Protein AF-A0A8D8F4G2-F1 (afdb_monomer)

Sequence (444 aa):
MSFKRFICRLLVVKVGDVNSAIKSDDKFAQEFGVSNVTVHPSYNTRYQYNDLALVELDKDVVLSTGVCPACIWSSAHYPFNWYEVAGVDMTAAAASKSDSIKVKLSSVESSKCESDLLKSGSLPYGTRHDQFCASSANSCNQNLGGPIQIPLFTYQHVAPFLVGVKSFRESCDGVYQRIAPHVGWIETVVGESLNQTDCVNKYKQCFDPAQMDDETEAVDPYFSRVYLHWDDPKTDNLCGGTLVDYNTVLTSAHCTFNSRGESPTKVSIVNHQAGIAEIERHPDFKQGSLYNDVALIRLDKYVRIAKWIAPVCLPYVEALEGHDTTPETFSCRVPKDGFNDKLQIYIPSKSRCSSNDTVYDEEYMARFPEGLGKRLSCFGTEYRLVPGLGEIDAGGPLLSRDETIIFGVNAYATDCGSFKPLITTDVASLIPWIEKFVLRKQKK

Mean predicted aligned error: 10.29 Å

pLDDT: mean 80.43, std 15.72, range [30.72, 98.31]

Secondary structure (DSSP, 8-state):
-----------EEEES-S-TT-TTS-TT-EEEEEEEEEE-TT-BTTB-SS--EEEEESS----BTTB-PPEE---S----SEEEE-S-B--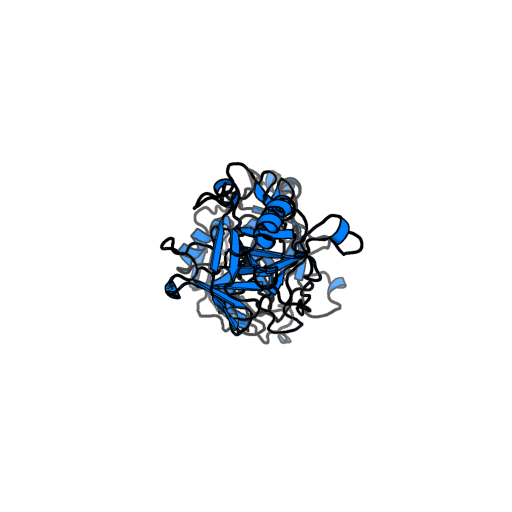TTS-SS-S---EEEEEE-HHHHSHHHHHHTSSTT---TTEEEEEESS--B--TT-EEEEEEE-SSEEEEEEEEEE-S-SBSSEEEEESGGGHHHHHHHHSS---HHHHHHHTGGGSEE---TT------SSB-EEEEE-SSGGG---BEEEEEETTEEEE-SGGG--TTSPPP-EEEETTEEEEEEEEEE-TT--TT--TT--EEEEESS----STTB-PPBP--HHHHTTS---EEEEEEE---SSS-S--EEEEE--EEPPTTTTTT-HHHHHH-TT--TTTEEEEE---SBPTTS-EE-BT-EEEETTS-BEEEEEEE-SSSSSSS-EEEEESGGGHHHHHHHHTPPP--

Foldseek 3Di:
DDPDPPPPDPFKDKFLDQDPVDPVNCPQIDMFGFPDKAQDPPDDPQALASGDIDTDTPDDRDADLSGFDAAADQDLDDPAQKWKFFDKDDDPVPVPDDDGPIFIKGWDDQVVACVVVCVSCNHVPGDDSQKTWIGGPDWIFADFQTFIWDWFDLQFFTGTYTQFTHRDDRTPTHMTGGCNVCQVVVCVVVVHHSALQCSCLVRVVNTDTDHDPPPPPLPQLAFFKKAFAAPDNVQGDLAMWGAQAQFKTKFFQLNQQTPVGHGTQWMDDDHDIFGWPDKAQDPPDDHPALPSGMIMTGTPDGNPPDPRHGGADEDDPVVPPPDPPQLFWFWWQFPDDPDDRDDTGTQTFPAWDDPVLQVPDPVSCVRCVVPQPPFKTKTAQQHSHRFPRTDGNHGGFRADPSRRYGQFGFRDDRHPGHRTITMTGGRNVCVVVVCCVVVDDDPD

Nearest PDB structures (foldseek):
  7qi0-assembly1_A  TM=7.324E-01  e=9.940E-11  Homo sapiens
  6skb-assembly3_C  TM=6.982E-01  e=1.177E-10  Homo sapiens
  1lo6-assembly1_A  TM=7.244E-01  e=3.239E-10  Homo sapiens
  4zxy-assembly1_H  TM=6.602E-01  e=7.937E-11  Homo sapiens
  4x8u-assembly1_H  TM=6.934E-01  e=3.239E-10  Homo sapiens

InterPro domains:
  IPR001254 Serine proteases, trypsin domain [PF00089] (20-186)
  IPR001254 Serine proteases, trypsin domain [PF00089] (236-434)
  IPR001254 Serine proteases, trypsin domain [PS50240] (8-191)
  IPR001254 Serine proteases, trypsin domain [PS50240] (189-439)
  IPR001254 Serine proteases, trypsin domain [SM00020] (216-434)
  IPR001314 Peptidase S1A, chymotrypsin family [PR00722] (240-255)
  IPR001314 Peptidase S1A, chymotrypsin family [PR00722] (289-303)
  IPR001314 Peptidase S1A, chymotrypsin family [PR00722] (387-399)
  IPR009003 Peptidase S1, PA clan [SSF50494] (9-192)
  IPR009003 Peptidase S1, PA clan [SSF50494] (221-437)
  IPR051333 CLIP domain-containing serine protease [PTHR24260] (220-438)

Organism: Culex pipiens (NCBI:txid7175)

Structure (mmCIF, N/CA/C/O backbone):
data_AF-A0A8D8F4G2-F1
#
_entry.id   AF-A0A8D8F4G2-F1
#
loop_
_atom_site.group_PDB
_atom_site.id
_atom_site.type_symbol
_atom_site.label_atom_id
_atom_site.label_alt_id
_atom_site.label_comp_id
_atom_site.label_asym_id
_atom_site.label_entity_id
_atom_site.label_seq_id
_atom_site.pdbx_PDB_ins_code
_atom_site.Cartn_x
_atom_site.Cartn_y
_atom_site.Cartn_z
_atom_site.occupancy
_atom_site.B_iso_or_equiv
_atom_site.auth_seq_id
_atom_site.auth_comp_id
_atom_site.auth_asym_id
_atom_site.auth_atom_id
_atom_site.pdbx_PDB_model_num
ATOM 1 N N . MET A 1 1 ? 33.850 10.021 -51.501 1.00 33.47 1 MET A N 1
ATOM 2 C CA . MET A 1 1 ? 33.594 8.803 -50.700 1.00 33.47 1 MET A CA 1
ATOM 3 C C . MET A 1 1 ? 32.376 9.062 -49.831 1.00 33.47 1 MET A C 1
ATOM 5 O O . MET A 1 1 ? 32.445 9.896 -48.942 1.00 33.47 1 MET A O 1
ATOM 9 N N . SER A 1 2 ? 31.241 8.445 -50.159 1.00 30.72 2 SER A N 1
ATOM 10 C CA . SER A 1 2 ? 30.002 8.578 -49.387 1.00 30.72 2 SER A CA 1
ATOM 11 C C . SER A 1 2 ? 30.094 7.668 -48.160 1.00 30.72 2 SER A C 1
ATOM 13 O O . SER A 1 2 ? 30.191 6.450 -48.307 1.00 30.72 2 SER A O 1
ATOM 15 N N . PHE A 1 3 ? 30.127 8.253 -46.962 1.00 31.98 3 PHE A N 1
ATOM 16 C CA . PHE A 1 3 ? 29.990 7.511 -45.711 1.00 31.98 3 PHE A CA 1
ATOM 17 C C . PHE A 1 3 ? 28.548 6.999 -45.625 1.00 31.98 3 PHE A C 1
ATOM 19 O O . PHE A 1 3 ? 27.629 7.744 -45.287 1.00 31.98 3 PHE A O 1
ATOM 26 N N . LYS A 1 4 ? 28.338 5.718 -45.945 1.00 34.34 4 LYS A N 1
ATOM 27 C CA . LYS A 1 4 ? 27.111 5.015 -45.567 1.00 34.34 4 LYS A CA 1
ATOM 28 C C . LYS A 1 4 ? 27.051 4.999 -44.038 1.00 34.34 4 LYS A C 1
ATOM 30 O O . LYS A 1 4 ? 27.829 4.294 -43.401 1.00 34.34 4 LYS A O 1
ATOM 35 N N . ARG A 1 5 ? 26.140 5.781 -43.450 1.00 35.00 5 ARG A N 1
ATOM 36 C CA . ARG A 1 5 ? 25.693 5.566 -42.069 1.00 35.00 5 ARG A CA 1
ATOM 37 C C . ARG A 1 5 ? 25.138 4.145 -42.005 1.00 35.00 5 ARG A C 1
ATOM 39 O O . ARG A 1 5 ? 24.118 3.859 -42.627 1.00 35.00 5 ARG A O 1
ATOM 46 N N . PHE A 1 6 ? 25.837 3.254 -41.310 1.00 36.50 6 PHE A N 1
ATOM 47 C CA . PHE A 1 6 ? 25.284 1.963 -40.932 1.00 36.50 6 PHE A CA 1
ATOM 48 C C . PHE A 1 6 ? 24.090 2.237 -40.018 1.00 36.50 6 PHE A C 1
ATOM 50 O O . PHE A 1 6 ? 24.248 2.766 -38.921 1.00 36.50 6 PHE A O 1
ATOM 57 N N . ILE A 1 7 ? 22.889 1.939 -40.503 1.00 45.34 7 ILE A N 1
ATOM 58 C CA . ILE A 1 7 ? 21.700 1.884 -39.660 1.00 45.34 7 ILE A CA 1
ATOM 59 C C . ILE A 1 7 ? 21.793 0.536 -38.948 1.00 45.34 7 ILE A C 1
ATOM 61 O O . ILE A 1 7 ? 21.519 -0.500 -39.554 1.00 45.34 7 ILE A O 1
ATOM 65 N N . CYS A 1 8 ? 22.255 0.536 -37.695 1.00 54.56 8 CYS A N 1
ATOM 66 C CA . CYS A 1 8 ? 22.119 -0.630 -36.827 1.00 54.56 8 CYS A CA 1
ATOM 67 C C . CYS A 1 8 ? 20.622 -0.860 -36.620 1.00 54.56 8 CYS A C 1
ATOM 69 O O . CYS A 1 8 ? 19.953 -0.073 -35.955 1.00 54.56 8 CYS A O 1
ATOM 71 N N . ARG A 1 9 ? 20.082 -1.899 -37.254 1.00 66.50 9 ARG A N 1
ATOM 72 C CA . ARG A 1 9 ? 18.713 -2.347 -37.013 1.00 66.50 9 ARG A CA 1
ATOM 73 C C . ARG A 1 9 ? 18.759 -3.298 -35.820 1.00 66.50 9 ARG A C 1
ATOM 75 O O . ARG A 1 9 ? 19.613 -4.179 -35.795 1.00 66.50 9 ARG A O 1
ATOM 82 N N . LEU A 1 10 ? 17.874 -3.120 -34.843 1.00 73.25 10 LEU A N 1
ATOM 83 C CA . LEU A 1 10 ? 17.663 -4.131 -33.810 1.00 73.25 10 LEU A CA 1
ATOM 84 C C . LEU A 1 10 ? 17.039 -5.351 -34.496 1.00 73.25 10 LEU A C 1
ATOM 86 O O . LEU A 1 10 ? 15.978 -5.230 -35.108 1.00 73.25 10 LEU A O 1
ATOM 90 N N . LEU A 1 11 ? 17.749 -6.478 -34.493 1.00 79.75 11 LEU A N 1
ATOM 91 C CA . LEU A 1 11 ? 17.351 -7.676 -35.242 1.00 79.75 11 LEU A CA 1
ATOM 92 C C . LEU A 1 11 ? 16.891 -8.810 -34.332 1.00 79.75 11 LEU A C 1
ATOM 94 O O . LEU A 1 11 ? 16.004 -9.561 -34.724 1.00 79.75 11 LEU A O 1
ATOM 98 N N . VAL A 1 12 ? 17.505 -8.940 -33.156 1.00 86.69 12 VAL A N 1
ATOM 99 C CA . VAL A 1 12 ? 17.306 -10.078 -32.259 1.00 86.69 12 VAL A CA 1
ATOM 100 C C . VAL A 1 12 ? 17.264 -9.594 -30.816 1.00 86.69 12 VAL A C 1
ATOM 102 O O . VAL A 1 12 ? 18.071 -8.750 -30.423 1.00 86.69 12 VAL A O 1
ATOM 105 N N . VAL A 1 13 ? 16.342 -10.154 -30.039 1.00 88.06 13 VAL A N 1
ATOM 106 C CA . VAL A 1 13 ? 16.275 -10.031 -28.581 1.00 88.06 13 VAL A CA 1
ATOM 107 C C . VAL A 1 13 ? 16.519 -11.413 -27.977 1.00 88.06 13 VAL A C 1
ATOM 109 O O . VAL A 1 13 ? 15.880 -12.383 -28.385 1.00 88.06 13 VAL A O 1
ATOM 112 N N . LYS A 1 14 ? 17.442 -11.503 -27.013 1.00 86.69 14 LYS A N 1
ATOM 113 C CA . LYS A 1 14 ? 17.720 -12.722 -26.239 1.00 86.69 14 LYS A CA 1
ATOM 114 C C . LYS A 1 14 ? 17.282 -12.511 -24.789 1.00 86.69 14 LYS A C 1
ATOM 116 O O . LYS A 1 14 ? 17.581 -11.470 -24.208 1.00 86.69 14 LYS A O 1
ATOM 121 N N . VAL A 1 15 ? 16.584 -13.485 -24.212 1.00 86.69 15 VAL A N 1
ATOM 122 C CA . VAL A 1 15 ? 16.151 -13.499 -22.799 1.00 86.69 15 VAL A CA 1
ATOM 123 C C . VAL A 1 15 ? 16.549 -14.823 -22.149 1.00 86.69 15 VAL A C 1
ATOM 125 O O . VAL A 1 15 ? 16.752 -15.802 -22.862 1.00 86.69 15 VAL A O 1
ATOM 128 N N . GLY A 1 16 ? 16.644 -14.873 -20.817 1.00 76.06 16 GLY A N 1
ATOM 129 C CA . GLY A 1 16 ? 16.960 -16.107 -20.076 1.00 76.06 16 GLY A CA 1
ATOM 130 C C . GLY A 1 16 ? 18.417 -16.563 -20.145 1.00 76.06 16 GLY A C 1
ATOM 131 O O . GLY A 1 16 ? 18.717 -17.687 -19.751 1.00 76.06 16 GLY A O 1
ATOM 132 N N . ASP A 1 17 ? 19.298 -15.704 -20.656 1.00 71.31 17 ASP A N 1
ATOM 133 C CA . ASP A 1 17 ? 20.746 -15.894 -20.681 1.00 71.31 17 ASP A CA 1
ATOM 134 C C . ASP A 1 17 ? 21.362 -15.241 -19.435 1.00 71.31 17 ASP A C 1
ATOM 136 O O . ASP A 1 17 ? 21.145 -14.054 -19.179 1.00 71.31 17 ASP A O 1
ATOM 140 N N . VAL A 1 18 ? 22.092 -16.028 -18.646 1.00 60.81 18 VAL A N 1
ATOM 141 C CA . VAL A 1 18 ? 22.746 -15.570 -17.410 1.00 60.81 18 VAL A CA 1
ATOM 142 C C . VAL A 1 18 ? 24.204 -15.183 -17.676 1.00 60.81 18 VAL A C 1
ATOM 144 O O . VAL A 1 18 ? 24.750 -14.334 -16.967 1.00 60.81 18 VAL A O 1
ATOM 147 N N . ASN A 1 19 ? 24.833 -15.747 -18.712 1.00 57.84 19 ASN A N 1
ATOM 148 C CA . ASN A 1 19 ? 26.199 -15.439 -19.105 1.00 57.84 19 ASN A CA 1
ATOM 149 C C . ASN A 1 19 ? 26.416 -15.664 -20.609 1.00 57.84 19 ASN A C 1
ATOM 151 O O . ASN A 1 19 ? 26.774 -16.748 -21.071 1.00 57.84 19 ASN A O 1
ATOM 155 N N . SER A 1 20 ? 26.369 -14.565 -21.360 1.00 55.31 20 SER A N 1
ATOM 156 C CA . SER A 1 20 ? 26.573 -14.578 -22.813 1.00 55.31 20 SER A CA 1
ATOM 157 C C . SER A 1 20 ? 27.926 -15.147 -23.284 1.00 55.31 20 SER A C 1
ATOM 159 O O . SER A 1 20 ? 28.078 -15.473 -24.465 1.00 55.31 20 SER A O 1
ATOM 161 N N . ALA A 1 21 ? 28.915 -15.299 -22.391 1.00 52.28 21 ALA A N 1
ATOM 162 C CA . ALA A 1 21 ? 30.207 -15.907 -22.703 1.00 52.28 21 ALA A CA 1
ATOM 163 C C . ALA A 1 21 ? 30.200 -17.449 -22.643 1.00 52.28 21 ALA A C 1
ATOM 165 O O . ALA A 1 21 ? 31.127 -18.074 -23.169 1.00 52.28 21 ALA A O 1
ATOM 166 N N . ILE A 1 22 ? 29.189 -18.083 -22.028 1.00 56.47 22 ILE A N 1
ATOM 167 C CA . ILE A 1 22 ? 29.163 -19.526 -21.752 1.00 56.47 22 ILE A CA 1
ATOM 168 C C . ILE A 1 22 ? 27.873 -20.157 -22.292 1.00 56.47 22 ILE A C 1
ATOM 170 O O . ILE A 1 22 ? 26.886 -20.310 -21.600 1.00 56.47 22 ILE A O 1
ATOM 174 N N . LYS A 1 23 ? 27.908 -20.690 -23.517 1.00 55.81 23 LYS A N 1
ATOM 175 C CA . LYS A 1 23 ? 26.738 -21.355 -24.137 1.00 55.81 23 LYS A CA 1
ATOM 176 C C . LYS A 1 23 ? 26.188 -22.580 -23.384 1.00 55.81 23 LYS A C 1
ATOM 178 O O . LYS A 1 23 ? 25.155 -23.118 -23.765 1.00 55.81 23 LYS A O 1
ATOM 183 N N . SER A 1 24 ? 26.902 -23.104 -22.385 1.00 54.41 24 SER A N 1
ATOM 184 C CA . SER A 1 24 ? 26.464 -24.283 -21.626 1.00 54.41 24 SER A CA 1
ATOM 185 C C . SER A 1 24 ? 25.480 -23.970 -20.494 1.00 54.41 24 SER A C 1
ATOM 187 O O . SER A 1 24 ? 24.929 -24.915 -19.936 1.00 54.41 24 SER A O 1
ATOM 189 N N . ASP A 1 25 ? 25.260 -22.696 -20.146 1.00 60.50 25 ASP A N 1
ATOM 190 C CA . ASP A 1 25 ? 24.293 -22.276 -19.117 1.00 60.50 25 ASP A CA 1
ATOM 191 C C . ASP A 1 25 ? 22.971 -21.711 -19.68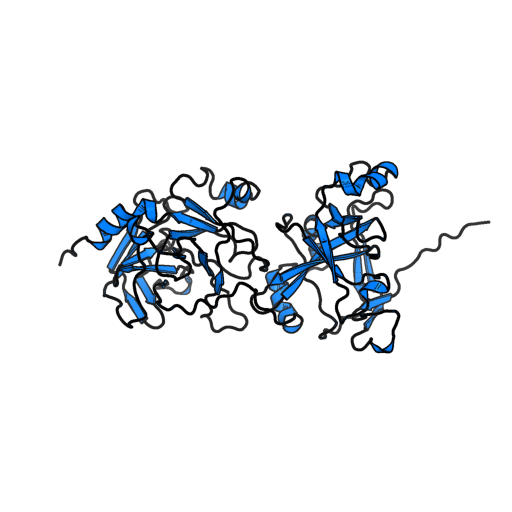3 1.00 60.50 25 ASP A C 1
ATOM 193 O O . ASP A 1 25 ? 22.049 -21.420 -18.921 1.00 60.50 25 ASP A O 1
ATOM 197 N N . ASP A 1 26 ? 22.819 -21.716 -21.014 1.00 67.50 26 ASP A N 1
ATOM 198 C CA . ASP A 1 26 ? 21.657 -21.276 -21.810 1.00 67.50 26 ASP A CA 1
ATOM 199 C C . ASP A 1 26 ? 20.371 -22.126 -21.605 1.00 67.50 26 ASP A C 1
ATOM 201 O O . ASP A 1 26 ? 19.503 -22.194 -22.476 1.00 67.50 26 ASP A O 1
ATOM 205 N N . LYS A 1 27 ? 20.197 -22.800 -20.460 1.00 75.06 27 LYS A N 1
ATOM 206 C CA . LYS A 1 27 ? 19.071 -23.721 -20.192 1.00 75.06 27 LYS A CA 1
ATOM 207 C C . LYS A 1 27 ? 17.697 -23.078 -20.429 1.00 75.06 27 LYS A C 1
ATOM 209 O O . LYS A 1 27 ? 16.760 -23.777 -20.813 1.00 75.06 27 LYS A O 1
ATOM 214 N N . PHE A 1 28 ? 17.578 -21.778 -20.174 1.00 80.38 28 PHE A N 1
ATOM 215 C CA . PHE A 1 28 ? 16.336 -21.014 -20.309 1.00 80.38 28 PHE A CA 1
ATOM 216 C C . PHE A 1 28 ? 16.396 -19.957 -21.418 1.00 80.38 28 PHE A C 1
ATOM 218 O O . PHE A 1 28 ? 15.441 -19.194 -21.584 1.00 80.38 28 PHE A O 1
ATOM 225 N N . ALA A 1 29 ? 17.496 -19.917 -22.176 1.00 85.12 29 ALA A N 1
ATOM 226 C CA . ALA A 1 29 ? 17.730 -18.901 -23.181 1.00 85.12 29 ALA A CA 1
ATOM 227 C C . ALA A 1 29 ? 16.748 -19.028 -24.350 1.00 85.12 29 ALA A C 1
ATOM 229 O O . ALA A 1 29 ? 16.519 -20.111 -24.892 1.00 85.12 29 ALA A O 1
ATOM 230 N N . GLN A 1 30 ? 16.180 -17.899 -24.759 1.00 89.62 30 GLN A N 1
ATOM 231 C CA . GLN A 1 30 ? 15.247 -17.809 -25.876 1.00 89.62 30 GLN A CA 1
ATOM 232 C C . GLN A 1 30 ? 15.606 -16.610 -26.755 1.00 89.62 30 GLN A C 1
ATOM 234 O O . GLN A 1 30 ? 15.903 -15.530 -26.247 1.00 89.62 30 GLN A O 1
ATOM 239 N N . GLU A 1 31 ? 15.556 -16.806 -28.073 1.00 91.31 31 GLU A N 1
ATOM 240 C CA . GLU A 1 31 ? 15.808 -15.769 -29.078 1.00 91.31 31 GLU A CA 1
ATOM 241 C C . GLU A 1 31 ? 14.535 -15.433 -29.862 1.00 91.31 31 GLU A C 1
ATOM 243 O O . GLU A 1 31 ? 13.768 -16.320 -30.273 1.00 91.31 31 GLU A O 1
ATOM 248 N N . PHE A 1 32 ? 14.348 -14.136 -30.093 1.00 93.31 32 PHE A N 1
ATOM 249 C CA . PHE A 1 32 ? 13.179 -13.540 -30.731 1.00 93.31 32 PHE A CA 1
ATOM 250 C C . PHE A 1 32 ? 13.612 -12.548 -31.802 1.00 93.31 32 PHE A C 1
ATOM 252 O O . PHE A 1 32 ? 14.575 -11.801 -31.612 1.00 93.31 32 PHE A O 1
ATOM 259 N N . GLY A 1 33 ? 12.885 -12.521 -32.913 1.00 94.44 33 GLY A N 1
ATOM 260 C CA . GLY A 1 33 ? 12.935 -11.405 -33.843 1.00 94.44 33 GLY A CA 1
ATOM 261 C C . GLY A 1 33 ? 12.174 -10.201 -33.288 1.00 94.44 33 GLY A C 1
ATOM 262 O O . GLY A 1 33 ? 11.429 -10.294 -32.313 1.00 94.44 33 GLY A O 1
ATOM 263 N N . VAL A 1 34 ? 12.360 -9.053 -33.933 1.00 94.62 34 VAL A N 1
ATOM 264 C CA . VAL A 1 34 ? 11.657 -7.812 -33.586 1.00 94.62 34 VAL A CA 1
ATOM 265 C C . VAL A 1 34 ? 10.556 -7.550 -34.605 1.00 94.62 34 VAL A C 1
ATOM 267 O O . VAL A 1 34 ? 10.848 -7.354 -35.789 1.00 94.62 34 VAL A O 1
ATOM 270 N N . SER A 1 35 ? 9.304 -7.526 -34.149 1.00 93.81 35 SER A N 1
ATOM 271 C CA . SER A 1 35 ? 8.142 -7.204 -34.982 1.00 93.81 35 SER A CA 1
ATOM 272 C C . SER A 1 35 ? 7.979 -5.693 -35.135 1.00 93.81 35 SER A C 1
ATOM 274 O O . SER A 1 35 ? 7.795 -5.199 -36.251 1.00 93.81 35 SER A O 1
ATOM 276 N N . ASN A 1 36 ? 8.125 -4.949 -34.038 1.00 93.94 36 ASN A N 1
ATOM 277 C CA . ASN A 1 36 ? 7.948 -3.505 -34.018 1.00 93.94 36 ASN A CA 1
ATOM 278 C C . ASN A 1 36 ? 8.838 -2.824 -32.967 1.00 93.94 36 ASN A C 1
ATOM 280 O O . ASN A 1 36 ? 9.189 -3.408 -31.944 1.00 93.94 36 ASN A O 1
ATOM 284 N N . VAL A 1 37 ? 9.198 -1.563 -33.216 1.00 94.62 37 VAL A N 1
ATOM 285 C CA . VAL A 1 37 ? 9.897 -0.708 -32.248 1.00 94.62 37 VAL A CA 1
ATOM 286 C C . VAL A 1 37 ? 9.185 0.632 -32.189 1.00 94.62 37 VAL A C 1
ATOM 288 O O . VAL A 1 37 ? 9.177 1.382 -33.165 1.00 94.62 37 VAL A O 1
ATOM 291 N N . THR A 1 38 ? 8.636 0.952 -31.023 1.00 96.19 38 THR A N 1
ATOM 292 C CA . THR A 1 38 ? 7.937 2.211 -30.774 1.00 96.19 38 THR A CA 1
ATOM 293 C C . THR A 1 38 ? 8.783 3.073 -29.848 1.00 96.19 38 THR A C 1
ATOM 295 O O . THR A 1 38 ? 8.853 2.838 -28.644 1.00 96.19 38 THR A O 1
ATOM 298 N N . VAL A 1 39 ? 9.454 4.072 -30.419 1.00 95.50 39 VAL A N 1
ATOM 299 C CA . VAL A 1 39 ? 10.236 5.064 -29.666 1.00 95.50 39 VAL A CA 1
ATOM 300 C C . VAL A 1 39 ? 9.287 6.083 -29.039 1.00 95.50 39 VAL A C 1
ATOM 302 O O . VAL A 1 39 ? 8.294 6.465 -29.663 1.00 95.50 39 VAL A O 1
ATOM 305 N N . HIS A 1 40 ? 9.588 6.538 -27.822 1.00 96.31 40 HIS A N 1
ATOM 306 C CA . HIS A 1 40 ? 8.782 7.558 -27.161 1.00 96.31 40 HIS A CA 1
ATOM 307 C C . HIS A 1 40 ? 8.640 8.812 -28.057 1.00 96.31 40 HIS A C 1
ATOM 309 O O . HIS A 1 40 ? 9.653 9.347 -28.511 1.00 96.31 40 HIS A O 1
ATOM 315 N N . PRO A 1 41 ? 7.421 9.337 -28.305 1.00 95.56 41 PRO A N 1
ATOM 316 C CA . PRO A 1 41 ? 7.192 10.409 -29.285 1.00 95.56 41 PRO A CA 1
ATOM 317 C C . PRO A 1 41 ? 7.984 11.697 -29.028 1.00 95.56 41 PRO A C 1
ATOM 319 O O . PRO A 1 41 ? 8.347 12.408 -29.962 1.00 95.56 41 PRO A O 1
ATOM 322 N N . SER A 1 42 ? 8.254 11.995 -27.756 1.00 95.38 42 SER A N 1
ATOM 323 C CA . SER A 1 42 ? 9.022 13.174 -27.328 1.00 95.38 42 SER A CA 1
ATOM 324 C C . SER A 1 42 ? 10.531 12.926 -27.214 1.00 95.38 42 SER A C 1
ATOM 326 O O . SER A 1 42 ? 11.251 13.812 -26.750 1.00 95.38 42 SER A O 1
ATOM 328 N N . TYR A 1 43 ? 11.019 11.736 -27.578 1.00 93.12 43 TYR A N 1
ATOM 329 C CA . TYR A 1 43 ? 12.451 11.459 -27.614 1.00 93.12 43 TYR A CA 1
ATOM 330 C C . TYR A 1 43 ? 13.119 12.236 -28.749 1.00 93.12 43 TYR A C 1
ATOM 332 O O . TYR A 1 43 ? 12.587 12.361 -29.854 1.00 93.12 43 TYR A O 1
ATOM 340 N N . ASN A 1 44 ? 14.319 12.748 -28.492 1.00 85.25 44 ASN A N 1
ATOM 341 C CA . ASN A 1 44 ? 15.094 13.476 -29.482 1.00 85.25 44 ASN A CA 1
ATOM 342 C C . ASN A 1 44 ? 16.551 13.029 -29.421 1.00 85.25 44 ASN A C 1
ATOM 344 O O . ASN A 1 44 ? 17.206 13.212 -28.413 1.00 85.25 44 ASN A O 1
ATOM 348 N N . THR A 1 45 ? 17.131 12.565 -30.523 1.00 82.88 45 THR A N 1
ATOM 349 C CA . THR A 1 45 ? 18.529 12.089 -30.532 1.00 82.88 45 THR A CA 1
ATOM 350 C C . THR A 1 45 ? 19.569 13.151 -30.144 1.00 82.88 45 THR A C 1
ATOM 352 O O . THR A 1 45 ? 20.727 12.823 -29.905 1.00 82.88 45 THR A O 1
ATOM 355 N N . ARG A 1 46 ? 19.199 14.438 -30.154 1.00 84.38 46 ARG A N 1
ATOM 356 C CA . ARG A 1 46 ? 20.047 15.548 -29.702 1.00 84.38 46 ARG A CA 1
ATOM 357 C C . ARG A 1 46 ? 20.022 15.726 -28.182 1.00 84.38 46 ARG A C 1
ATOM 359 O O . ARG A 1 46 ? 21.004 16.220 -27.636 1.00 84.38 46 ARG A O 1
ATOM 366 N N . TYR A 1 47 ? 18.916 15.377 -27.527 1.00 86.06 47 TYR A N 1
ATOM 367 C CA . TYR A 1 47 ? 18.696 15.603 -26.100 1.00 86.06 47 TYR A CA 1
ATOM 368 C C . TYR A 1 47 ? 18.276 14.302 -25.429 1.00 86.06 47 TYR A C 1
ATOM 370 O O . TYR A 1 47 ? 17.295 13.693 -25.827 1.00 86.06 47 TYR A O 1
ATOM 378 N N . GLN A 1 48 ? 18.957 13.906 -24.364 1.00 84.38 48 GLN A N 1
ATOM 379 C CA . GLN A 1 48 ? 18.729 12.611 -23.717 1.00 84.38 48 GLN A CA 1
ATOM 380 C C . GLN A 1 48 ? 17.508 12.632 -22.780 1.00 84.38 48 GLN A C 1
ATOM 382 O O . GLN A 1 48 ? 17.599 12.202 -21.639 1.00 84.38 48 GLN A O 1
ATOM 387 N N . TYR A 1 49 ? 16.382 13.197 -23.225 1.00 91.62 49 TYR A N 1
ATOM 388 C CA . TYR A 1 49 ? 15.114 13.233 -22.491 1.00 91.62 49 TYR A CA 1
ATOM 389 C C . TYR A 1 49 ? 14.117 12.250 -23.099 1.00 91.62 49 TYR A C 1
ATOM 391 O O . TYR A 1 49 ? 14.006 12.167 -24.323 1.00 91.62 49 TYR A O 1
ATOM 399 N N . ASN A 1 50 ? 13.314 11.599 -22.253 1.00 93.56 50 ASN A N 1
ATOM 400 C CA . ASN A 1 50 ? 12.363 10.558 -22.653 1.00 93.56 50 ASN A CA 1
ATOM 401 C C . ASN A 1 50 ? 13.039 9.405 -23.420 1.00 93.56 50 ASN A C 1
ATOM 403 O O . ASN A 1 50 ? 12.505 8.930 -24.421 1.00 93.56 50 ASN A O 1
ATOM 407 N N . ASP A 1 51 ? 14.235 9.002 -22.992 1.00 93.31 51 ASP A N 1
ATOM 408 C CA . ASP A 1 51 ? 15.037 7.954 -23.636 1.00 93.31 51 ASP A CA 1
ATOM 409 C C . ASP A 1 51 ? 14.461 6.555 -23.355 1.00 93.31 51 ASP A C 1
ATOM 411 O O . ASP A 1 51 ? 14.974 5.793 -22.538 1.00 93.31 51 ASP A O 1
ATOM 415 N N . LEU A 1 52 ? 13.316 6.262 -23.982 1.00 94.19 52 LEU A N 1
ATOM 416 C CA . LEU A 1 52 ? 12.573 5.005 -23.881 1.00 94.19 52 LEU A CA 1
ATOM 417 C C . LEU A 1 52 ? 12.093 4.551 -25.259 1.00 94.19 52 LEU A C 1
ATOM 419 O O . LEU A 1 52 ? 11.662 5.348 -26.099 1.00 94.19 52 LEU A O 1
ATOM 423 N N . ALA A 1 53 ? 12.083 3.237 -25.450 1.00 94.94 53 ALA A N 1
ATOM 424 C CA . ALA A 1 53 ? 11.429 2.584 -26.569 1.00 94.94 53 ALA A CA 1
ATOM 425 C C . ALA A 1 53 ? 10.821 1.257 -26.112 1.00 94.94 53 ALA A C 1
ATOM 427 O O . ALA A 1 53 ? 11.365 0.585 -25.237 1.00 94.94 53 ALA A O 1
ATOM 428 N N . LEU A 1 54 ? 9.705 0.880 -26.728 1.00 95.50 54 LEU A N 1
ATOM 429 C CA . LEU A 1 54 ? 9.092 -0.434 -26.574 1.00 95.50 54 LEU A CA 1
ATOM 430 C C . LEU A 1 54 ? 9.459 -1.288 -27.782 1.00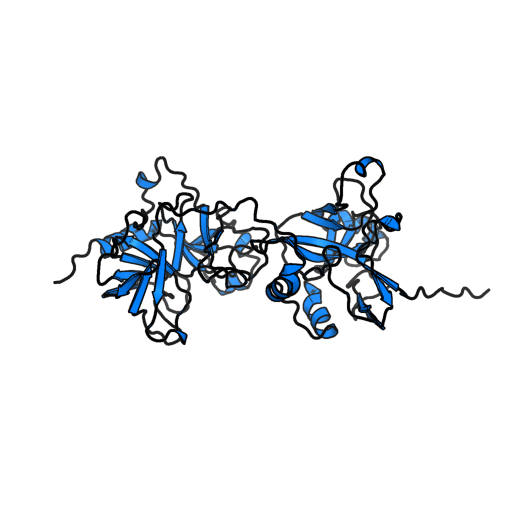 95.50 54 LEU A C 1
ATOM 432 O O . LEU A 1 54 ? 9.334 -0.840 -28.923 1.00 95.50 54 LEU A O 1
ATOM 436 N N . VAL A 1 55 ? 9.929 -2.504 -27.519 1.00 94.94 55 VAL A N 1
ATOM 437 C CA . VAL A 1 55 ? 10.307 -3.484 -28.538 1.00 94.94 55 VAL A CA 1
ATOM 438 C C . VAL A 1 55 ? 9.310 -4.629 -28.469 1.00 94.94 55 VAL A C 1
ATOM 440 O O . VAL A 1 55 ? 9.246 -5.339 -27.470 1.00 94.94 55 VAL A O 1
ATOM 443 N N . GLU A 1 56 ? 8.531 -4.786 -29.530 1.00 94.56 56 GLU A N 1
ATOM 444 C CA . GLU A 1 56 ? 7.580 -5.878 -29.685 1.00 94.56 56 GLU A CA 1
ATOM 445 C C . GLU A 1 56 ? 8.301 -7.078 -30.311 1.00 94.56 56 GLU A C 1
ATOM 447 O O . GLU A 1 56 ? 9.040 -6.944 -31.296 1.00 94.56 56 GLU A O 1
ATOM 452 N N . LEU A 1 57 ? 8.129 -8.247 -29.699 1.00 95.81 57 LEU A N 1
ATOM 453 C CA . LEU A 1 57 ? 8.739 -9.492 -30.157 1.00 95.81 57 LEU A CA 1
ATOM 454 C C . LEU A 1 57 ? 7.887 -10.121 -31.264 1.00 95.81 57 LEU A C 1
ATOM 456 O O . LEU A 1 57 ? 6.686 -9.880 -31.364 1.00 95.81 57 LEU A O 1
ATOM 460 N N . ASP A 1 58 ? 8.507 -10.938 -32.110 1.00 95.25 58 ASP A N 1
ATOM 461 C CA . ASP A 1 58 ? 7.822 -11.640 -33.203 1.00 95.25 58 ASP A CA 1
ATOM 462 C C . ASP A 1 58 ? 6.968 -12.840 -32.755 1.00 95.25 58 ASP A C 1
ATOM 464 O O . ASP A 1 58 ? 6.181 -13.365 -33.546 1.00 95.25 58 ASP A O 1
ATOM 468 N N . LYS A 1 59 ? 7.117 -13.273 -31.500 1.00 95.31 59 LYS A N 1
ATOM 469 C CA . LYS A 1 59 ? 6.369 -14.366 -30.865 1.00 95.31 59 LYS A CA 1
ATOM 470 C C . LYS A 1 59 ? 6.384 -14.219 -29.340 1.00 95.31 59 LYS A C 1
ATOM 472 O O . LYS A 1 59 ? 7.270 -13.568 -28.782 1.00 95.31 59 LYS A O 1
ATOM 477 N N . ASP A 1 60 ? 5.447 -14.892 -28.681 1.00 94.19 60 ASP A N 1
ATOM 478 C CA . ASP A 1 60 ? 5.323 -14.883 -27.223 1.00 94.19 60 ASP A CA 1
ATOM 479 C C . ASP A 1 60 ? 6.501 -15.571 -26.523 1.00 94.19 60 ASP A C 1
ATOM 481 O O . ASP A 1 60 ? 7.015 -16.602 -26.972 1.00 94.19 60 ASP A O 1
ATOM 485 N N . VAL A 1 61 ? 6.897 -15.011 -25.379 1.00 93.12 61 VAL A N 1
ATOM 486 C CA . VAL A 1 61 ? 7.945 -15.566 -24.518 1.00 93.12 61 VAL A CA 1
ATOM 487 C C . VAL A 1 61 ? 7.405 -16.750 -23.722 1.00 93.12 61 VAL A C 1
ATOM 489 O O . VAL A 1 61 ? 6.363 -16.653 -23.074 1.00 93.12 61 VAL A O 1
ATOM 492 N N . VAL A 1 62 ? 8.147 -17.860 -23.703 1.00 91.81 62 VAL A N 1
ATOM 493 C CA . VAL A 1 62 ? 7.810 -19.010 -22.859 1.00 91.81 62 VAL A CA 1
ATOM 494 C C . VAL A 1 62 ? 8.354 -18.769 -21.454 1.00 91.81 62 VAL A C 1
ATOM 496 O O . VAL A 1 62 ? 9.567 -18.729 -21.241 1.00 91.81 62 VAL A O 1
ATOM 499 N N . LEU A 1 63 ? 7.457 -18.606 -20.483 1.00 90.56 63 LEU A N 1
ATOM 500 C CA . LEU A 1 63 ? 7.842 -18.393 -19.089 1.00 90.56 63 LEU A CA 1
ATOM 501 C C . LEU A 1 63 ? 8.516 -19.638 -18.501 1.00 90.56 63 LEU A C 1
ATOM 503 O O . LEU A 1 63 ? 8.118 -20.773 -18.765 1.00 90.56 63 LEU A O 1
ATOM 507 N N . SER A 1 64 ? 9.543 -19.416 -17.687 1.00 85.81 64 SER A N 1
ATOM 508 C CA . SER A 1 64 ? 10.275 -20.468 -16.978 1.00 85.81 64 SER A CA 1
ATOM 509 C C . SER A 1 64 ? 10.904 -19.901 -15.709 1.00 85.81 64 SER A C 1
ATOM 511 O O . SER A 1 64 ? 10.898 -18.693 -15.510 1.00 85.81 64 SER A O 1
ATOM 513 N N . THR A 1 65 ? 11.526 -20.739 -14.882 1.00 78.62 65 THR A N 1
ATOM 514 C CA . THR A 1 65 ? 12.258 -20.271 -13.690 1.00 78.62 65 THR A CA 1
ATOM 515 C C . THR A 1 65 ? 13.423 -19.327 -14.012 1.00 78.62 65 THR A C 1
ATOM 517 O O . THR A 1 65 ? 13.902 -18.640 -13.123 1.00 78.62 65 THR A O 1
ATOM 520 N N . GLY A 1 66 ? 13.914 -19.305 -15.258 1.00 78.12 66 GLY A N 1
ATOM 521 C CA . GLY A 1 66 ? 14.952 -18.368 -15.709 1.00 78.12 66 GLY A CA 1
ATOM 522 C C . GLY A 1 66 ? 14.431 -17.217 -16.574 1.00 78.12 66 GLY A C 1
ATOM 523 O O . GLY A 1 66 ? 15.218 -16.369 -16.985 1.00 78.12 66 GLY A O 1
ATOM 524 N N . VAL A 1 67 ? 13.131 -17.191 -16.895 1.00 87.31 67 VAL A N 1
ATOM 525 C CA . VAL A 1 67 ? 12.518 -16.177 -17.766 1.00 87.31 67 VAL A CA 1
ATOM 526 C C . VAL A 1 67 ? 11.190 -15.740 -17.173 1.00 87.31 67 VAL A C 1
ATOM 528 O O . VAL A 1 67 ? 10.164 -16.402 -17.347 1.00 87.31 67 VAL A O 1
ATOM 531 N N . CYS A 1 68 ? 11.241 -14.594 -16.501 1.00 87.56 68 CYS A N 1
ATOM 532 C CA . CYS A 1 68 ? 10.128 -13.997 -15.782 1.00 87.56 68 CYS A CA 1
ATOM 533 C C . CYS A 1 68 ? 10.043 -12.503 -16.126 1.00 87.56 68 CYS A C 1
ATOM 535 O O . CYS A 1 68 ? 11.080 -11.831 -16.162 1.00 87.56 68 CYS A O 1
ATOM 537 N N . PRO A 1 69 ? 8.845 -11.957 -16.377 1.00 91.88 69 PRO A N 1
ATOM 538 C CA . PRO A 1 69 ? 8.682 -10.525 -16.580 1.00 91.88 69 PRO A CA 1
ATOM 539 C C . PRO A 1 69 ? 8.883 -9.765 -15.264 1.00 91.88 69 PRO A C 1
ATOM 541 O O . PRO A 1 69 ? 8.549 -10.254 -14.184 1.00 91.88 69 PRO A O 1
ATOM 544 N N . ALA A 1 70 ? 9.404 -8.543 -15.369 1.00 93.06 70 ALA A N 1
ATOM 545 C CA . ALA A 1 70 ? 9.380 -7.582 -14.273 1.00 93.06 70 ALA A CA 1
ATOM 546 C C . ALA A 1 70 ? 8.062 -6.800 -14.291 1.00 93.06 70 ALA A C 1
ATOM 548 O O . ALA A 1 70 ? 7.534 -6.491 -15.361 1.00 93.06 70 ALA A O 1
ATOM 549 N N . CYS A 1 71 ? 7.565 -6.440 -13.111 1.00 94.38 71 CYS A N 1
ATOM 550 C CA . CYS A 1 71 ? 6.440 -5.521 -12.990 1.00 94.38 71 CYS A CA 1
ATOM 551 C C . CYS A 1 71 ? 6.897 -4.073 -13.185 1.00 94.38 71 CYS A C 1
ATOM 553 O O . CYS A 1 71 ? 8.077 -3.755 -13.052 1.00 94.38 71 CYS A O 1
ATOM 555 N N . ILE A 1 72 ? 5.976 -3.178 -13.531 1.00 94.62 72 ILE A N 1
ATOM 556 C CA . ILE A 1 72 ? 6.292 -1.767 -13.762 1.00 94.62 72 ILE A CA 1
ATOM 557 C C . ILE A 1 72 ? 6.039 -0.971 -12.487 1.00 94.62 72 ILE A C 1
ATOM 559 O O . ILE A 1 72 ? 4.966 -1.049 -11.894 1.00 94.62 72 ILE A O 1
ATOM 563 N N . TRP A 1 73 ? 7.025 -0.177 -12.071 1.00 92.12 73 TRP A N 1
ATOM 564 C CA . TRP A 1 73 ? 6.848 0.767 -10.977 1.00 92.12 73 TRP A CA 1
ATOM 565 C C . TRP A 1 73 ? 6.150 2.038 -11.470 1.00 92.12 73 TRP A C 1
ATOM 567 O O . TRP A 1 73 ? 6.723 2.805 -12.250 1.00 92.12 73 TRP A O 1
ATOM 577 N N . SER A 1 74 ? 4.920 2.274 -11.008 1.00 89.12 74 SER A N 1
ATOM 578 C CA . SER A 1 74 ? 4.096 3.400 -11.469 1.00 89.12 74 SER A CA 1
ATOM 579 C C . SER A 1 74 ? 4.090 4.621 -10.549 1.00 89.12 74 SER A C 1
ATOM 581 O O . SER A 1 74 ? 3.617 5.681 -10.953 1.00 89.12 74 SER A O 1
ATOM 583 N N . SER A 1 75 ? 4.652 4.529 -9.341 1.00 82.06 75 SER A N 1
ATOM 584 C CA . SER A 1 75 ? 4.713 5.675 -8.426 1.00 82.06 75 SER A CA 1
ATOM 585 C C . SER A 1 75 ? 5.900 6.591 -8.739 1.00 82.06 75 SER A C 1
ATOM 587 O O . SER A 1 75 ? 7.033 6.153 -8.945 1.00 82.06 75 SER A O 1
ATOM 589 N N . ALA A 1 76 ? 5.664 7.902 -8.722 1.00 72.56 76 ALA A N 1
ATOM 590 C CA . ALA A 1 76 ? 6.726 8.895 -8.881 1.00 72.56 76 ALA A CA 1
ATOM 591 C C . ALA A 1 76 ? 7.732 8.874 -7.717 1.00 72.56 76 ALA A C 1
ATOM 593 O O . ALA A 1 76 ? 8.909 9.189 -7.906 1.00 72.56 76 ALA A O 1
ATOM 594 N N . HIS A 1 77 ? 7.274 8.485 -6.526 1.00 70.12 77 HIS A N 1
ATOM 595 C CA . HIS A 1 77 ? 8.074 8.446 -5.313 1.00 70.12 77 HIS A CA 1
ATOM 596 C C . HIS A 1 77 ? 8.439 7.008 -4.957 1.00 70.12 77 HIS A C 1
ATOM 598 O O . HIS A 1 77 ? 7.556 6.163 -4.845 1.00 70.12 77 HIS A O 1
ATOM 604 N N . TYR A 1 78 ? 9.730 6.760 -4.754 1.00 73.69 78 TYR A N 1
ATOM 605 C CA . TYR A 1 78 ? 10.264 5.523 -4.199 1.00 73.69 78 TYR A CA 1
ATOM 606 C C . TYR A 1 78 ? 11.081 5.903 -2.955 1.00 73.69 78 TYR A C 1
ATOM 608 O O . TYR A 1 78 ? 12.036 6.672 -3.096 1.00 73.69 78 TYR A O 1
ATOM 616 N N . PRO A 1 79 ? 10.700 5.443 -1.752 1.00 65.62 79 PRO A N 1
ATOM 617 C CA . PRO A 1 79 ? 11.251 5.986 -0.509 1.00 65.62 79 PRO A CA 1
ATOM 618 C C . PRO A 1 79 ? 12.596 5.380 -0.115 1.00 65.62 79 PRO A C 1
ATOM 620 O O . PRO A 1 79 ? 13.251 5.892 0.791 1.00 65.62 79 PRO A O 1
ATOM 623 N N . PHE A 1 80 ? 13.056 4.320 -0.786 1.00 75.12 80 PHE A N 1
ATOM 624 C CA . PHE A 1 80 ? 14.397 3.810 -0.528 1.00 75.12 80 PHE A CA 1
ATOM 625 C C . PHE A 1 80 ? 15.436 4.521 -1.385 1.00 75.12 80 PHE A C 1
ATOM 627 O O . PHE A 1 80 ? 15.238 4.860 -2.550 1.00 75.12 80 PHE A O 1
ATOM 634 N N . ASN A 1 81 ? 16.615 4.687 -0.805 1.00 82.81 81 ASN A N 1
ATOM 635 C CA . ASN A 1 81 ? 17.756 5.315 -1.450 1.00 82.81 81 ASN A CA 1
ATOM 636 C C . ASN A 1 81 ? 18.618 4.322 -2.245 1.00 82.81 81 ASN A C 1
ATOM 638 O O . ASN A 1 81 ? 19.784 4.628 -2.492 1.00 82.81 81 ASN A O 1
ATOM 642 N N . TRP A 1 82 ? 18.095 3.152 -2.625 1.00 88.62 82 TRP A N 1
ATOM 643 C CA . TRP A 1 82 ? 18.867 2.119 -3.314 1.00 88.62 82 TRP A CA 1
ATOM 644 C C . TRP A 1 82 ? 18.059 1.308 -4.334 1.00 88.62 82 TRP A C 1
ATOM 646 O O . TRP A 1 82 ? 16.848 1.137 -4.206 1.00 88.62 82 TRP A O 1
ATOM 656 N N . TYR A 1 83 ? 18.766 0.764 -5.321 1.00 91.50 83 TYR A N 1
ATOM 657 C CA . TYR A 1 83 ? 18.236 0.002 -6.451 1.00 91.50 83 TYR A CA 1
ATOM 658 C C . TYR A 1 83 ? 19.104 -1.230 -6.735 1.00 91.50 83 TYR A C 1
ATOM 660 O O . TYR A 1 83 ? 20.243 -1.303 -6.272 1.00 91.50 83 TYR A O 1
ATOM 668 N N . GLU A 1 84 ? 18.606 -2.157 -7.549 1.00 90.00 84 GLU A N 1
ATOM 669 C CA . GLU A 1 84 ? 19.362 -3.285 -8.099 1.00 90.00 84 GLU A CA 1
ATOM 670 C C . GLU A 1 84 ? 19.474 -3.164 -9.616 1.00 90.00 84 GLU A C 1
ATOM 672 O O . GLU A 1 84 ? 18.503 -2.867 -10.310 1.00 90.00 84 GLU A O 1
ATOM 677 N N . VAL A 1 85 ? 20.656 -3.440 -10.151 1.00 87.62 85 VAL A N 1
ATOM 678 C CA . VAL A 1 85 ? 20.851 -3.655 -11.588 1.00 87.62 85 VAL A CA 1
ATOM 679 C C . VAL A 1 85 ? 21.284 -5.095 -11.814 1.00 87.62 85 VAL A C 1
ATOM 681 O O . VAL A 1 85 ? 22.088 -5.625 -11.047 1.00 87.62 85 VAL A O 1
ATOM 684 N N . ALA A 1 86 ? 20.746 -5.725 -12.855 1.00 73.81 86 ALA A N 1
ATOM 685 C CA . ALA A 1 86 ? 21.116 -7.069 -13.291 1.00 73.81 86 ALA A CA 1
ATOM 686 C C . ALA A 1 86 ? 21.863 -7.012 -14.634 1.00 73.81 86 ALA A C 1
ATOM 688 O O . ALA A 1 86 ? 21.727 -6.038 -15.379 1.00 73.81 86 ALA A O 1
ATOM 689 N N . GLY A 1 87 ? 22.635 -8.059 -14.947 1.00 63.34 87 GLY A N 1
ATOM 690 C CA . GLY A 1 87 ? 23.358 -8.173 -16.224 1.00 63.34 87 GLY A CA 1
ATOM 691 C C . GLY A 1 87 ? 24.590 -7.269 -16.314 1.00 63.34 87 GLY A C 1
ATOM 692 O O . GLY A 1 87 ? 24.811 -6.621 -17.333 1.00 63.34 87 GLY A O 1
ATOM 693 N N . VAL A 1 88 ? 25.349 -7.178 -15.219 1.00 64.25 88 VAL A N 1
ATOM 694 C CA . VAL A 1 88 ? 26.568 -6.365 -15.116 1.00 64.25 88 VAL A CA 1
ATOM 695 C C . VAL A 1 88 ? 27.799 -7.209 -15.441 1.00 64.25 88 VAL A C 1
ATOM 697 O O . VAL A 1 88 ? 27.939 -8.305 -14.911 1.00 64.25 88 VAL A O 1
ATOM 700 N N . ASP A 1 89 ? 28.756 -6.670 -16.195 1.00 61.12 89 ASP A N 1
ATOM 701 C CA . ASP A 1 89 ? 30.097 -7.260 -16.276 1.00 61.12 89 ASP A CA 1
ATOM 702 C C . ASP A 1 89 ? 30.912 -6.835 -15.044 1.00 61.12 89 ASP A C 1
ATOM 704 O O . ASP A 1 89 ? 31.391 -5.698 -14.953 1.00 61.12 89 ASP A O 1
ATOM 708 N N . MET A 1 90 ? 31.057 -7.724 -14.055 1.00 49.56 90 MET A N 1
ATOM 709 C CA . MET A 1 90 ? 31.972 -7.486 -12.933 1.00 49.56 90 MET A CA 1
ATOM 710 C C . MET A 1 90 ? 33.406 -7.859 -13.322 1.00 49.56 90 MET A C 1
ATOM 712 O O . MET A 1 90 ? 33.651 -8.884 -13.959 1.00 49.56 90 MET A O 1
ATOM 716 N N . THR A 1 91 ? 34.388 -7.058 -12.898 1.00 48.41 91 THR A N 1
ATOM 717 C CA . THR A 1 91 ? 35.799 -7.443 -13.028 1.00 48.41 91 THR A CA 1
ATOM 718 C C . THR A 1 91 ? 36.054 -8.748 -12.262 1.00 48.41 91 THR A C 1
ATOM 720 O O . THR A 1 91 ? 35.478 -8.993 -11.201 1.00 48.41 91 THR A O 1
ATOM 723 N N . ALA A 1 92 ? 36.929 -9.600 -12.806 1.00 40.78 92 ALA A N 1
ATOM 724 C CA . ALA A 1 92 ? 37.137 -11.001 -12.412 1.00 40.78 92 ALA A CA 1
ATOM 725 C C . ALA A 1 92 ? 37.380 -11.278 -10.906 1.00 40.78 92 ALA A C 1
ATOM 727 O O . ALA A 1 92 ? 37.290 -12.426 -10.479 1.00 40.78 92 ALA A O 1
ATOM 728 N N . ALA A 1 93 ? 37.652 -10.259 -10.083 1.00 39.62 93 ALA A N 1
ATOM 729 C CA . ALA A 1 93 ? 37.819 -10.396 -8.636 1.00 39.62 93 ALA A CA 1
ATOM 730 C C . ALA A 1 93 ? 36.505 -10.699 -7.878 1.00 39.62 93 ALA A C 1
ATOM 732 O O . ALA A 1 93 ? 36.557 -11.309 -6.812 1.00 39.62 93 ALA A O 1
ATOM 733 N N . ALA A 1 94 ? 35.337 -10.330 -8.421 1.00 41.62 94 ALA A N 1
ATOM 734 C CA . ALA A 1 94 ? 34.033 -10.553 -7.779 1.00 41.62 94 ALA A CA 1
ATOM 735 C C . ALA A 1 94 ? 33.305 -11.826 -8.259 1.00 41.62 94 ALA A C 1
ATOM 737 O O . ALA A 1 94 ? 32.315 -12.235 -7.663 1.00 41.62 94 ALA A O 1
ATOM 738 N N . ALA A 1 95 ? 33.820 -12.498 -9.294 1.00 42.78 95 ALA A N 1
ATOM 739 C CA . ALA A 1 95 ? 33.190 -13.664 -9.926 1.00 42.78 95 ALA A CA 1
ATOM 740 C C . ALA A 1 95 ? 33.316 -14.976 -9.119 1.00 42.78 95 ALA A C 1
ATOM 742 O O . ALA A 1 95 ? 32.905 -16.038 -9.580 1.00 42.78 95 ALA A O 1
ATOM 743 N N . SER A 1 96 ? 33.896 -14.936 -7.915 1.00 40.06 96 SER A N 1
ATOM 744 C CA . SER A 1 96 ? 34.181 -16.128 -7.107 1.00 40.06 96 SER A CA 1
ATOM 745 C C . SER A 1 96 ? 33.168 -16.360 -5.978 1.00 40.06 96 SER A C 1
ATOM 747 O O . SER A 1 96 ? 33.567 -16.546 -4.833 1.00 40.06 96 SER A O 1
ATOM 749 N N . LYS A 1 97 ? 31.861 -16.361 -6.290 1.00 38.62 97 LYS A N 1
ATOM 750 C CA . LYS A 1 97 ? 30.804 -17.110 -5.563 1.00 38.62 97 LYS A CA 1
ATOM 751 C C . LYS A 1 97 ? 29.408 -16.858 -6.166 1.00 38.62 97 LYS A C 1
ATOM 753 O O . LYS A 1 97 ? 28.890 -15.759 -6.052 1.00 38.62 97 LYS A O 1
ATOM 758 N N . SER A 1 98 ? 28.858 -17.909 -6.781 1.00 39.34 98 SER A N 1
ATOM 759 C CA . SER A 1 98 ? 27.449 -18.212 -7.117 1.00 39.34 98 SER A CA 1
ATOM 760 C C . SER A 1 98 ? 26.478 -17.091 -7.550 1.00 39.34 98 SER A C 1
ATOM 762 O O . SER A 1 98 ? 26.086 -16.236 -6.762 1.00 39.34 98 SER A O 1
ATOM 764 N N . ASP A 1 99 ? 25.957 -17.247 -8.769 1.00 43.81 99 ASP A N 1
ATOM 765 C CA . ASP A 1 99 ? 24.525 -17.196 -9.125 1.00 43.81 99 ASP A CA 1
ATOM 766 C C . ASP A 1 99 ? 23.683 -15.928 -8.924 1.00 43.81 99 ASP A C 1
ATOM 768 O O . ASP A 1 99 ? 22.461 -15.997 -9.024 1.00 43.81 99 ASP A O 1
ATOM 772 N N . SER A 1 100 ? 24.260 -14.737 -8.765 1.00 50.03 100 SER A N 1
ATOM 773 C CA . SER A 1 100 ? 23.509 -13.483 -8.968 1.00 50.03 100 SER A CA 1
ATOM 774 C C . SER A 1 100 ? 24.440 -12.305 -9.227 1.00 50.03 100 SER A C 1
ATOM 776 O O . SER A 1 100 ? 24.983 -11.723 -8.292 1.00 50.03 100 SER A O 1
ATOM 778 N N . ILE A 1 101 ? 24.591 -11.876 -10.483 1.00 64.25 101 ILE A N 1
ATOM 779 C CA . ILE A 1 101 ? 25.322 -10.639 -10.809 1.00 64.25 101 ILE A CA 1
ATOM 780 C C . ILE A 1 101 ? 24.387 -9.426 -10.667 1.00 64.25 101 ILE A C 1
ATOM 782 O O . ILE A 1 101 ? 24.190 -8.642 -11.596 1.00 64.25 101 ILE A O 1
ATOM 786 N N . LYS A 1 102 ? 23.744 -9.310 -9.500 1.00 74.75 102 LYS A N 1
ATOM 787 C CA . LYS A 1 102 ? 22.966 -8.129 -9.124 1.00 74.75 102 LYS A CA 1
ATOM 788 C C . LYS A 1 102 ? 23.857 -7.186 -8.329 1.00 74.75 102 LYS A C 1
ATOM 790 O O . LYS A 1 102 ? 24.489 -7.596 -7.357 1.00 74.75 102 LYS A O 1
ATOM 795 N N . VAL A 1 103 ? 23.905 -5.918 -8.725 1.00 85.00 103 VAL A N 1
ATOM 796 C CA . VAL A 1 103 ? 24.660 -4.880 -8.010 1.00 85.00 103 VAL A CA 1
ATOM 797 C C . VAL A 1 103 ? 23.690 -3.898 -7.383 1.00 85.00 103 VAL A C 1
ATOM 799 O O . VAL A 1 103 ? 22.776 -3.413 -8.048 1.00 85.00 103 VAL A O 1
ATOM 802 N N . LYS A 1 104 ? 23.912 -3.581 -6.104 1.00 89.38 104 LYS A N 1
ATOM 803 C CA . LYS A 1 104 ? 23.186 -2.511 -5.422 1.00 89.38 104 LYS A CA 1
ATOM 804 C C . LYS A 1 104 ? 23.772 -1.152 -5.795 1.00 89.38 104 LYS A C 1
ATOM 806 O O . LYS A 1 104 ? 24.987 -0.946 -5.716 1.00 89.38 104 LYS A O 1
ATOM 811 N N . LEU A 1 105 ? 22.902 -0.237 -6.196 1.00 90.75 105 LEU A N 1
ATOM 812 C CA . LEU A 1 105 ? 23.220 1.163 -6.458 1.00 90.75 105 LEU A CA 1
ATOM 813 C C . LEU A 1 105 ? 22.506 2.028 -5.431 1.00 90.75 105 LEU A C 1
ATOM 815 O O . LEU A 1 105 ? 21.404 1.697 -5.011 1.00 90.75 105 LEU A O 1
ATOM 819 N N . SER A 1 106 ? 23.103 3.159 -5.085 1.00 91.81 106 SER A N 1
ATOM 820 C CA . SER A 1 106 ? 22.480 4.193 -4.267 1.00 91.81 106 SER A CA 1
ATOM 821 C C . SER A 1 106 ? 21.937 5.309 -5.149 1.00 91.81 106 SER A C 1
ATOM 823 O O . SER A 1 106 ? 22.545 5.663 -6.159 1.00 91.81 106 SER A O 1
ATOM 825 N N . SER A 1 107 ? 20.812 5.894 -4.749 1.00 90.12 107 SER A N 1
ATOM 826 C CA . SER A 1 107 ? 20.299 7.132 -5.328 1.00 90.12 107 SER A CA 1
ATOM 827 C C . SER A 1 107 ? 21.266 8.277 -5.043 1.00 90.12 107 SER A C 1
ATOM 829 O O . SER A 1 107 ? 21.784 8.408 -3.933 1.00 90.12 107 SER A O 1
ATOM 831 N N . VAL A 1 108 ? 21.485 9.131 -6.038 1.00 89.44 108 VAL A N 1
ATOM 832 C CA . VAL A 1 108 ? 22.394 10.276 -5.939 1.00 89.44 108 VAL A CA 1
ATOM 833 C C . VAL A 1 108 ? 21.657 11.544 -6.348 1.00 89.44 108 VAL A C 1
ATOM 835 O O . VAL A 1 108 ? 20.757 11.515 -7.182 1.00 89.44 108 VAL A O 1
ATOM 838 N N . GLU A 1 109 ? 22.041 12.678 -5.769 1.00 86.94 109 GLU A N 1
ATOM 839 C CA . GLU A 1 109 ? 21.585 13.985 -6.236 1.00 86.94 109 GLU A CA 1
ATOM 840 C C . GLU A 1 109 ? 21.974 14.217 -7.700 1.00 86.94 109 GLU A C 1
ATOM 842 O O . GLU A 1 109 ? 23.119 13.985 -8.102 1.00 86.94 109 GLU A O 1
ATOM 847 N N . SER A 1 110 ? 21.026 14.755 -8.465 1.00 84.69 110 SER A N 1
ATOM 848 C CA . SER A 1 110 ? 21.164 15.123 -9.874 1.00 84.69 110 SER A CA 1
ATOM 849 C C . SER A 1 110 ? 22.486 15.812 -10.222 1.00 84.69 110 SER A C 1
ATOM 851 O O . SER A 1 110 ? 23.193 15.395 -11.142 1.00 84.69 110 SER A O 1
ATOM 853 N N . SER A 1 111 ? 22.869 16.811 -9.422 1.00 81.19 111 SER A N 1
ATOM 854 C CA . SER A 1 111 ? 24.058 17.646 -9.629 1.00 81.19 111 SER A CA 1
ATOM 855 C C . SER A 1 111 ? 25.372 16.858 -9.663 1.00 81.19 111 SER A C 1
ATOM 857 O O . SER A 1 111 ? 26.334 17.280 -10.309 1.00 81.19 111 SER A O 1
ATOM 859 N N . LYS A 1 112 ? 25.433 15.699 -8.996 1.00 81.25 112 LYS A N 1
ATOM 860 C CA . LYS A 1 112 ? 26.652 14.885 -8.904 1.00 81.25 112 LYS A CA 1
ATOM 861 C C . LYS A 1 112 ? 26.877 14.030 -10.149 1.00 81.25 112 LYS A C 1
ATOM 863 O O . LYS A 1 112 ? 28.032 13.792 -10.496 1.00 81.25 112 LYS A O 1
ATOM 868 N N . CYS A 1 113 ? 25.815 13.596 -10.835 1.00 80.62 113 CYS A N 1
ATOM 869 C CA . CYS A 1 113 ? 25.940 12.698 -11.989 1.00 80.62 113 CYS A CA 1
ATOM 870 C C . CYS A 1 113 ? 25.727 13.382 -13.357 1.00 80.62 113 CYS A C 1
ATOM 872 O O . CYS A 1 113 ? 26.120 12.831 -14.388 1.00 80.62 113 CYS A O 1
ATOM 874 N N . GLU A 1 114 ? 25.199 14.612 -13.384 1.00 76.69 114 GLU A N 1
ATOM 875 C CA . GLU A 1 114 ? 24.925 15.357 -14.624 1.00 76.69 114 GLU A CA 1
ATOM 876 C C . GLU A 1 114 ? 26.103 16.205 -15.142 1.00 76.69 114 GLU A C 1
ATOM 878 O O . GLU A 1 114 ? 26.041 16.736 -16.249 1.00 76.69 114 GLU A O 1
ATOM 883 N N . SER A 1 115 ? 27.199 16.327 -14.385 1.00 71.19 115 SER A N 1
ATOM 884 C CA . SER A 1 115 ? 28.275 17.296 -14.666 1.00 71.19 115 SER A CA 1
ATOM 885 C C . SER A 1 115 ? 28.904 17.168 -16.063 1.00 71.19 115 SER A C 1
ATOM 887 O O . SER A 1 115 ? 29.122 18.176 -16.734 1.00 71.19 115 SER A O 1
ATOM 889 N N . ASP A 1 116 ? 29.160 15.952 -16.548 1.00 68.06 116 ASP A N 1
ATOM 890 C CA . ASP A 1 116 ? 29.699 15.746 -17.903 1.00 68.06 116 ASP A CA 1
ATOM 891 C C . ASP A 1 116 ? 28.614 15.810 -18.990 1.00 68.06 116 ASP A C 1
ATOM 893 O O . ASP A 1 116 ? 28.890 16.181 -20.132 1.00 68.06 116 ASP A O 1
ATOM 897 N N . LEU A 1 117 ? 27.358 15.531 -18.631 1.00 69.94 117 LEU A N 1
ATOM 898 C CA . LEU A 1 117 ? 26.209 15.650 -19.530 1.00 69.94 117 LEU A CA 1
ATOM 899 C C . LEU A 1 117 ? 25.865 17.107 -19.829 1.00 69.94 117 LEU A C 1
ATOM 901 O O . LEU A 1 117 ? 25.630 17.444 -20.992 1.00 69.94 117 LEU A O 1
ATOM 905 N N . LEU A 1 118 ? 25.930 17.969 -18.814 1.00 75.00 118 LEU A N 1
ATOM 906 C CA . LEU A 1 118 ? 25.822 19.418 -18.958 1.00 75.00 118 LEU A CA 1
ATOM 907 C C . LEU A 1 118 ? 26.909 19.956 -19.899 1.00 75.00 118 LEU A C 1
ATOM 909 O O . LEU A 1 118 ? 26.602 20.698 -20.829 1.00 75.00 118 LEU A O 1
ATOM 913 N N . LYS A 1 119 ? 28.169 19.521 -19.728 1.00 74.31 119 LYS A N 1
ATOM 914 C CA . LYS A 1 119 ? 29.290 19.927 -20.602 1.00 74.31 119 LYS A CA 1
ATOM 915 C C . LYS A 1 119 ? 29.090 19.498 -22.056 1.00 74.31 119 LYS A C 1
ATOM 917 O O . LYS A 1 119 ? 29.447 20.242 -22.963 1.00 74.31 119 LYS A O 1
ATOM 922 N N . SER A 1 120 ? 28.531 18.307 -22.283 1.00 76.12 120 SER A N 1
ATOM 923 C CA . SER A 1 120 ? 28.265 17.792 -23.635 1.00 76.12 120 SER A CA 1
ATOM 924 C C . SER A 1 120 ? 27.073 18.461 -24.336 1.00 76.12 120 SER A C 1
ATOM 926 O O . SER A 1 120 ? 26.904 18.294 -25.541 1.00 76.12 120 SER A O 1
ATOM 928 N N . GLY A 1 121 ? 26.225 19.189 -23.598 1.00 80.25 121 GLY A N 1
ATOM 929 C CA . GLY A 1 121 ? 24.971 19.750 -24.109 1.00 80.25 121 GLY A CA 1
ATOM 930 C C . GLY A 1 121 ? 23.851 18.722 -24.322 1.00 80.25 121 GLY A C 1
ATOM 931 O O . GLY A 1 121 ? 22.806 19.078 -24.865 1.00 80.25 121 GLY A O 1
ATOM 932 N N . SER A 1 122 ? 24.047 17.469 -23.893 1.00 82.31 122 SER A N 1
ATOM 933 C CA . SER A 1 122 ? 23.069 16.376 -24.030 1.00 82.31 122 SER A CA 1
ATOM 934 C C . SER A 1 122 ? 21.875 16.514 -23.075 1.00 82.31 122 SER A C 1
ATOM 936 O O . SER A 1 122 ? 20.788 16.030 -23.384 1.00 82.31 122 SER A O 1
ATOM 938 N N . LEU A 1 123 ? 22.069 17.202 -21.942 1.00 85.06 123 LEU A N 1
ATOM 939 C CA . LEU A 1 123 ? 21.023 17.613 -20.998 1.00 85.06 123 LEU A CA 1
ATOM 940 C C . LEU A 1 123 ? 21.051 19.143 -20.841 1.00 85.06 123 LEU A C 1
ATOM 942 O O . LEU A 1 123 ? 21.560 19.646 -19.843 1.00 85.06 123 LEU A O 1
ATOM 946 N N . PRO A 1 124 ? 20.560 19.922 -21.820 1.00 86.31 124 PRO A N 1
ATOM 947 C CA . PRO A 1 124 ? 20.666 21.386 -21.796 1.00 86.31 124 PRO A CA 1
ATOM 948 C C . PRO A 1 124 ? 19.955 22.045 -20.603 1.00 86.31 124 PRO A C 1
ATOM 950 O O . PRO A 1 124 ? 20.297 23.168 -20.243 1.00 86.31 124 PRO A O 1
ATOM 953 N N . TYR A 1 125 ? 18.988 21.357 -19.992 1.00 87.06 125 TYR A N 1
ATOM 954 C CA . TYR A 1 125 ? 18.240 21.818 -18.820 1.00 87.06 125 TYR A CA 1
ATOM 955 C C . TYR A 1 125 ? 18.581 21.023 -17.550 1.00 87.06 125 TYR A C 1
ATOM 957 O O . TYR A 1 125 ? 17.819 21.062 -16.590 1.00 87.06 125 TYR A O 1
ATOM 965 N N . GLY A 1 126 ? 19.692 20.277 -17.555 1.00 86.31 126 GLY A N 1
ATOM 966 C CA . GLY A 1 126 ? 20.002 19.305 -16.507 1.00 86.31 126 GLY A CA 1
ATOM 967 C C . GLY A 1 126 ? 19.036 18.122 -16.508 1.00 86.31 126 GLY A C 1
ATOM 968 O O . GLY A 1 126 ? 18.256 17.933 -17.451 1.00 86.31 126 GLY A O 1
ATOM 969 N N . THR A 1 127 ? 19.120 17.301 -15.467 1.00 87.12 127 THR A N 1
ATOM 970 C CA . THR A 1 127 ? 18.156 16.213 -15.243 1.00 87.12 127 THR A CA 1
ATOM 971 C C . THR A 1 127 ? 16.764 16.761 -14.914 1.00 87.12 127 THR A C 1
ATOM 973 O O . THR A 1 127 ? 16.606 17.770 -14.227 1.00 87.12 127 THR A O 1
ATOM 976 N N . ARG A 1 128 ? 15.731 16.093 -15.429 1.00 89.38 128 ARG A N 1
ATOM 977 C CA . ARG A 1 128 ? 14.319 16.440 -15.205 1.00 89.38 128 ARG A CA 1
ATOM 978 C C . ARG A 1 128 ? 13.665 15.455 -14.228 1.00 89.38 128 ARG A C 1
ATOM 980 O O . ARG A 1 128 ? 14.273 14.471 -13.827 1.00 89.38 128 ARG A O 1
ATOM 987 N N . HIS A 1 129 ? 12.410 15.711 -13.854 1.00 87.75 129 HIS A N 1
ATOM 988 C CA . HIS A 1 129 ? 11.627 14.844 -12.956 1.00 87.75 129 HIS A CA 1
ATOM 989 C C . HIS A 1 129 ? 11.452 13.401 -13.480 1.00 87.75 129 HIS A C 1
ATOM 991 O O . HIS A 1 129 ? 11.280 12.467 -12.696 1.00 87.75 129 HIS A O 1
ATOM 997 N N . ASP A 1 130 ? 11.536 13.212 -14.800 1.00 90.62 130 ASP A N 1
ATOM 998 C CA . ASP A 1 130 ? 11.516 11.925 -15.494 1.00 90.62 130 ASP A CA 1
ATOM 999 C C . ASP A 1 130 ? 12.886 11.240 -15.559 1.00 90.62 130 ASP A C 1
ATOM 1001 O O . ASP A 1 130 ? 13.039 10.213 -16.210 1.00 90.62 130 ASP A O 1
ATOM 1005 N N . GLN A 1 131 ? 13.889 11.760 -14.855 1.00 91.50 131 GLN A N 1
ATOM 1006 C CA . GLN A 1 131 ? 15.222 11.176 -14.783 1.00 91.50 131 GLN A CA 1
ATOM 1007 C C . GLN A 1 131 ? 15.710 11.104 -13.338 1.00 91.50 131 GLN A C 1
ATOM 1009 O O . GLN A 1 131 ? 15.214 11.801 -12.449 1.00 91.50 131 GLN A O 1
ATOM 1014 N N . PHE A 1 132 ? 16.681 10.233 -13.083 1.00 90.75 132 PHE A N 1
ATOM 1015 C CA . PHE A 1 132 ? 17.353 10.158 -11.790 1.00 90.75 132 PHE A CA 1
ATOM 1016 C C . PHE A 1 132 ? 18.786 9.659 -11.914 1.00 90.75 132 PHE A C 1
ATOM 1018 O O . PHE A 1 132 ? 19.161 9.016 -12.895 1.00 90.75 132 PHE A O 1
ATOM 1025 N N . CYS A 1 133 ? 19.584 9.973 -10.897 1.00 90.12 133 CYS A N 1
ATOM 1026 C CA . CYS A 1 133 ? 20.964 9.535 -10.786 1.00 90.12 133 CYS A CA 1
ATOM 1027 C C . CYS A 1 133 ? 21.074 8.352 -9.827 1.00 90.12 133 CYS A C 1
ATOM 1029 O O . CYS A 1 133 ? 20.502 8.369 -8.734 1.00 90.12 133 CYS A O 1
ATOM 1031 N N . ALA A 1 134 ? 21.881 7.369 -10.208 1.00 91.38 134 ALA A N 1
ATOM 1032 C CA . ALA A 1 134 ? 22.290 6.295 -9.319 1.00 91.38 134 ALA A CA 1
ATOM 1033 C C . ALA A 1 134 ? 23.788 6.014 -9.480 1.00 91.38 134 ALA A C 1
ATOM 1035 O O . ALA A 1 134 ? 24.351 6.232 -10.555 1.00 91.38 134 ALA A O 1
ATOM 1036 N N . SER A 1 135 ? 24.429 5.554 -8.408 1.00 89.62 135 SER A N 1
ATOM 1037 C CA . SER A 1 135 ? 25.843 5.166 -8.402 1.00 89.62 135 SER A CA 1
ATOM 1038 C C . SER A 1 135 ? 26.070 3.910 -7.580 1.00 89.62 135 SER A C 1
ATOM 1040 O O . SER A 1 135 ? 25.399 3.698 -6.571 1.00 89.62 135 SER A O 1
ATOM 1042 N N . SER A 1 136 ? 27.054 3.105 -7.951 1.00 86.44 136 SER A N 1
ATOM 1043 C CA . SER A 1 136 ? 27.502 1.975 -7.149 1.00 86.44 136 SER A CA 1
ATOM 1044 C C . SER A 1 136 ? 28.703 2.357 -6.287 1.00 86.44 136 SER A C 1
ATOM 1046 O O . SER A 1 136 ? 29.536 3.173 -6.666 1.00 86.44 136 SER A O 1
ATOM 1048 N N . ALA A 1 137 ? 28.820 1.732 -5.115 1.00 82.06 137 ALA A N 1
ATOM 1049 C CA . ALA A 1 137 ? 30.036 1.824 -4.309 1.00 82.06 137 ALA A CA 1
ATOM 1050 C C . ALA A 1 137 ? 31.218 1.064 -4.947 1.00 82.06 137 ALA A C 1
ATOM 1052 O O . ALA A 1 137 ? 32.372 1.364 -4.650 1.00 82.06 137 ALA A O 1
ATOM 1053 N N . ASN A 1 138 ? 30.932 0.085 -5.813 1.00 77.94 138 ASN A N 1
ATOM 1054 C CA . ASN A 1 138 ? 31.920 -0.768 -6.466 1.00 77.94 138 ASN A CA 1
ATOM 1055 C C . ASN A 1 138 ? 31.916 -0.547 -7.983 1.00 77.94 138 ASN A C 1
ATOM 1057 O O . ASN A 1 138 ? 30.895 -0.205 -8.575 1.00 77.94 138 ASN A O 1
ATOM 1061 N N . SER A 1 139 ? 33.053 -0.794 -8.638 1.00 75.75 139 SER A N 1
ATOM 1062 C CA . SER A 1 139 ? 33.133 -0.725 -10.100 1.00 75.75 139 SER A CA 1
ATOM 1063 C C . SER A 1 139 ? 32.215 -1.760 -10.753 1.00 75.75 139 SER A C 1
ATOM 1065 O O . SER A 1 139 ? 32.260 -2.944 -10.428 1.00 75.75 139 SER A O 1
ATOM 1067 N N . CYS A 1 140 ? 31.388 -1.289 -11.679 1.00 80.50 140 CYS A N 1
ATOM 1068 C CA . CYS A 1 140 ? 30.283 -2.025 -12.275 1.00 80.50 140 CYS A CA 1
ATOM 1069 C C . CYS A 1 140 ? 30.035 -1.451 -13.677 1.00 80.50 140 CYS A C 1
ATOM 1071 O O . CYS A 1 140 ? 29.998 -0.225 -13.831 1.00 80.50 140 CYS A O 1
ATOM 1073 N N . ASN A 1 141 ? 29.863 -2.315 -14.682 1.00 80.31 141 ASN A N 1
ATOM 1074 C CA . ASN A 1 141 ? 29.524 -1.926 -16.052 1.00 80.31 141 ASN A CA 1
ATOM 1075 C C . ASN A 1 141 ? 28.151 -2.473 -16.439 1.00 80.31 141 ASN A C 1
ATOM 1077 O O . ASN A 1 141 ? 27.910 -3.672 -16.352 1.00 80.31 141 ASN A O 1
ATOM 1081 N N . GLN A 1 142 ? 27.267 -1.591 -16.892 1.00 81.81 142 GLN A N 1
ATOM 1082 C CA . GLN A 1 142 ? 25.938 -1.940 -17.375 1.00 81.81 142 GLN A CA 1
ATOM 1083 C C . GLN A 1 142 ? 25.716 -1.295 -18.743 1.00 81.81 142 GLN A C 1
ATOM 1085 O O . GLN A 1 142 ? 25.949 -0.098 -18.924 1.00 81.81 142 GLN A O 1
ATOM 1090 N N . ASN A 1 143 ? 25.209 -2.069 -19.693 1.00 82.25 143 ASN A N 1
ATOM 1091 C CA . ASN A 1 143 ? 24.895 -1.557 -21.022 1.00 82.25 143 ASN A CA 1
ATOM 1092 C C . ASN A 1 143 ? 23.785 -0.495 -20.977 1.00 82.25 143 ASN A C 1
ATOM 1094 O O . ASN A 1 143 ? 22.902 -0.521 -20.114 1.00 82.25 143 ASN A O 1
ATOM 1098 N N . LEU A 1 144 ? 23.820 0.439 -21.930 1.00 86.38 144 LEU A N 1
ATOM 1099 C CA . LEU A 1 144 ? 22.699 1.350 -22.168 1.00 86.38 144 LEU A CA 1
ATOM 1100 C C . LEU A 1 144 ? 21.440 0.542 -22.505 1.00 86.38 144 LEU A C 1
ATOM 1102 O O . LEU A 1 144 ? 21.526 -0.520 -23.120 1.00 86.38 144 LEU A O 1
ATOM 1106 N N . GLY A 1 145 ? 20.279 1.015 -22.063 1.00 87.62 145 GLY A N 1
ATOM 1107 C CA . GLY A 1 145 ? 19.037 0.243 -22.125 1.00 87.62 145 GLY A CA 1
ATOM 1108 C C . GLY A 1 145 ? 18.903 -0.823 -21.029 1.00 87.62 145 GLY A C 1
ATOM 1109 O O . GLY A 1 145 ? 17.854 -1.455 -20.925 1.00 87.62 145 GLY A O 1
ATOM 1110 N N . GLY A 1 146 ? 19.927 -1.023 -20.191 1.00 88.31 146 GLY A N 1
ATOM 1111 C CA . GLY A 1 146 ? 19.881 -1.962 -19.073 1.00 88.31 146 GLY A CA 1
ATOM 1112 C C . GLY A 1 146 ? 18.842 -1.565 -18.011 1.00 88.31 146 GLY A C 1
ATOM 1113 O O . GLY A 1 146 ? 18.662 -0.369 -17.746 1.00 88.31 146 GLY A O 1
ATOM 1114 N N . PRO A 1 147 ? 18.160 -2.542 -17.386 1.00 91.75 147 PRO A N 1
ATOM 1115 C CA . PRO A 1 147 ? 17.128 -2.265 -16.398 1.00 91.75 147 PRO A CA 1
ATOM 1116 C C . PRO A 1 147 ? 17.739 -1.869 -15.052 1.00 91.75 147 PRO A C 1
ATOM 1118 O O . PRO A 1 147 ? 18.725 -2.455 -14.599 1.00 91.75 147 PRO A O 1
ATOM 1121 N N . ILE A 1 148 ? 17.105 -0.918 -14.374 1.00 92.19 148 ILE A N 1
ATOM 1122 C CA . ILE A 1 148 ? 17.299 -0.688 -12.942 1.00 92.19 148 ILE A CA 1
ATOM 1123 C C . ILE A 1 148 ? 15.985 -1.005 -12.234 1.00 92.19 148 ILE A C 1
ATOM 1125 O O . ILE A 1 148 ? 14.910 -0.555 -12.644 1.00 92.19 148 ILE A O 1
ATOM 1129 N N . GLN A 1 149 ? 16.071 -1.864 -11.226 1.00 92.81 149 GLN A N 1
ATOM 1130 C CA . GLN A 1 149 ? 14.942 -2.548 -10.612 1.00 92.81 149 GLN A CA 1
ATOM 1131 C C . GLN A 1 149 ? 14.958 -2.407 -9.092 1.00 92.81 149 GLN A C 1
ATOM 1133 O O . GLN A 1 149 ? 15.974 -2.061 -8.490 1.00 92.81 149 GLN A O 1
ATOM 1138 N N . ILE A 1 150 ? 13.821 -2.702 -8.473 1.00 90.88 150 ILE A N 1
ATOM 1139 C CA . ILE A 1 150 ? 13.657 -2.804 -7.022 1.00 90.88 150 ILE A CA 1
ATOM 1140 C C . ILE A 1 150 ? 12.930 -4.114 -6.697 1.00 90.88 150 ILE A C 1
ATOM 1142 O O . ILE A 1 150 ? 11.978 -4.467 -7.395 1.00 90.88 150 ILE A O 1
ATOM 1146 N N . PRO A 1 151 ? 13.361 -4.859 -5.670 1.00 89.25 151 PRO A N 1
ATOM 1147 C CA . PRO A 1 151 ? 12.639 -6.038 -5.212 1.00 89.25 151 PRO A CA 1
ATOM 1148 C C . PRO A 1 151 ? 11.530 -5.641 -4.230 1.00 89.25 151 PRO A C 1
ATOM 1150 O O . PRO A 1 151 ? 11.825 -5.081 -3.168 1.00 89.25 151 PRO A O 1
ATOM 1153 N N . LEU A 1 152 ? 10.281 -5.973 -4.568 1.00 88.12 152 LEU A N 1
ATOM 1154 C CA . LEU A 1 152 ? 9.114 -5.811 -3.697 1.00 88.12 152 LEU A CA 1
ATOM 1155 C C . LEU A 1 152 ? 8.503 -7.171 -3.330 1.00 88.12 152 LEU A C 1
ATOM 1157 O O . LEU A 1 152 ? 8.505 -8.099 -4.130 1.00 88.12 152 LEU A O 1
ATOM 1161 N N . PHE A 1 153 ? 7.967 -7.290 -2.125 1.00 84.50 153 PHE A N 1
ATOM 1162 C CA . PHE A 1 153 ? 7.379 -8.492 -1.564 1.00 84.50 153 PHE A CA 1
ATOM 1163 C C . PHE A 1 153 ? 5.874 -8.542 -1.797 1.00 84.50 153 PHE A C 1
ATOM 1165 O O . PHE A 1 153 ? 5.156 -7.554 -1.640 1.00 84.50 153 PHE A O 1
ATOM 1172 N N . THR A 1 154 ? 5.414 -9.750 -2.102 1.00 78.44 154 THR A N 1
ATOM 1173 C CA . THR A 1 154 ? 4.010 -10.153 -2.199 1.00 78.44 154 THR A CA 1
ATOM 1174 C C . THR A 1 154 ? 3.564 -10.967 -0.980 1.00 78.44 154 THR A C 1
ATOM 1176 O O . THR A 1 154 ? 2.690 -11.825 -1.084 1.00 78.44 154 THR A O 1
ATOM 1179 N N . TYR A 1 155 ? 4.225 -10.738 0.163 1.00 73.38 155 TYR A N 1
ATOM 1180 C CA . TYR A 1 155 ? 4.229 -11.551 1.392 1.00 73.38 155 TYR A CA 1
ATOM 1181 C C . TYR A 1 155 ? 4.904 -12.919 1.264 1.00 73.38 155 TYR A C 1
ATOM 1183 O O . TYR A 1 155 ? 5.702 -13.289 2.108 1.00 73.38 155 TYR A O 1
ATOM 1191 N N . GLN A 1 156 ? 4.626 -13.665 0.196 1.00 73.88 156 GLN A N 1
ATOM 1192 C CA . GLN A 1 156 ? 5.211 -14.997 -0.009 1.00 73.88 156 GLN A CA 1
ATOM 1193 C C . GLN A 1 156 ? 6.316 -15.042 -1.054 1.00 73.88 156 GLN A C 1
ATOM 1195 O O . GLN A 1 156 ? 7.056 -16.021 -1.108 1.00 73.88 156 GLN A O 1
ATOM 1200 N N . HIS A 1 157 ? 6.388 -14.034 -1.919 1.00 83.00 157 HIS A N 1
ATOM 1201 C CA . HIS A 1 157 ? 7.351 -13.991 -3.011 1.00 83.00 157 HIS A CA 1
ATOM 1202 C C . HIS A 1 157 ? 7.977 -12.614 -3.123 1.00 83.00 157 HIS A C 1
ATOM 1204 O O . HIS A 1 157 ? 7.366 -11.616 -2.737 1.00 83.00 157 HIS A O 1
ATOM 1210 N N . VAL A 1 158 ? 9.144 -12.549 -3.753 1.00 87.19 158 VAL A N 1
ATOM 1211 C CA . VAL A 1 158 ? 9.781 -11.292 -4.147 1.00 87.19 158 VAL A CA 1
ATOM 1212 C C . VAL A 1 158 ? 9.677 -11.090 -5.659 1.00 87.19 158 VAL A C 1
ATOM 1214 O O . VAL A 1 158 ? 10.161 -11.892 -6.453 1.00 87.19 158 VAL A O 1
ATOM 1217 N N . ALA A 1 159 ? 9.046 -9.993 -6.065 1.00 89.75 159 ALA A N 1
ATOM 1218 C CA . ALA A 1 159 ? 8.865 -9.604 -7.454 1.00 89.75 159 ALA A CA 1
ATOM 1219 C C . ALA A 1 159 ? 9.799 -8.432 -7.818 1.00 89.75 159 ALA A C 1
ATOM 1221 O O . ALA A 1 159 ? 9.901 -7.460 -7.060 1.00 89.75 159 ALA A O 1
ATOM 1222 N N . PRO A 1 160 ? 10.483 -8.478 -8.976 1.00 91.62 160 PRO A N 1
ATOM 1223 C CA . PRO A 1 160 ? 11.259 -7.355 -9.475 1.00 91.62 160 PRO A CA 1
ATOM 1224 C C . PRO A 1 160 ? 10.343 -6.313 -10.123 1.00 91.62 160 PRO A C 1
ATOM 1226 O O . PRO A 1 160 ? 9.535 -6.626 -10.999 1.00 91.62 160 PRO A O 1
ATOM 1229 N N . PHE A 1 161 ? 10.524 -5.055 -9.737 1.00 93.38 161 PHE A N 1
ATOM 1230 C CA . PHE A 1 161 ? 9.849 -3.905 -10.327 1.00 93.38 161 PHE A CA 1
ATOM 1231 C C . PHE A 1 161 ? 10.844 -3.048 -11.099 1.00 93.38 161 PHE A C 1
ATOM 1233 O O . PHE A 1 161 ? 11.838 -2.590 -10.540 1.00 93.38 161 PHE A O 1
ATOM 1240 N N . LEU A 1 162 ? 10.582 -2.809 -12.380 1.00 94.56 162 LEU A N 1
ATOM 1241 C CA . LEU A 1 162 ? 11.360 -1.915 -13.226 1.00 94.56 162 LEU A CA 1
ATOM 1242 C C . LEU A 1 162 ? 11.039 -0.460 -12.874 1.00 94.56 162 LEU A C 1
ATOM 1244 O O . LEU A 1 162 ? 9.915 0.004 -13.069 1.00 94.56 162 LEU A O 1
ATOM 1248 N N . VAL A 1 163 ? 12.046 0.262 -12.384 1.00 94.06 163 VAL A N 1
ATOM 1249 C CA . VAL A 1 163 ? 11.930 1.677 -11.983 1.00 94.06 163 VAL A CA 1
ATOM 1250 C C . VAL A 1 163 ? 12.482 2.621 -13.040 1.00 94.06 163 VAL A C 1
ATOM 1252 O O . VAL A 1 163 ? 12.038 3.767 -13.159 1.00 94.06 163 VAL A O 1
ATOM 1255 N N . GLY A 1 164 ? 13.462 2.150 -13.806 1.00 93.81 164 GLY A N 1
ATOM 1256 C CA . GLY A 1 164 ? 14.138 2.951 -14.806 1.00 93.81 164 GLY A CA 1
ATOM 1257 C C . GLY A 1 164 ? 14.871 2.118 -15.843 1.00 93.81 164 GLY A C 1
ATOM 1258 O O . GLY A 1 164 ? 15.073 0.912 -15.687 1.00 93.81 164 GLY A O 1
ATOM 1259 N N . VAL A 1 165 ? 15.317 2.808 -16.883 1.00 93.94 165 VAL A N 1
ATOM 1260 C CA . VAL A 1 165 ? 16.180 2.268 -17.931 1.00 93.94 165 VAL A CA 1
ATOM 1261 C C . VAL A 1 165 ? 17.412 3.150 -18.040 1.00 93.94 165 VAL A C 1
ATOM 1263 O O . VAL A 1 165 ? 17.329 4.376 -17.951 1.00 93.94 165 VAL A O 1
ATOM 1266 N N . LYS A 1 166 ? 18.578 2.532 -18.192 1.00 91.12 166 LYS A N 1
ATOM 1267 C CA . LYS A 1 166 ? 19.834 3.264 -18.271 1.00 91.12 166 LYS A CA 1
ATOM 1268 C C . LYS A 1 166 ? 19.941 4.065 -19.565 1.00 91.12 166 LYS A C 1
ATOM 1270 O O . LYS A 1 166 ? 19.941 3.479 -20.643 1.00 91.12 166 LYS A O 1
ATOM 1275 N N . SER A 1 167 ? 20.110 5.380 -19.439 1.00 87.25 167 SER A N 1
ATOM 1276 C CA . SER A 1 167 ? 20.195 6.294 -20.584 1.00 87.25 167 SER A CA 1
ATOM 1277 C C . SER A 1 167 ? 21.635 6.714 -20.899 1.00 87.25 167 SER A C 1
ATOM 1279 O O . SER A 1 167 ? 22.009 6.843 -22.063 1.00 87.25 167 SER A O 1
ATOM 1281 N N . PHE A 1 168 ? 22.495 6.884 -19.883 1.00 79.19 168 PHE A N 1
ATOM 1282 C CA . PHE A 1 168 ? 23.845 7.417 -20.100 1.00 79.19 168 PHE A CA 1
ATOM 1283 C C . PHE A 1 168 ? 24.952 6.759 -19.262 1.00 79.19 168 PHE A C 1
ATOM 1285 O O . PHE A 1 168 ? 24.736 6.429 -18.097 1.00 79.19 168 PHE A O 1
ATOM 1292 N N . ARG A 1 169 ? 26.160 6.699 -19.861 1.00 73.12 169 ARG A N 1
ATOM 1293 C CA . ARG A 1 169 ? 27.398 6.001 -19.431 1.00 73.12 169 ARG A CA 1
ATOM 1294 C C . ARG A 1 169 ? 27.293 4.480 -19.457 1.00 73.12 169 ARG A C 1
ATOM 1296 O O . ARG A 1 169 ? 26.263 3.912 -19.145 1.00 73.12 169 ARG A O 1
ATOM 1303 N N . GLU A 1 170 ? 28.394 3.806 -19.771 1.00 70.00 170 GLU A N 1
ATOM 1304 C CA . GLU A 1 170 ? 28.480 2.339 -19.678 1.00 70.00 170 GLU A CA 1
ATOM 1305 C C . GLU A 1 170 ? 28.822 1.867 -18.248 1.00 70.00 170 GLU A C 1
ATOM 1307 O O . GLU A 1 170 ? 28.489 0.751 -17.868 1.00 70.00 170 GLU A O 1
ATOM 1312 N N . SER A 1 171 ? 29.345 2.737 -17.374 1.00 80.56 171 SER A N 1
ATOM 1313 C CA . SER A 1 171 ? 29.467 2.471 -15.926 1.00 80.56 171 SER A CA 1
ATOM 1314 C C . SER A 1 171 ? 28.106 2.485 -15.237 1.00 80.56 171 SER A C 1
ATOM 1316 O O . SER A 1 171 ? 27.272 3.301 -15.610 1.00 80.56 171 SER A O 1
ATOM 1318 N N . CYS A 1 172 ? 27.863 1.667 -14.212 1.00 81.31 172 CYS A N 1
ATOM 1319 C CA . CYS A 1 172 ? 26.595 1.676 -13.455 1.00 81.31 172 CYS A CA 1
ATOM 1320 C C . CYS A 1 172 ? 26.265 3.043 -12.824 1.00 81.31 172 CYS A C 1
ATOM 1322 O O . CYS A 1 172 ? 25.100 3.352 -12.580 1.00 81.31 172 CYS A O 1
ATOM 1324 N N . ASP A 1 173 ? 27.272 3.892 -12.644 1.00 87.62 173 ASP A N 1
ATOM 1325 C CA . ASP A 1 173 ? 27.103 5.295 -12.292 1.00 87.62 173 ASP A CA 1
ATOM 1326 C C . ASP A 1 173 ? 26.596 6.089 -13.495 1.00 87.62 173 ASP A C 1
ATOM 1328 O O . ASP A 1 173 ? 27.278 6.172 -14.523 1.00 87.62 173 ASP A O 1
ATOM 1332 N N . GLY A 1 174 ? 25.426 6.712 -13.369 1.00 88.38 174 GLY A N 1
ATOM 1333 C CA . GLY A 1 174 ? 24.867 7.474 -14.477 1.00 88.38 174 GLY A CA 1
ATOM 1334 C C . GLY A 1 174 ? 23.442 7.962 -14.278 1.00 88.38 174 GLY A C 1
ATOM 1335 O O . GLY A 1 174 ? 22.894 7.946 -13.173 1.00 88.38 174 GLY A O 1
ATOM 1336 N N . VAL A 1 175 ? 22.875 8.421 -15.395 1.00 90.44 175 VAL A N 1
ATOM 1337 C CA . VAL A 1 175 ? 21.496 8.904 -15.495 1.00 90.44 175 VAL A CA 1
ATOM 1338 C C . VAL A 1 175 ? 20.613 7.790 -16.041 1.00 90.44 175 VAL A C 1
ATOM 1340 O O . VAL A 1 175 ? 20.912 7.178 -17.073 1.00 90.44 175 VAL A O 1
ATOM 1343 N N . TYR A 1 176 ? 19.501 7.577 -15.354 1.00 92.69 176 TYR A N 1
ATOM 1344 C CA . TYR A 1 176 ? 18.461 6.627 -15.705 1.00 92.69 176 TYR A CA 1
ATOM 1345 C C . TYR A 1 176 ? 17.190 7.391 -16.065 1.00 92.69 176 TYR A C 1
ATOM 1347 O O . TYR A 1 176 ? 16.823 8.365 -15.403 1.00 92.69 176 TYR A O 1
ATOM 1355 N N . GLN A 1 177 ? 16.517 6.938 -17.115 1.00 93.88 177 GLN A N 1
ATOM 1356 C CA . GLN A 1 177 ? 15.186 7.397 -17.475 1.00 93.88 177 GLN A CA 1
ATOM 1357 C C . GLN A 1 177 ? 14.178 6.698 -16.560 1.00 93.88 177 GLN A C 1
ATOM 1359 O O . GLN A 1 177 ? 14.137 5.469 -16.500 1.00 93.88 177 GLN A O 1
ATOM 1364 N N . ARG A 1 178 ? 13.399 7.472 -15.804 1.00 93.88 178 ARG A N 1
ATOM 1365 C CA . ARG A 1 178 ? 12.383 6.980 -14.864 1.00 93.88 178 ARG A CA 1
ATOM 1366 C C . ARG A 1 178 ? 11.194 6.430 -15.639 1.00 93.88 178 ARG A C 1
ATOM 1368 O O . ARG A 1 178 ? 10.747 7.084 -16.567 1.00 93.88 178 ARG A O 1
ATOM 1375 N N . ILE A 1 179 ? 10.636 5.290 -15.230 1.00 95.00 179 ILE A N 1
ATOM 1376 C CA . ILE A 1 179 ? 9.469 4.697 -15.906 1.00 95.00 179 ILE A CA 1
ATOM 1377 C C . ILE A 1 179 ? 8.144 5.352 -15.499 1.00 95.00 179 ILE A C 1
ATOM 1379 O O . ILE A 1 179 ? 7.314 5.606 -16.368 1.00 95.00 179 ILE A O 1
ATOM 1383 N N . ALA A 1 180 ? 7.950 5.666 -14.213 1.00 93.50 180 ALA A N 1
ATOM 1384 C CA . ALA A 1 180 ? 6.659 6.116 -13.676 1.00 93.50 180 ALA A CA 1
ATOM 1385 C C . ALA A 1 180 ? 5.964 7.244 -14.483 1.00 93.50 180 ALA A C 1
ATOM 1387 O O . ALA A 1 180 ? 4.787 7.088 -14.804 1.00 93.50 180 ALA A O 1
ATOM 1388 N N . PRO A 1 181 ? 6.650 8.326 -14.920 1.00 94.44 181 PRO A N 1
ATOM 1389 C CA . PRO A 1 181 ? 6.017 9.387 -15.715 1.00 94.44 181 PRO A CA 1
ATOM 1390 C C . PRO A 1 181 ? 5.545 8.960 -17.113 1.00 94.44 181 PRO A C 1
ATOM 1392 O O . PRO A 1 181 ? 4.784 9.689 -17.745 1.00 94.44 181 PRO A O 1
ATOM 1395 N N . HIS A 1 182 ? 5.988 7.802 -17.611 1.00 95.69 182 HIS A N 1
ATOM 1396 C CA . HIS A 1 182 ? 5.657 7.292 -18.943 1.00 95.69 182 HIS A CA 1
ATOM 1397 C C . HIS A 1 182 ? 4.668 6.126 -18.917 1.00 95.69 182 HIS A C 1
ATOM 1399 O O . HIS A 1 182 ? 4.324 5.629 -19.986 1.00 95.69 182 HIS A O 1
ATOM 1405 N N . VAL A 1 183 ? 4.181 5.698 -17.746 1.00 95.38 183 VAL A N 1
ATOM 1406 C CA . VAL A 1 183 ? 3.245 4.563 -17.625 1.00 95.38 183 VAL A CA 1
ATOM 1407 C C . VAL A 1 183 ? 2.037 4.726 -18.543 1.00 95.38 183 VAL A C 1
ATOM 1409 O O . VAL A 1 183 ? 1.757 3.817 -19.314 1.00 95.38 183 VAL A O 1
ATOM 1412 N N . GLY A 1 184 ? 1.408 5.907 -18.578 1.00 95.75 184 GLY A N 1
ATOM 1413 C CA . GLY A 1 184 ? 0.258 6.143 -19.460 1.00 95.75 184 GLY A CA 1
ATOM 1414 C C . GLY A 1 184 ? 0.584 6.016 -20.957 1.00 95.75 184 GLY A C 1
ATOM 1415 O O . GLY A 1 184 ? -0.247 5.556 -21.740 1.00 95.75 184 GLY A O 1
ATOM 1416 N N . TRP A 1 185 ? 1.807 6.368 -21.376 1.00 96.75 185 TRP A N 1
ATOM 1417 C CA . TRP A 1 185 ? 2.261 6.118 -22.749 1.00 96.75 185 TRP A CA 1
ATOM 1418 C C . TRP A 1 185 ? 2.479 4.621 -23.000 1.00 96.75 185 TRP A C 1
ATOM 1420 O O . TRP A 1 185 ? 2.034 4.119 -24.030 1.00 96.75 185 TRP A O 1
ATOM 1430 N N . ILE A 1 186 ? 3.106 3.904 -22.060 1.00 97.00 186 ILE A N 1
ATOM 1431 C CA . ILE A 1 186 ? 3.343 2.458 -22.183 1.00 97.00 186 ILE A CA 1
ATOM 1432 C C . ILE A 1 186 ? 2.009 1.705 -22.269 1.00 97.00 186 ILE A C 1
ATOM 1434 O O . ILE A 1 186 ? 1.834 0.906 -23.184 1.00 97.00 186 ILE A O 1
ATOM 1438 N N . GLU A 1 187 ? 1.050 2.009 -21.392 1.00 96.62 187 GLU A N 1
ATOM 1439 C CA . GLU A 1 187 ? -0.304 1.432 -21.411 1.00 96.62 187 GLU A CA 1
ATOM 1440 C C . GLU A 1 187 ? -1.020 1.701 -22.740 1.00 96.62 187 GLU A C 1
ATOM 1442 O O . GLU A 1 187 ? -1.659 0.809 -23.291 1.00 96.62 187 GLU A O 1
ATOM 1447 N N . THR A 1 188 ? -0.865 2.902 -23.310 1.00 96.94 188 THR A N 1
ATOM 1448 C CA . THR A 1 188 ? -1.455 3.244 -24.617 1.00 96.94 188 THR A CA 1
ATOM 1449 C C . THR A 1 188 ? -0.878 2.395 -25.750 1.00 96.94 188 THR A C 1
ATOM 1451 O O . THR A 1 188 ? -1.611 2.008 -26.658 1.00 96.94 188 THR A O 1
ATOM 1454 N N . VAL A 1 189 ? 0.430 2.123 -25.728 1.00 96.31 189 VAL A N 1
ATOM 1455 C CA . VAL A 1 189 ? 1.091 1.322 -26.769 1.00 96.31 189 VAL A CA 1
ATOM 1456 C C . VAL A 1 189 ? 0.790 -0.168 -26.602 1.00 96.31 189 VAL A C 1
ATOM 1458 O O . VAL A 1 189 ? 0.540 -0.843 -27.595 1.00 96.31 189 VAL A O 1
ATOM 1461 N N . VAL A 1 190 ? 0.810 -0.677 -25.367 1.00 94.06 190 VAL A N 1
ATOM 1462 C CA . VAL A 1 190 ? 0.587 -2.102 -25.062 1.00 94.06 190 VAL A CA 1
ATOM 1463 C C . VAL A 1 190 ? -0.900 -2.473 -25.10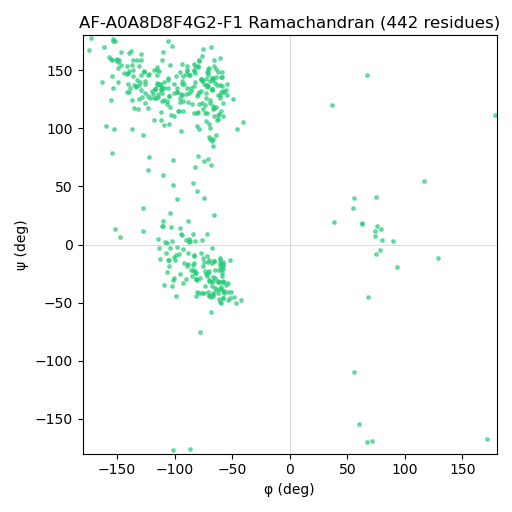7 1.00 94.06 190 VAL A C 1
ATOM 1465 O O . VAL A 1 190 ? -1.236 -3.609 -25.421 1.00 94.06 190 VAL A O 1
ATOM 1468 N N . GLY A 1 191 ? -1.803 -1.531 -24.827 1.00 95.00 191 GLY A N 1
ATOM 1469 C CA . GLY A 1 191 ? -3.246 -1.782 -24.785 1.00 95.00 191 GLY A CA 1
ATOM 1470 C C . GLY A 1 191 ? -3.720 -2.533 -23.534 1.00 95.00 191 GLY A C 1
ATOM 1471 O O . GLY A 1 191 ? -4.839 -3.040 -23.522 1.00 95.00 191 GLY A O 1
ATOM 1472 N N . GLU A 1 192 ? -2.898 -2.594 -22.484 1.00 91.81 192 GLU A N 1
ATOM 1473 C CA . GLU A 1 192 ? -3.210 -3.219 -21.192 1.00 91.81 192 GLU A CA 1
ATOM 1474 C C . GLU A 1 192 ? -2.849 -2.268 -20.044 1.00 91.81 192 GLU A C 1
ATOM 1476 O O . GLU A 1 192 ? -1.961 -1.427 -20.189 1.00 91.81 192 GLU A O 1
ATOM 1481 N N . SER A 1 193 ? -3.518 -2.410 -18.893 1.00 92.56 193 SER A N 1
ATOM 1482 C CA . SER A 1 193 ? -3.138 -1.670 -17.686 1.00 92.56 193 SER A CA 1
ATOM 1483 C C . SER A 1 193 ? -1.899 -2.283 -17.034 1.00 92.56 193 SER A C 1
ATOM 1485 O O . SER A 1 193 ? -1.766 -3.503 -16.946 1.00 92.56 193 SER A O 1
ATOM 1487 N N . LEU A 1 194 ? -1.010 -1.431 -16.525 1.00 91.81 194 LEU A N 1
ATOM 1488 C CA . LEU A 1 194 ? 0.209 -1.815 -15.810 1.00 91.81 194 LEU A CA 1
ATOM 1489 C C . LEU A 1 194 ? 0.005 -1.758 -14.292 1.00 91.81 194 LEU A C 1
ATOM 1491 O O . LEU A 1 194 ? 0.885 -1.318 -13.546 1.00 91.81 194 LEU A O 1
ATOM 1495 N N . ASN A 1 195 ? -1.170 -2.188 -13.827 1.00 90.62 195 ASN A N 1
ATOM 1496 C CA . ASN A 1 195 ? -1.461 -2.287 -12.405 1.00 90.62 195 ASN A CA 1
ATOM 1497 C C . ASN A 1 195 ? -0.471 -3.249 -11.719 1.00 90.62 195 ASN A C 1
ATOM 1499 O O . ASN A 1 195 ? -0.200 -4.360 -12.184 1.00 90.62 195 ASN A O 1
ATOM 1503 N N . GLN A 1 196 ? 0.092 -2.791 -10.602 1.00 89.25 196 GLN A N 1
ATOM 1504 C CA . GLN A 1 196 ? 1.166 -3.483 -9.894 1.00 89.25 196 GLN A CA 1
ATOM 1505 C C . GLN A 1 196 ? 0.688 -4.808 -9.288 1.00 89.25 196 GLN A C 1
ATOM 1507 O O . GLN A 1 196 ? 1.375 -5.822 -9.424 1.00 89.25 196 GLN A O 1
ATOM 1512 N N . THR A 1 197 ? -0.501 -4.808 -8.682 1.00 86.56 197 THR A N 1
ATOM 1513 C CA . THR A 1 197 ? -1.144 -5.980 -8.078 1.00 86.56 197 THR A CA 1
ATOM 1514 C C . THR A 1 197 ? -1.525 -7.012 -9.139 1.00 86.56 197 THR A C 1
ATOM 1516 O O . THR A 1 197 ? -1.227 -8.196 -8.985 1.00 86.56 197 THR A O 1
ATOM 1519 N N . ASP A 1 198 ? -2.096 -6.568 -10.261 1.00 89.31 198 ASP A N 1
ATOM 1520 C CA . ASP A 1 198 ? -2.451 -7.461 -11.371 1.00 89.31 198 ASP A CA 1
ATOM 1521 C C . ASP A 1 198 ? -1.215 -8.147 -11.957 1.00 89.31 198 ASP A C 1
ATOM 1523 O O . ASP A 1 198 ? -1.235 -9.352 -12.214 1.00 89.31 198 ASP A O 1
ATOM 1527 N N . CYS A 1 199 ? -0.112 -7.407 -12.116 1.00 91.56 199 CYS A N 1
ATOM 1528 C CA . CYS A 1 199 ? 1.148 -7.970 -12.590 1.00 91.56 199 CYS A CA 1
ATOM 1529 C C . CYS A 1 199 ? 1.664 -9.070 -11.659 1.00 91.56 199 CYS A C 1
ATOM 1531 O O . CYS A 1 199 ? 1.979 -10.174 -12.120 1.00 91.56 199 CYS A O 1
ATOM 1533 N N . VAL A 1 200 ? 1.730 -8.798 -10.351 1.00 89.00 200 VAL A N 1
ATOM 1534 C CA . VAL A 1 200 ? 2.290 -9.781 -9.420 1.00 89.00 200 VAL A CA 1
ATOM 1535 C C . VAL A 1 200 ? 1.412 -11.019 -9.273 1.00 89.00 200 VAL A C 1
ATOM 1537 O O . VAL A 1 200 ? 1.933 -12.127 -9.166 1.00 89.00 200 VAL A O 1
ATOM 1540 N N . ASN A 1 201 ? 0.092 -10.858 -9.380 1.00 85.38 201 ASN A N 1
ATOM 1541 C CA . ASN A 1 201 ? -0.851 -11.972 -9.383 1.00 85.38 201 ASN A CA 1
ATOM 1542 C C . ASN A 1 201 ? -0.747 -12.803 -10.671 1.00 85.38 201 ASN A C 1
ATOM 1544 O O . ASN A 1 201 ? -0.679 -14.034 -10.610 1.00 85.38 201 ASN A O 1
ATOM 1548 N N . LYS A 1 202 ? -0.669 -12.144 -11.839 1.00 87.88 202 LYS A N 1
ATOM 1549 C CA . LYS A 1 202 ? -0.536 -12.792 -13.158 1.00 87.88 202 LYS A CA 1
ATOM 1550 C C . LYS A 1 202 ? 0.730 -13.645 -13.248 1.00 87.88 202 LYS A C 1
ATOM 1552 O O . LYS A 1 202 ? 0.690 -14.736 -13.814 1.00 87.88 202 LYS A O 1
ATOM 1557 N N . TYR A 1 203 ? 1.834 -13.176 -12.666 1.00 88.75 203 TYR A N 1
ATOM 1558 C CA . TYR A 1 203 ? 3.139 -13.835 -12.748 1.00 88.75 203 TYR A CA 1
ATOM 1559 C C . TYR A 1 203 ? 3.606 -14.463 -11.429 1.00 88.75 203 TYR A C 1
ATOM 1561 O O . TYR A 1 203 ? 4.781 -14.768 -11.288 1.00 88.75 203 TYR A O 1
ATOM 1569 N N . LYS A 1 204 ? 2.716 -14.739 -10.469 1.00 84.94 204 LYS A N 1
ATOM 1570 C CA . LYS A 1 204 ? 3.096 -15.270 -9.143 1.00 84.94 204 LYS A CA 1
ATOM 1571 C C . LYS A 1 204 ? 4.014 -16.497 -9.175 1.00 84.94 204 LYS A C 1
ATOM 1573 O O . LYS A 1 204 ? 4.983 -16.571 -8.435 1.00 84.94 204 LYS A O 1
ATOM 1578 N N . GLN A 1 205 ? 3.751 -17.426 -10.094 1.00 83.19 205 GLN A N 1
ATOM 1579 C CA . GLN A 1 205 ? 4.525 -18.662 -10.272 1.00 83.19 205 GLN A CA 1
ATOM 1580 C C . GLN A 1 205 ? 5.969 -18.435 -10.749 1.00 83.19 205 GLN A C 1
ATOM 1582 O O . GLN A 1 205 ? 6.773 -19.362 -10.745 1.00 83.19 205 GLN A O 1
ATOM 1587 N N . CYS A 1 206 ? 6.267 -17.226 -11.224 1.00 83.19 206 CYS A N 1
ATOM 1588 C CA . CYS A 1 206 ? 7.573 -16.823 -11.720 1.00 83.19 206 CYS A CA 1
ATOM 1589 C C . CYS A 1 206 ? 8.474 -16.248 -10.624 1.00 83.19 206 CYS A C 1
ATOM 1591 O O . CYS A 1 206 ? 9.677 -16.132 -10.849 1.00 83.19 206 CYS A O 1
ATOM 1593 N N . PHE A 1 207 ? 7.914 -15.833 -9.488 1.00 85.06 207 PHE A N 1
ATOM 1594 C CA . PHE A 1 207 ? 8.671 -15.145 -8.451 1.00 85.06 207 PHE A CA 1
ATOM 1595 C C . PHE A 1 207 ? 9.213 -16.119 -7.416 1.00 85.06 207 PHE A C 1
ATOM 1597 O O . PHE A 1 207 ? 8.570 -17.111 -7.073 1.00 85.06 207 PHE A O 1
ATOM 1604 N N . ASP A 1 208 ? 10.406 -15.815 -6.915 1.00 79.12 208 ASP A N 1
ATOM 1605 C CA . ASP A 1 208 ? 11.054 -16.639 -5.906 1.00 79.12 208 ASP A CA 1
ATOM 1606 C C . ASP A 1 208 ? 10.274 -16.555 -4.591 1.00 79.12 208 ASP A C 1
ATOM 1608 O O . ASP A 1 208 ? 9.952 -15.442 -4.151 1.00 79.12 208 ASP A O 1
ATOM 1612 N N . PRO A 1 209 ? 9.989 -17.697 -3.937 1.00 80.44 209 PRO A N 1
ATOM 1613 C CA . PRO A 1 209 ? 9.437 -17.700 -2.595 1.00 80.44 209 PRO A CA 1
ATOM 1614 C C . PRO A 1 209 ? 10.371 -16.952 -1.642 1.00 80.44 209 PRO A C 1
ATOM 1616 O O . PRO A 1 209 ? 11.543 -17.299 -1.495 1.00 80.44 209 PRO A O 1
ATOM 1619 N N . ALA A 1 210 ? 9.848 -15.917 -1.003 1.00 75.25 210 ALA A N 1
ATOM 1620 C CA . ALA A 1 210 ? 10.549 -15.092 -0.041 1.00 75.25 210 ALA A CA 1
ATOM 1621 C C . ALA A 1 210 ? 9.523 -14.455 0.896 1.00 75.25 210 ALA A C 1
ATOM 1623 O O . ALA A 1 210 ? 8.607 -13.769 0.441 1.00 75.25 210 ALA A O 1
ATOM 1624 N N . GLN A 1 211 ? 9.708 -14.671 2.194 1.00 66.94 211 GLN A N 1
ATOM 1625 C CA . GLN A 1 211 ? 8.966 -13.971 3.238 1.00 66.94 211 GLN A CA 1
ATOM 1626 C C . GLN A 1 211 ? 9.704 -12.692 3.618 1.00 66.94 211 GLN A C 1
ATOM 1628 O O . GLN A 1 211 ? 10.921 -12.590 3.435 1.00 66.94 211 GLN A O 1
ATOM 1633 N N . MET A 1 212 ? 8.978 -11.696 4.117 1.00 66.75 212 MET A N 1
ATOM 1634 C CA . MET A 1 212 ? 9.638 -10.506 4.646 1.00 66.75 212 MET A CA 1
ATOM 1635 C C . MET A 1 212 ? 10.412 -10.859 5.919 1.00 66.75 212 MET A C 1
ATOM 1637 O O . MET A 1 212 ? 9.874 -11.502 6.811 1.00 66.75 212 MET A O 1
ATOM 1641 N N . ASP A 1 213 ? 11.661 -10.392 6.019 1.00 57.12 213 ASP A N 1
ATOM 1642 C CA . ASP A 1 213 ? 12.567 -10.693 7.144 1.00 57.12 213 ASP A CA 1
ATOM 1643 C C . ASP A 1 213 ? 12.014 -10.269 8.531 1.00 57.12 213 ASP A C 1
ATOM 1645 O O . ASP A 1 213 ? 12.490 -10.765 9.549 1.00 57.12 213 ASP A O 1
ATOM 1649 N N . ASP A 1 214 ? 10.998 -9.392 8.570 1.00 54.09 214 ASP A N 1
ATOM 1650 C CA . ASP A 1 214 ? 10.315 -8.903 9.783 1.00 54.09 214 ASP A CA 1
ATOM 1651 C C . ASP A 1 214 ? 8.936 -9.554 10.022 1.00 54.09 214 ASP A C 1
ATOM 1653 O O . ASP A 1 214 ? 8.148 -9.073 10.840 1.00 54.09 214 ASP A O 1
ATOM 1657 N N . GLU A 1 215 ? 8.621 -10.661 9.341 1.00 52.31 215 GLU A N 1
ATOM 1658 C CA . GLU A 1 215 ? 7.505 -11.526 9.726 1.00 52.31 215 GLU A CA 1
ATOM 1659 C C . GLU A 1 215 ? 7.822 -12.188 11.072 1.00 52.31 215 GLU A C 1
ATOM 1661 O O . GLU A 1 215 ? 8.251 -13.337 11.165 1.00 52.31 215 GLU A O 1
ATOM 1666 N N . THR A 1 216 ? 7.542 -11.489 12.168 1.00 45.56 216 THR A N 1
ATOM 1667 C CA . THR A 1 216 ? 6.944 -12.220 13.273 1.00 45.56 216 THR A CA 1
ATOM 1668 C C . THR A 1 216 ? 5.545 -12.565 12.802 1.00 45.56 216 THR A C 1
ATOM 1670 O O . THR A 1 216 ? 4.678 -11.693 12.779 1.00 45.56 216 THR A O 1
ATOM 1673 N N . GLU A 1 217 ? 5.317 -13.823 12.409 1.00 45.88 217 GLU A N 1
ATOM 1674 C CA . GLU A 1 217 ? 4.004 -14.429 12.613 1.00 45.88 217 GLU A CA 1
ATOM 1675 C C . GLU A 1 217 ? 3.626 -14.071 14.053 1.00 45.88 217 GLU A C 1
ATOM 1677 O O . GLU A 1 217 ? 4.168 -14.643 15.004 1.00 45.88 217 GLU A O 1
ATOM 1682 N N . ALA A 1 218 ? 2.799 -13.041 14.236 1.00 42.66 218 ALA A N 1
ATOM 1683 C CA . ALA A 1 218 ? 2.245 -12.758 15.537 1.00 42.66 218 ALA A CA 1
ATOM 1684 C C . ALA A 1 218 ? 1.284 -13.914 15.776 1.00 42.66 218 ALA A C 1
ATOM 1686 O O . ALA A 1 218 ? 0.147 -13.951 15.308 1.00 42.66 218 ALA A O 1
ATOM 1687 N N . VAL A 1 219 ? 1.810 -14.962 16.399 1.00 45.34 219 VAL A N 1
ATOM 1688 C CA . VAL A 1 219 ? 0.995 -16.011 16.975 1.00 45.34 219 VAL A CA 1
ATOM 1689 C C . VAL A 1 219 ? 0.283 -15.317 18.120 1.00 45.34 219 VAL A C 1
ATOM 1691 O O . VAL A 1 219 ? 0.844 -15.267 19.210 1.00 45.34 219 VAL A O 1
ATOM 1694 N N . ASP A 1 220 ? -0.886 -14.723 17.843 1.00 51.97 220 ASP A N 1
ATOM 1695 C CA . ASP A 1 220 ? -1.760 -14.071 18.824 1.00 51.97 220 ASP A CA 1
ATOM 1696 C C . ASP A 1 220 ? -1.772 -14.932 20.099 1.00 51.97 220 ASP A C 1
ATOM 1698 O O . ASP A 1 220 ? -2.410 -15.995 20.114 1.00 51.97 220 ASP A O 1
ATOM 1702 N N . PRO A 1 221 ? -1.093 -14.534 21.194 1.00 55.50 221 PRO A N 1
ATOM 1703 C CA . PRO A 1 221 ? -1.303 -15.224 22.456 1.00 55.50 221 PRO A CA 1
ATOM 1704 C C . PRO A 1 221 ? -2.739 -14.959 22.939 1.00 55.50 221 PRO A C 1
ATOM 1706 O O . PRO A 1 221 ? -3.335 -15.807 23.614 1.00 55.50 221 PRO A O 1
ATOM 1709 N N . TYR A 1 222 ? -3.304 -13.806 22.543 1.00 67.88 222 TYR A N 1
ATOM 1710 C CA . TYR A 1 222 ? -4.668 -13.379 22.813 1.00 67.88 222 TYR A CA 1
ATOM 1711 C C . TYR A 1 222 ? -5.300 -12.690 21.591 1.00 67.88 222 TYR A C 1
ATOM 1713 O O . TYR A 1 222 ? -4.725 -11.774 21.022 1.00 67.88 222 TYR A O 1
ATOM 1721 N N . PHE A 1 223 ? -6.516 -13.095 21.229 1.00 80.38 223 PHE A N 1
ATOM 1722 C CA . PHE A 1 223 ? -7.308 -12.571 20.122 1.00 80.38 223 PHE A CA 1
ATOM 1723 C C . PHE A 1 223 ? -8.366 -11.597 20.655 1.00 80.38 223 PHE A C 1
ATOM 1725 O O . PHE A 1 223 ? -9.323 -11.997 21.329 1.00 80.38 223 PHE A O 1
ATOM 1732 N N . SER A 1 224 ? -8.201 -10.313 20.353 1.00 88.38 224 SER A N 1
ATOM 1733 C CA . SER A 1 224 ? -9.106 -9.230 20.771 1.00 88.38 224 SER A CA 1
ATOM 1734 C C . SER A 1 224 ? -9.867 -8.595 19.603 1.00 88.38 224 SER A C 1
ATOM 1736 O O . SER A 1 224 ? -10.823 -7.846 19.815 1.00 88.38 224 SER A O 1
ATOM 1738 N N . ARG A 1 225 ? -9.457 -8.893 18.367 1.00 87.88 225 ARG A N 1
ATOM 1739 C CA . ARG A 1 225 ? -10.018 -8.312 17.146 1.00 87.88 225 ARG A CA 1
ATOM 1740 C C . ARG A 1 225 ? -11.413 -8.838 16.860 1.00 87.88 225 ARG A C 1
ATOM 1742 O O . ARG A 1 225 ? -11.752 -9.987 17.142 1.00 87.88 225 ARG A O 1
ATOM 1749 N N . VAL A 1 226 ? -12.222 -7.991 16.246 1.00 90.00 226 VAL A N 1
ATOM 1750 C CA . VAL A 1 226 ? -13.573 -8.326 15.818 1.00 90.00 226 VAL A CA 1
ATOM 1751 C C . VAL A 1 226 ? -13.875 -7.725 14.453 1.00 90.00 226 VAL A C 1
ATOM 1753 O O . VAL A 1 226 ? -13.189 -6.810 14.009 1.00 90.00 226 VAL A O 1
ATOM 1756 N N . TYR A 1 227 ? -14.938 -8.204 13.815 1.00 90.81 227 TYR A N 1
ATOM 1757 C CA . TYR A 1 227 ? -15.426 -7.674 12.543 1.00 90.81 227 TYR A CA 1
ATOM 1758 C C . TYR A 1 227 ? -16.891 -7.292 12.649 1.00 90.81 227 TYR A C 1
ATOM 1760 O O . TYR A 1 227 ? -17.668 -7.996 13.302 1.00 90.81 227 TYR A O 1
ATOM 1768 N N . LEU A 1 228 ? -17.255 -6.182 12.016 1.00 92.38 228 LEU A N 1
ATOM 1769 C CA . LEU A 1 228 ? -18.616 -5.656 12.018 1.00 92.38 228 LEU A CA 1
ATOM 1770 C C . LEU A 1 228 ? -19.383 -6.194 10.811 1.00 92.38 228 LEU A C 1
ATOM 1772 O O . LEU A 1 228 ? -18.841 -6.251 9.712 1.00 92.38 228 LEU A O 1
ATOM 1776 N N . HIS A 1 229 ? -20.639 -6.574 11.032 1.00 92.38 229 HIS A N 1
ATOM 1777 C CA . HIS A 1 229 ? -21.518 -7.144 10.012 1.00 92.38 229 HIS A CA 1
ATOM 1778 C C . HIS A 1 229 ? -22.860 -6.421 10.002 1.00 92.38 229 HIS A C 1
ATOM 1780 O O . HIS A 1 229 ? -23.433 -6.127 11.061 1.00 92.38 229 HIS A O 1
ATOM 1786 N N . TRP A 1 230 ? -23.374 -6.184 8.804 1.00 92.88 230 TRP A N 1
ATOM 1787 C CA . TRP A 1 230 ? -24.699 -5.654 8.530 1.00 92.88 230 TRP A CA 1
ATOM 1788 C C . TRP A 1 230 ? -25.640 -6.784 8.102 1.00 92.88 230 TRP A C 1
ATOM 1790 O O . TRP A 1 230 ? -25.241 -7.928 7.882 1.00 92.88 230 TRP A O 1
ATOM 1800 N N . ASP A 1 231 ? -26.932 -6.475 8.011 1.00 89.31 231 ASP A N 1
ATOM 1801 C CA . ASP A 1 231 ? -27.935 -7.469 7.616 1.00 89.31 231 ASP A CA 1
ATOM 1802 C C . ASP A 1 231 ? -27.852 -7.840 6.126 1.00 89.31 231 ASP A C 1
ATOM 1804 O O . ASP A 1 231 ? -28.223 -8.954 5.753 1.00 89.31 231 ASP A O 1
ATOM 1808 N N . ASP A 1 232 ? -27.366 -6.925 5.279 1.00 85.75 232 ASP A N 1
ATOM 1809 C CA . ASP A 1 232 ? -27.100 -7.158 3.856 1.00 85.75 232 ASP A CA 1
ATOM 1810 C C . ASP A 1 232 ? -25.585 -7.291 3.625 1.00 85.75 232 ASP A C 1
ATOM 1812 O O . ASP A 1 232 ? -24.897 -6.266 3.556 1.00 85.75 232 ASP A O 1
ATOM 1816 N N . PRO A 1 233 ? -25.061 -8.518 3.424 1.00 78.69 233 PRO A N 1
ATOM 1817 C CA . PRO A 1 233 ? -23.631 -8.753 3.231 1.00 78.69 233 PRO A CA 1
ATOM 1818 C C . PRO A 1 233 ? -23.038 -8.028 2.020 1.00 78.69 233 PRO A C 1
ATOM 1820 O O . PRO A 1 233 ? -21.836 -7.808 1.949 1.00 78.69 233 PRO A O 1
ATOM 1823 N N . LYS A 1 234 ? -23.863 -7.627 1.041 1.00 79.56 234 LYS A N 1
ATOM 1824 C CA . LYS A 1 234 ? -23.394 -6.836 -0.111 1.00 79.56 234 LYS A CA 1
ATOM 1825 C C . LYS A 1 234 ? -23.039 -5.400 0.264 1.00 79.56 234 LYS A C 1
ATOM 1827 O O . LYS A 1 234 ? -22.455 -4.684 -0.544 1.00 79.56 234 LYS A O 1
ATOM 1832 N N . THR A 1 235 ? -23.467 -4.968 1.444 1.00 72.50 235 THR A N 1
ATOM 1833 C CA . THR A 1 235 ? -23.194 -3.645 2.003 1.00 72.50 235 THR A CA 1
ATOM 1834 C C . THR A 1 235 ? -22.208 -3.701 3.161 1.00 72.50 235 THR A C 1
ATOM 1836 O O . THR A 1 235 ? -21.927 -2.652 3.737 1.00 72.50 235 THR A O 1
ATOM 1839 N N . ASP A 1 236 ? -21.693 -4.889 3.495 1.00 73.12 236 ASP A N 1
ATOM 1840 C CA . ASP A 1 236 ? -20.674 -5.033 4.524 1.00 73.12 236 ASP A CA 1
ATOM 1841 C C . ASP A 1 236 ? -19.432 -4.261 4.094 1.00 73.12 236 ASP A C 1
ATOM 1843 O O . ASP A 1 236 ? -18.747 -4.603 3.129 1.00 73.12 236 ASP A O 1
ATOM 1847 N N . ASN A 1 237 ? -19.152 -3.194 4.832 1.00 71.44 237 ASN A N 1
ATOM 1848 C CA . ASN A 1 237 ? -17.862 -2.543 4.753 1.00 71.44 237 ASN A CA 1
ATOM 1849 C C . ASN A 1 237 ? -16.843 -3.449 5.449 1.00 71.44 237 ASN A C 1
ATOM 1851 O O . ASN A 1 237 ? -17.145 -4.052 6.482 1.00 71.44 237 ASN A O 1
ATOM 1855 N N . LEU A 1 238 ? -15.624 -3.525 4.912 1.00 76.94 238 LEU A N 1
ATOM 1856 C CA . LEU A 1 238 ? -14.520 -4.274 5.512 1.00 76.94 238 LEU A CA 1
ATOM 1857 C C . LEU A 1 238 ? -14.024 -3.568 6.787 1.00 76.94 238 LEU A C 1
ATOM 1859 O O . LEU A 1 238 ? -12.949 -2.988 6.834 1.00 76.94 238 LEU A O 1
ATOM 1863 N N . CYS A 1 239 ? -14.821 -3.655 7.849 1.00 87.94 239 CYS A N 1
ATOM 1864 C CA . CYS A 1 239 ? -14.620 -2.946 9.103 1.00 87.94 239 CYS A CA 1
ATOM 1865 C C . CYS A 1 239 ? -14.250 -3.899 10.234 1.00 87.94 239 CYS A C 1
ATOM 1867 O O . CYS A 1 239 ? -14.883 -4.936 10.450 1.00 87.94 239 CYS A O 1
ATOM 1869 N N . GLY A 1 240 ? -13.183 -3.538 10.933 1.00 90.12 240 GLY A N 1
ATOM 1870 C CA . GLY A 1 240 ? -12.707 -4.206 12.130 1.00 90.12 240 GLY A CA 1
ATOM 1871 C C . GLY A 1 240 ? -13.098 -3.460 13.402 1.00 90.12 240 GLY A C 1
ATOM 1872 O O . GLY A 1 240 ? -13.787 -2.444 13.381 1.00 90.12 240 GLY A O 1
ATOM 1873 N N . GLY A 1 241 ? -12.631 -3.988 14.521 1.00 92.81 241 GLY A N 1
ATOM 1874 C CA . GLY A 1 241 ? -12.718 -3.386 15.841 1.00 92.81 241 GLY A CA 1
ATOM 1875 C C . GLY A 1 241 ? -11.919 -4.213 16.839 1.00 92.81 241 GLY A C 1
ATOM 1876 O O . GLY A 1 241 ? -11.405 -5.283 16.502 1.00 92.81 241 GLY A O 1
ATOM 1877 N N . THR A 1 242 ? -11.871 -3.753 18.084 1.00 93.94 242 THR A N 1
ATOM 1878 C CA . THR A 1 242 ? -11.089 -4.405 19.142 1.00 93.94 242 THR A CA 1
ATOM 1879 C C . THR A 1 242 ? -11.861 -4.436 20.445 1.00 93.94 242 THR A C 1
ATOM 1881 O O . THR A 1 242 ? -12.437 -3.431 20.858 1.00 93.94 242 THR A O 1
ATOM 1884 N N . LEU A 1 243 ? -11.869 -5.583 21.119 1.00 95.31 243 LEU A N 1
ATOM 1885 C CA . LEU A 1 243 ? -12.427 -5.717 22.458 1.00 95.31 243 LEU A CA 1
ATOM 1886 C C . LEU A 1 243 ? -11.596 -4.907 23.457 1.00 95.31 243 LEU A C 1
ATOM 1888 O O . LEU A 1 243 ? -10.427 -5.209 23.667 1.00 95.31 243 LEU A O 1
ATOM 1892 N N . VAL A 1 244 ? -12.221 -3.927 24.108 1.00 95.38 244 VAL A N 1
ATOM 1893 C CA . VAL A 1 244 ? -11.666 -3.182 25.261 1.00 95.38 244 VAL A CA 1
ATOM 1894 C C . VAL A 1 244 ? -12.326 -3.598 26.584 1.00 95.38 244 VAL A C 1
ATOM 1896 O O . VAL A 1 244 ? -11.817 -3.317 27.661 1.00 95.38 244 VAL A O 1
ATOM 1899 N N . ASP A 1 245 ? -13.444 -4.323 26.499 1.00 94.50 245 ASP A N 1
ATOM 1900 C CA . ASP A 1 245 ? -14.009 -5.167 27.554 1.00 94.50 245 ASP A CA 1
ATOM 1901 C C . ASP A 1 245 ? -14.690 -6.377 26.886 1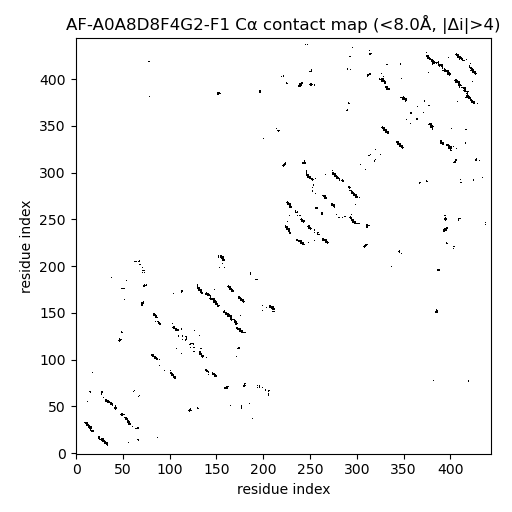.00 94.50 245 ASP A C 1
ATOM 1903 O O . ASP A 1 245 ? -14.962 -6.369 25.685 1.00 94.50 245 ASP A O 1
ATOM 1907 N N . TYR A 1 246 ? -15.024 -7.424 27.639 1.00 94.25 246 TYR A N 1
ATOM 1908 C CA . TYR A 1 246 ? -15.642 -8.646 27.111 1.00 94.25 246 TYR A CA 1
ATOM 1909 C C . TYR A 1 246 ? -17.007 -8.419 26.437 1.00 94.25 246 TYR A C 1
ATOM 1911 O O . TYR A 1 246 ? -17.512 -9.324 25.778 1.00 94.25 246 TYR A O 1
ATOM 1919 N N . ASN A 1 247 ? -17.638 -7.256 26.600 1.00 95.38 247 ASN A N 1
ATOM 1920 C CA . ASN A 1 247 ? -18.857 -6.873 25.884 1.00 95.38 247 ASN A CA 1
ATOM 1921 C C . ASN A 1 247 ? -18.749 -5.507 25.190 1.00 95.38 247 ASN A C 1
ATOM 1923 O O . ASN A 1 247 ? -19.778 -4.951 24.807 1.00 95.38 247 ASN A O 1
ATOM 1927 N N . THR A 1 248 ? -17.549 -4.931 25.089 1.00 97.38 248 THR A N 1
ATOM 1928 C CA . THR A 1 248 ? -17.363 -3.584 24.547 1.00 97.38 248 THR A CA 1
ATOM 1929 C C . THR A 1 248 ? -16.265 -3.585 23.497 1.00 97.38 248 THR A C 1
ATOM 1931 O O . THR A 1 248 ? -15.137 -3.994 23.763 1.00 97.38 248 THR A O 1
ATOM 1934 N N . VAL A 1 249 ? -16.608 -3.099 22.309 1.00 97.75 249 VAL A N 1
ATOM 1935 C CA . VAL A 1 249 ? -15.718 -2.983 21.155 1.00 97.75 249 VAL A CA 1
ATOM 1936 C C . VAL A 1 249 ? -15.411 -1.509 20.908 1.00 97.75 249 VAL A C 1
ATOM 1938 O O . VAL A 1 249 ? -16.320 -0.680 20.903 1.00 97.75 249 VAL A O 1
ATOM 1941 N N . LEU A 1 250 ? -14.141 -1.195 20.677 1.00 97.94 250 LEU A N 1
ATOM 1942 C CA . LEU A 1 250 ? -13.673 0.078 20.140 1.00 97.94 250 LEU A CA 1
ATOM 1943 C C . LEU A 1 250 ? -13.445 -0.068 18.629 1.00 97.94 250 LEU A C 1
ATOM 1945 O O . LEU A 1 250 ? -12.879 -1.064 18.186 1.00 97.94 250 LEU A O 1
ATOM 1949 N N . THR A 1 251 ? -13.909 0.901 17.844 1.00 96.88 251 THR A N 1
ATOM 1950 C CA . THR A 1 251 ? -13.809 0.914 16.373 1.00 96.88 251 THR A CA 1
ATOM 1951 C C . THR A 1 251 ? -13.768 2.355 15.857 1.00 96.88 251 THR A C 1
ATOM 1953 O O . THR A 1 251 ? -13.931 3.300 16.630 1.00 96.88 251 THR A O 1
ATOM 1956 N N . SER A 1 252 ? -13.584 2.556 14.552 1.00 95.38 252 SER A N 1
ATOM 1957 C CA . SER A 1 252 ? -13.822 3.847 13.903 1.00 95.38 252 SER A CA 1
ATOM 1958 C C . SER A 1 252 ? -15.324 4.164 13.852 1.00 95.38 252 SER A C 1
ATOM 1960 O O . SER A 1 252 ? -16.175 3.267 13.828 1.00 95.38 252 SER A O 1
ATOM 1962 N N . ALA A 1 253 ? -15.675 5.450 13.838 1.00 96.50 253 ALA A N 1
ATOM 1963 C CA . ALA A 1 253 ? -17.067 5.876 13.755 1.00 96.50 253 ALA A CA 1
ATOM 1964 C C . ALA A 1 253 ? -17.638 5.671 12.353 1.00 96.50 253 ALA A C 1
ATOM 1966 O O . ALA A 1 253 ? -18.806 5.297 12.226 1.00 96.50 253 ALA A O 1
ATOM 1967 N N . HIS A 1 254 ? -16.841 5.857 11.301 1.00 93.50 254 HIS A N 1
ATOM 1968 C CA . HIS A 1 254 ? -17.289 5.596 9.936 1.00 93.50 254 HIS A CA 1
ATOM 1969 C C . HIS A 1 254 ? -17.649 4.118 9.727 1.00 93.50 254 HIS A C 1
ATOM 1971 O O . HIS A 1 254 ? -18.605 3.832 9.012 1.00 93.50 254 HIS A O 1
ATOM 1977 N N . CYS A 1 255 ? -16.982 3.194 10.430 1.00 93.94 255 CYS A N 1
ATOM 1978 C CA . CYS A 1 255 ? -17.318 1.771 10.412 1.00 93.94 255 CYS A CA 1
ATOM 1979 C C . CYS A 1 255 ? -18.661 1.432 11.067 1.00 93.94 255 CYS A C 1
ATOM 1981 O O . CYS A 1 255 ? -19.103 0.292 11.028 1.00 93.94 255 CYS A O 1
ATOM 1983 N N . THR A 1 256 ? -19.360 2.409 11.643 1.00 95.19 256 THR A N 1
ATOM 1984 C CA . THR A 1 256 ? -20.723 2.223 12.165 1.00 95.19 256 THR A CA 1
ATOM 1985 C C . THR A 1 256 ? -21.811 2.632 11.164 1.00 95.19 256 THR A C 1
ATOM 1987 O O . THR A 1 256 ? -22.975 2.800 11.549 1.00 95.19 256 THR A O 1
ATOM 1990 N N . PHE A 1 257 ? -21.424 2.804 9.897 1.00 92.69 257 PHE A N 1
ATOM 1991 C CA . PHE A 1 257 ? -22.285 3.078 8.752 1.00 92.69 257 PHE A CA 1
ATOM 1992 C C . PHE A 1 257 ? -21.894 2.166 7.580 1.00 92.69 257 PHE A C 1
ATOM 1994 O O . PHE A 1 257 ? -20.709 2.043 7.274 1.00 92.69 257 PHE A O 1
ATOM 2001 N N . ASN A 1 258 ? -22.870 1.567 6.894 1.00 89.69 258 ASN A N 1
ATOM 2002 C CA . ASN A 1 258 ? -22.652 0.990 5.563 1.00 89.69 258 ASN A CA 1
ATOM 2003 C C . ASN A 1 258 ? -22.832 2.054 4.464 1.00 89.69 258 ASN A C 1
ATOM 2005 O O . ASN A 1 258 ? -23.106 3.227 4.737 1.00 89.69 258 ASN A O 1
ATOM 2009 N N . SER A 1 259 ? -22.747 1.635 3.200 1.00 85.50 259 SER A N 1
ATOM 2010 C CA . SER A 1 259 ? -23.006 2.486 2.029 1.00 85.50 259 SER A CA 1
ATOM 2011 C C . SER A 1 259 ? -24.411 3.114 1.988 1.00 85.50 259 SER A C 1
ATOM 2013 O O . SER A 1 259 ? -24.611 4.108 1.292 1.00 85.50 259 SER A O 1
ATOM 2015 N N . ARG A 1 260 ? -25.378 2.581 2.749 1.00 88.06 260 ARG A N 1
ATOM 2016 C CA . ARG A 1 260 ? -26.743 3.119 2.903 1.00 88.06 260 ARG A CA 1
ATOM 2017 C C . ARG A 1 260 ? -26.925 3.972 4.166 1.00 88.06 260 ARG A C 1
ATOM 2019 O O . ARG A 1 260 ? -28.005 4.514 4.376 1.00 88.06 260 ARG A O 1
ATOM 2026 N N . GLY A 1 261 ? -25.891 4.108 4.999 1.00 89.62 261 GLY A N 1
ATOM 2027 C CA . GLY A 1 261 ? -25.960 4.815 6.281 1.00 89.62 261 GLY A CA 1
ATOM 2028 C C . GLY A 1 261 ? -26.596 4.008 7.421 1.00 89.62 261 GLY A C 1
ATOM 2029 O O . GLY A 1 261 ? -26.915 4.575 8.464 1.00 89.62 261 GLY A O 1
ATOM 2030 N N . GLU A 1 262 ? -26.778 2.701 7.249 1.00 92.75 262 GLU A N 1
ATOM 2031 C CA . GLU A 1 262 ? -27.311 1.794 8.268 1.00 92.75 262 GLU A CA 1
ATOM 2032 C C . GLU A 1 262 ? -26.202 1.355 9.230 1.00 92.75 262 GLU A C 1
ATOM 2034 O O . GLU A 1 262 ? -25.022 1.322 8.875 1.00 92.75 262 GLU A O 1
ATOM 2039 N N . SER A 1 263 ? -26.570 1.004 10.460 1.00 95.00 263 SER A N 1
ATOM 2040 C CA . SER A 1 263 ? -25.621 0.538 11.474 1.00 95.00 263 SER A CA 1
ATOM 2041 C C . SER A 1 263 ? -25.427 -0.976 11.434 1.00 95.00 263 SER A C 1
ATOM 2043 O O . SER A 1 263 ? -26.372 -1.689 11.092 1.00 95.00 263 SER A O 1
ATOM 2045 N N . PRO A 1 264 ? -24.232 -1.474 11.803 1.00 95.50 264 PRO A N 1
ATOM 2046 C CA . PRO A 1 264 ? -24.002 -2.906 11.899 1.00 95.50 264 PRO A CA 1
ATOM 2047 C C . PRO A 1 264 ? -24.918 -3.505 12.968 1.00 95.50 264 PRO A C 1
ATOM 2049 O O . PRO A 1 264 ? -25.242 -2.856 13.968 1.00 95.50 264 PRO A O 1
ATOM 2052 N N . THR A 1 265 ? -25.323 -4.754 12.766 1.00 95.62 265 THR A N 1
ATOM 2053 C CA . THR A 1 265 ? -26.229 -5.473 13.676 1.00 95.62 265 THR A CA 1
ATOM 2054 C C . THR A 1 265 ? -25.500 -6.538 14.481 1.00 95.62 265 THR A C 1
ATOM 2056 O O . THR A 1 265 ? -25.945 -6.907 15.574 1.00 95.62 265 THR A O 1
ATOM 2059 N N . LYS A 1 266 ? -24.361 -7.021 13.972 1.00 95.19 266 LYS A N 1
ATOM 2060 C CA . LYS A 1 266 ? -23.587 -8.097 14.585 1.00 95.19 266 LYS A CA 1
ATOM 2061 C C . LYS A 1 266 ? -22.098 -7.808 14.567 1.00 95.19 266 LYS A C 1
ATOM 2063 O O . LYS A 1 266 ? -21.571 -7.117 13.702 1.00 95.19 266 LYS A O 1
ATOM 2068 N N . VAL A 1 267 ? -21.423 -8.427 15.521 1.00 94.12 267 VAL A N 1
ATOM 2069 C CA . VAL A 1 267 ? -19.971 -8.497 15.606 1.00 94.12 267 VAL A CA 1
ATOM 2070 C C . VAL A 1 267 ? -19.558 -9.959 15.546 1.00 94.12 267 VAL A C 1
ATOM 2072 O O . VAL A 1 267 ? -20.124 -10.785 16.265 1.00 94.12 267 VAL A O 1
ATOM 2075 N N . SER A 1 268 ? -18.574 -10.290 14.713 1.00 91.12 268 SER A N 1
ATOM 2076 C CA . SER A 1 268 ? -17.954 -11.614 14.701 1.00 91.12 268 SER A CA 1
ATOM 2077 C C . SER A 1 268 ? -16.570 -11.589 15.324 1.00 91.12 268 SER A C 1
ATOM 2079 O O . SER A 1 268 ? -15.776 -10.693 15.048 1.00 91.12 268 SER A O 1
ATOM 2081 N N . ILE A 1 269 ? -16.258 -12.637 16.070 1.00 87.00 269 ILE A N 1
ATOM 2082 C CA . ILE A 1 269 ? -14.939 -12.921 16.617 1.00 87.00 269 ILE A CA 1
ATOM 2083 C C . ILE A 1 269 ? -14.645 -14.397 16.392 1.00 87.00 269 ILE A C 1
ATOM 2085 O O . ILE A 1 269 ? -15.366 -15.275 16.877 1.00 87.00 269 ILE A O 1
ATOM 2089 N N . VAL A 1 270 ? -13.603 -14.674 15.608 1.00 82.19 270 VAL A N 1
ATOM 2090 C CA . VAL A 1 270 ? -13.244 -16.029 15.173 1.00 82.19 270 VAL A CA 1
ATOM 2091 C C . VAL A 1 270 ? -14.439 -16.695 14.467 1.00 82.19 270 VAL A C 1
ATOM 2093 O O . VAL A 1 270 ? -14.816 -16.270 13.381 1.00 82.19 270 VAL A O 1
ATOM 2096 N N . ASN A 1 271 ? -15.069 -17.705 15.075 1.00 80.69 271 ASN A N 1
ATOM 2097 C CA . ASN A 1 271 ? -16.224 -18.423 14.524 1.00 80.69 271 ASN A CA 1
ATOM 2098 C C . ASN A 1 271 ? -17.520 -18.141 15.314 1.00 80.69 271 ASN A C 1
ATOM 2100 O O . ASN A 1 271 ? -18.488 -18.892 15.208 1.00 80.69 271 ASN A O 1
ATOM 2104 N N . HIS A 1 272 ? -17.539 -17.094 16.142 1.00 86.94 272 HIS A N 1
ATOM 2105 C CA . HIS A 1 272 ? -18.677 -16.727 16.982 1.00 86.94 272 HIS A CA 1
ATOM 2106 C C . HIS A 1 272 ? -19.213 -15.346 16.614 1.00 86.94 272 HIS A C 1
ATOM 2108 O O . HIS A 1 272 ? -18.461 -14.470 16.200 1.00 86.94 272 HIS A O 1
ATOM 2114 N N . GLN A 1 273 ? -20.517 -15.146 16.812 1.00 92.25 273 GLN A N 1
ATOM 2115 C CA . GLN A 1 273 ? -21.189 -13.865 16.595 1.00 92.25 273 GLN A CA 1
ATOM 2116 C C . GLN A 1 273 ? -21.905 -13.389 17.865 1.00 92.25 273 GLN A C 1
ATOM 2118 O O . GLN A 1 273 ? -22.442 -14.197 18.635 1.00 92.25 273 GLN A O 1
ATOM 2123 N N . ALA A 1 274 ? -21.940 -12.075 18.063 1.00 95.44 274 ALA A N 1
ATOM 2124 C CA . ALA A 1 274 ? -22.704 -11.377 19.093 1.00 95.44 274 ALA A CA 1
ATOM 2125 C C . ALA A 1 274 ? -23.526 -10.248 18.462 1.00 95.44 274 ALA A C 1
ATOM 2127 O O . ALA A 1 274 ? -23.093 -9.657 17.473 1.00 95.44 274 ALA A O 1
ATOM 2128 N N . GLY A 1 275 ? -24.713 -9.977 19.004 1.00 97.12 275 GLY A N 1
ATOM 2129 C CA . GLY A 1 275 ? -25.532 -8.855 18.559 1.00 97.12 275 GLY A CA 1
ATOM 2130 C C . GLY A 1 275 ? -25.023 -7.542 19.142 1.00 97.12 275 GLY A C 1
ATOM 2131 O O . GLY A 1 275 ? -24.333 -7.522 20.165 1.00 97.12 275 GLY A O 1
ATOM 2132 N N . ILE A 1 276 ? -25.368 -6.438 18.490 1.00 97.62 276 ILE A N 1
ATOM 2133 C CA . ILE A 1 276 ? -25.046 -5.091 18.959 1.00 97.62 276 ILE A CA 1
ATOM 2134 C C . ILE A 1 276 ? -26.232 -4.530 19.749 1.00 97.62 276 ILE A C 1
ATOM 2136 O O . ILE A 1 276 ? -27.342 -4.428 19.236 1.00 97.62 276 ILE A O 1
ATOM 2140 N N . ALA A 1 277 ? -25.987 -4.159 21.006 1.00 96.94 277 ALA A N 1
ATOM 2141 C CA . ALA A 1 277 ? -26.978 -3.563 21.900 1.00 96.94 277 ALA A CA 1
ATOM 2142 C C . ALA A 1 277 ? -26.969 -2.029 21.858 1.00 96.94 277 ALA A C 1
ATOM 2144 O O . ALA A 1 277 ? -28.007 -1.395 22.031 1.00 96.94 277 ALA A O 1
ATOM 2145 N N . GLU A 1 278 ? -25.800 -1.419 21.658 1.00 97.12 278 GLU A N 1
ATOM 2146 C CA . GLU A 1 278 ? -25.649 0.035 21.630 1.00 97.12 278 GLU A CA 1
ATOM 2147 C C . GLU A 1 278 ? -24.431 0.442 20.802 1.00 97.12 278 GLU A C 1
ATOM 2149 O O . GLU A 1 278 ? -23.402 -0.228 20.846 1.00 97.12 278 GLU A O 1
ATOM 2154 N N . ILE A 1 279 ? -24.533 1.574 20.104 1.00 97.88 279 ILE A N 1
ATOM 2155 C CA . ILE A 1 279 ? -23.415 2.233 19.426 1.00 97.88 279 ILE A CA 1
ATOM 2156 C C . ILE A 1 279 ? -23.345 3.681 19.920 1.00 97.88 279 ILE A C 1
ATOM 2158 O O . ILE A 1 279 ? -24.301 4.438 19.750 1.00 97.88 279 ILE A O 1
ATOM 2162 N N . GLU A 1 280 ? -22.209 4.081 20.491 1.00 97.88 280 GLU A N 1
ATOM 2163 C CA . GLU A 1 280 ? -21.903 5.465 20.863 1.00 97.88 280 GLU A CA 1
ATOM 2164 C C . GLU A 1 280 ? -20.773 5.991 19.970 1.00 97.88 280 GLU A C 1
ATOM 2166 O O . GLU A 1 280 ? -19.613 5.603 20.100 1.00 97.88 280 GLU A O 1
ATOM 2171 N N . ARG A 1 281 ? -21.118 6.875 19.031 1.00 97.56 281 ARG A N 1
ATOM 2172 C CA . ARG A 1 281 ? -20.148 7.578 18.179 1.00 97.56 281 ARG A CA 1
ATOM 2173 C C . ARG A 1 281 ? -19.595 8.779 18.934 1.00 97.56 281 ARG A C 1
ATOM 2175 O O . ARG A 1 281 ? -20.335 9.406 19.695 1.00 97.56 281 ARG A O 1
ATOM 2182 N N . HIS A 1 282 ? -18.336 9.134 18.692 1.00 96.19 282 HIS A N 1
ATOM 2183 C CA . HIS A 1 282 ? -17.766 10.336 19.289 1.00 96.19 282 HIS A CA 1
ATOM 2184 C C . HIS A 1 282 ? -18.625 11.577 18.950 1.00 96.19 282 HIS A C 1
ATOM 2186 O O . HIS A 1 282 ? -18.970 11.761 17.781 1.00 96.19 282 HIS A O 1
ATOM 2192 N N . PRO A 1 283 ? -18.965 12.454 19.917 1.00 95.19 283 PRO A N 1
ATOM 2193 C CA . PRO A 1 283 ? -19.891 13.574 19.691 1.00 95.19 283 PRO A CA 1
ATOM 2194 C C . PRO A 1 283 ? -19.460 14.554 18.592 1.00 95.19 283 PRO A C 1
ATOM 2196 O O . PRO A 1 283 ? -20.298 15.110 17.889 1.00 95.19 283 PRO A O 1
ATOM 2199 N N . ASP A 1 284 ? -18.148 14.739 18.436 1.00 94.56 284 ASP A N 1
ATOM 2200 C CA . ASP A 1 284 ? -17.562 15.629 17.424 1.00 94.56 284 ASP A CA 1
ATOM 2201 C C . ASP A 1 284 ? -17.337 14.946 16.058 1.00 94.56 284 ASP A C 1
ATOM 2203 O O . ASP A 1 284 ? -16.758 15.557 15.155 1.00 94.56 284 ASP A O 1
ATOM 2207 N N . PHE A 1 285 ? -17.720 13.673 15.900 1.00 95.06 285 PHE A N 1
ATOM 2208 C CA . PHE A 1 285 ? -17.591 12.965 14.627 1.00 95.06 285 PHE A CA 1
ATOM 2209 C C . PHE A 1 285 ? -18.593 13.500 13.601 1.00 95.06 285 PHE A C 1
ATOM 2211 O O . PHE A 1 285 ? -19.776 13.687 13.889 1.00 95.06 285 PHE A O 1
ATOM 2218 N N . LYS A 1 286 ? -18.126 13.692 12.365 1.00 93.31 286 LYS A N 1
ATOM 2219 C CA . LYS A 1 286 ? -18.958 14.073 11.221 1.00 93.31 286 LYS A CA 1
ATOM 2220 C C . LYS A 1 286 ? -18.783 13.040 10.117 1.00 93.31 286 LYS A C 1
ATOM 2222 O O . LYS A 1 286 ? -17.660 12.764 9.707 1.00 93.31 286 LYS A O 1
ATOM 2227 N N . GLN A 1 287 ? -19.887 12.500 9.604 1.00 89.62 287 GLN A N 1
ATOM 2228 C CA . GLN A 1 287 ? -19.841 11.513 8.527 1.00 89.62 287 GLN A CA 1
ATOM 2229 C C . GLN A 1 287 ? -19.120 12.085 7.292 1.00 89.62 287 GLN A C 1
ATOM 2231 O O . GLN A 1 287 ? -19.391 13.209 6.874 1.00 89.62 287 GLN A O 1
ATOM 2236 N N . GLY A 1 288 ? -18.176 11.319 6.737 1.00 86.75 288 GLY A N 1
ATOM 2237 C CA . GLY A 1 288 ? -17.320 11.724 5.612 1.00 86.75 288 GLY A CA 1
ATOM 2238 C C . GLY A 1 288 ? -15.973 12.345 6.014 1.00 86.75 288 GLY A C 1
ATOM 2239 O O . GLY A 1 288 ? -15.039 12.328 5.209 1.00 86.75 288 GLY A O 1
ATOM 2240 N N . SER A 1 289 ? -15.848 12.820 7.257 1.00 89.94 289 SER A N 1
ATOM 2241 C CA . SER A 1 289 ? -14.596 13.296 7.855 1.00 89.94 289 SER A CA 1
ATOM 2242 C C . SER A 1 289 ? -13.858 12.156 8.565 1.00 89.94 289 SER A C 1
ATOM 2244 O O . SER A 1 289 ? -14.493 11.291 9.160 1.00 89.94 289 SER A O 1
ATOM 2246 N N . LEU A 1 290 ? -12.522 12.190 8.547 1.00 90.12 290 LEU A N 1
ATOM 2247 C CA . LEU A 1 290 ? -11.665 11.279 9.324 1.00 90.12 290 LEU A CA 1
ATOM 2248 C C . LEU A 1 290 ? -11.270 11.843 10.702 1.00 90.12 290 LEU A C 1
ATOM 2250 O O . LEU A 1 290 ? -10.620 11.173 11.500 1.00 90.12 290 LEU A O 1
ATOM 2254 N N . TYR A 1 291 ? -11.664 13.080 11.011 1.00 92.56 291 TYR A N 1
ATOM 2255 C CA . TYR A 1 291 ? -11.484 13.661 12.340 1.00 92.56 291 TYR A CA 1
ATOM 2256 C C . TYR A 1 291 ? -12.474 13.082 13.349 1.00 92.56 291 TYR A C 1
ATOM 2258 O O . TYR A 1 291 ? -13.669 12.976 13.064 1.00 92.56 291 TYR A O 1
ATOM 2266 N N . ASN A 1 292 ? -11.981 12.797 14.560 1.00 93.12 292 ASN A N 1
ATOM 2267 C CA . ASN A 1 292 ? -12.753 12.201 15.659 1.00 93.12 292 ASN A CA 1
ATOM 2268 C C . ASN A 1 292 ? -13.435 10.884 15.266 1.00 93.12 292 ASN A C 1
ATOM 2270 O O . ASN A 1 292 ? -14.524 10.569 15.743 1.00 93.12 292 ASN A O 1
ATOM 2274 N N . ASP A 1 293 ? -12.809 10.142 14.361 1.00 95.00 293 ASP A N 1
ATOM 2275 C CA . ASP A 1 293 ? -13.351 8.930 13.778 1.00 95.00 293 ASP A CA 1
ATOM 2276 C C . ASP A 1 293 ? -13.184 7.740 14.728 1.00 95.00 293 ASP A C 1
ATOM 2278 O O . ASP A 1 293 ? -12.291 6.905 14.593 1.00 95.00 293 ASP A O 1
ATOM 2282 N N . VAL A 1 294 ? -14.036 7.710 15.753 1.00 96.81 294 VAL A N 1
ATOM 2283 C CA . VAL A 1 294 ? -14.039 6.682 16.792 1.00 96.81 294 VAL A CA 1
ATOM 2284 C C . VAL A 1 294 ? -15.445 6.448 17.347 1.00 96.81 294 VAL A C 1
ATOM 2286 O O . VAL A 1 294 ? -16.226 7.381 17.560 1.00 96.81 294 VAL A O 1
ATOM 2289 N N . ALA A 1 295 ? -15.777 5.185 17.583 1.00 97.94 295 ALA A N 1
ATOM 2290 C CA . ALA A 1 295 ? -17.032 4.749 18.168 1.00 97.94 295 ALA A CA 1
ATOM 2291 C C . ALA A 1 295 ? -16.821 3.579 19.134 1.00 97.94 295 ALA A C 1
ATOM 2293 O O . ALA A 1 295 ? -15.886 2.788 19.010 1.00 97.94 295 ALA A O 1
ATOM 2294 N N . LEU A 1 296 ? -17.736 3.474 20.091 1.00 98.31 296 LEU A N 1
ATOM 2295 C CA . LEU A 1 296 ? -17.833 2.383 21.046 1.00 98.31 296 LEU A CA 1
ATOM 2296 C C . LEU A 1 296 ? -19.098 1.584 20.764 1.00 98.31 296 LEU A C 1
ATOM 2298 O O . LEU A 1 296 ? -20.166 2.149 20.537 1.00 98.31 296 LEU A O 1
ATOM 2302 N N . ILE A 1 297 ? -18.983 0.263 20.800 1.00 98.31 297 ILE A N 1
ATOM 2303 C CA . ILE A 1 297 ? -20.090 -0.658 20.565 1.00 98.31 297 ILE A CA 1
ATOM 2304 C C . ILE A 1 297 ? -20.259 -1.536 21.801 1.00 98.31 297 ILE A C 1
ATOM 2306 O O . ILE A 1 297 ? -19.317 -2.194 22.237 1.00 98.31 297 ILE A O 1
ATOM 2310 N N . ARG A 1 298 ? -21.474 -1.578 22.353 1.00 97.50 298 ARG A N 1
ATOM 2311 C CA . ARG A 1 298 ? -21.871 -2.555 23.370 1.00 97.50 298 ARG A CA 1
ATOM 2312 C C . ARG A 1 298 ? -22.453 -3.783 22.692 1.00 97.50 298 ARG A C 1
ATOM 2314 O O . ARG A 1 298 ? -23.388 -3.668 21.902 1.00 97.50 298 ARG A O 1
ATOM 2321 N N . LEU A 1 299 ? -21.962 -4.953 23.066 1.00 96.88 299 LEU A N 1
ATOM 2322 C CA . LEU A 1 299 ? -22.519 -6.236 22.663 1.00 96.88 299 LEU A CA 1
ATOM 2323 C C . LEU A 1 299 ? -23.690 -6.631 23.572 1.00 96.88 299 LEU A C 1
ATOM 2325 O O . LEU A 1 299 ? -23.721 -6.296 24.758 1.00 96.88 299 LEU A O 1
ATOM 2329 N N . ASP A 1 300 ? -24.638 -7.383 23.019 1.00 95.88 300 ASP A N 1
ATOM 2330 C CA . ASP A 1 300 ? -25.793 -7.934 23.741 1.00 95.88 300 ASP A CA 1
ATOM 2331 C C . ASP A 1 300 ? -25.418 -9.002 24.782 1.00 95.88 300 ASP A C 1
ATOM 2333 O O . ASP A 1 300 ? -26.204 -9.321 25.677 1.00 95.88 300 ASP A O 1
ATOM 2337 N N . LYS A 1 301 ? -24.194 -9.531 24.698 1.00 94.06 301 LYS A N 1
ATOM 2338 C CA . LYS A 1 301 ? -23.642 -10.538 25.601 1.00 94.06 301 LYS A CA 1
ATOM 2339 C C . LYS A 1 301 ? -22.134 -10.386 25.770 1.00 94.06 301 LYS A C 1
ATOM 2341 O O . LYS A 1 301 ? -21.437 -9.852 24.911 1.00 94.06 301 LYS A O 1
ATOM 2346 N N . TYR A 1 302 ? -21.626 -10.937 26.867 1.00 93.62 302 TYR A N 1
ATOM 2347 C CA . TYR A 1 302 ? -20.192 -11.083 27.093 1.00 93.62 302 TYR A CA 1
AT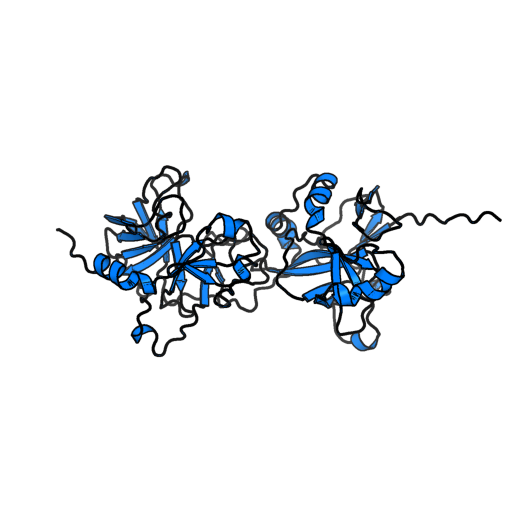OM 2348 C C . TYR A 1 302 ? -19.607 -12.184 26.197 1.00 93.62 302 TYR A C 1
ATOM 2350 O O . TYR A 1 302 ? -20.106 -13.310 26.166 1.00 93.62 302 TYR A O 1
ATOM 2358 N N . VAL A 1 303 ? -18.514 -11.879 25.507 1.00 90.56 303 VAL A N 1
ATOM 2359 C CA . VAL A 1 303 ? -17.784 -12.773 24.605 1.00 90.56 303 VAL A CA 1
ATOM 2360 C C . VAL A 1 303 ? -16.534 -13.305 25.308 1.00 90.56 303 VAL A C 1
ATOM 2362 O O . VAL A 1 303 ? -15.407 -12.936 25.001 1.00 90.56 303 VAL A O 1
ATOM 2365 N N . ARG A 1 304 ? -16.728 -14.215 26.266 1.00 88.25 304 ARG A N 1
ATOM 2366 C CA . ARG A 1 304 ? -15.637 -14.945 26.936 1.00 88.25 304 ARG A CA 1
ATOM 2367 C C . ARG A 1 304 ? -15.648 -16.416 26.529 1.00 88.25 304 ARG A C 1
ATOM 2369 O O . ARG A 1 304 ? -15.870 -17.307 27.344 1.00 88.25 304 ARG A O 1
ATOM 2376 N N . ILE A 1 305 ? -15.493 -16.650 25.231 1.00 84.44 305 ILE A N 1
ATOM 2377 C CA . ILE A 1 305 ? -15.666 -17.975 24.617 1.00 84.44 305 ILE A CA 1
ATOM 2378 C C . ILE A 1 305 ? -14.420 -18.866 24.737 1.00 84.44 305 ILE A C 1
ATOM 2380 O O . ILE A 1 305 ? -14.537 -20.087 24.705 1.00 84.44 305 ILE A O 1
ATOM 2384 N N . ALA A 1 306 ? -13.238 -18.274 24.920 1.00 84.94 306 ALA A N 1
ATOM 2385 C CA . ALA A 1 306 ? -11.984 -18.986 25.141 1.00 84.94 306 ALA A CA 1
ATOM 2386 C C . ALA A 1 306 ? -11.035 -18.153 26.012 1.00 84.94 306 ALA A C 1
ATOM 2388 O O . ALA A 1 306 ? -11.182 -16.939 26.102 1.00 84.94 306 ALA A O 1
ATOM 2389 N N . LYS A 1 307 ? -10.047 -18.797 26.652 1.00 85.62 307 LYS A N 1
ATOM 2390 C CA . LYS A 1 307 ? -9.042 -18.098 27.481 1.00 85.62 307 LYS A CA 1
ATOM 2391 C C . LYS A 1 307 ? -8.120 -17.187 26.670 1.00 85.62 307 LYS A C 1
ATOM 2393 O O . LYS A 1 307 ? -7.666 -16.183 27.196 1.00 85.62 307 LYS A O 1
ATOM 2398 N N . TRP A 1 308 ? -7.861 -17.560 25.421 1.00 83.25 308 TRP A N 1
ATOM 2399 C CA . TRP A 1 308 ? -7.077 -16.777 24.473 1.00 83.25 308 TRP A CA 1
ATOM 2400 C C . TRP A 1 308 ? -7.917 -15.689 23.796 1.00 83.25 308 TRP A C 1
ATOM 2402 O O . TRP A 1 308 ? -7.402 -14.994 22.948 1.00 83.25 308 TRP A O 1
ATOM 2412 N N . ILE A 1 309 ? -9.195 -15.506 24.143 1.00 87.62 309 ILE A N 1
ATOM 2413 C CA . ILE A 1 309 ? -9.956 -14.321 23.731 1.00 87.62 309 ILE A CA 1
ATOM 2414 C C . ILE A 1 309 ? -10.050 -13.404 24.935 1.00 87.62 309 ILE A C 1
ATOM 2416 O O . ILE A 1 309 ? -10.702 -13.737 25.929 1.00 87.62 309 ILE A O 1
ATOM 2420 N N . ALA A 1 310 ? -9.371 -12.269 24.844 1.00 90.56 310 ALA A N 1
ATOM 2421 C CA . ALA A 1 310 ? -9.262 -11.308 25.924 1.00 90.56 310 ALA A CA 1
ATOM 2422 C C . ALA A 1 310 ? -9.319 -9.879 25.365 1.00 90.56 310 ALA A C 1
ATOM 2424 O O . ALA A 1 310 ? -8.851 -9.645 24.251 1.00 90.56 310 ALA A O 1
ATOM 2425 N N . PRO A 1 311 ? -9.893 -8.926 26.115 1.00 93.25 311 PRO A N 1
ATOM 2426 C CA . PRO A 1 311 ? -9.797 -7.515 25.774 1.00 93.25 311 PRO A CA 1
ATOM 24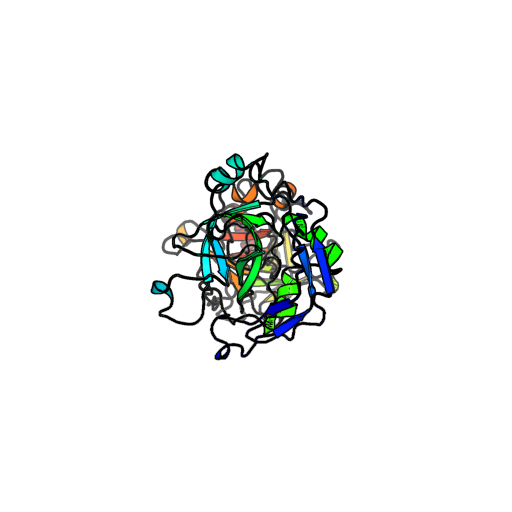27 C C . PRO A 1 311 ? -8.359 -6.997 25.878 1.00 93.25 311 PRO A C 1
ATOM 2429 O O . PRO A 1 311 ? -7.579 -7.504 26.686 1.00 93.25 311 PRO A O 1
ATOM 2432 N N . VAL A 1 312 ? -8.043 -5.959 25.106 1.00 91.12 312 VAL A N 1
ATOM 2433 C CA . VAL A 1 312 ? -6.770 -5.229 25.201 1.00 91.12 312 VAL A CA 1
ATOM 2434 C C . VAL A 1 312 ? -6.775 -4.236 26.360 1.00 91.12 312 VAL A C 1
ATOM 2436 O O . VAL A 1 312 ? -7.817 -3.708 26.755 1.00 91.12 312 VAL A O 1
ATOM 2439 N N . CYS A 1 313 ? -5.588 -3.941 26.873 1.00 90.44 313 CYS A N 1
ATOM 2440 C CA . CYS A 1 313 ? -5.338 -2.878 27.831 1.00 90.44 313 CYS A CA 1
ATOM 2441 C C . CYS A 1 313 ? -5.336 -1.509 27.137 1.00 90.44 313 CYS A C 1
ATOM 2443 O O . CYS A 1 313 ? -4.806 -1.349 26.036 1.00 90.44 313 CYS A O 1
ATOM 2445 N N . LEU A 1 314 ? -5.886 -0.497 27.809 1.00 91.88 314 LEU A N 1
ATOM 2446 C CA . LEU A 1 314 ? -5.735 0.900 27.397 1.00 91.88 314 LEU A CA 1
ATOM 2447 C C . LEU A 1 314 ? -4.357 1.439 27.839 1.00 91.88 314 LEU A C 1
ATOM 2449 O O . LEU A 1 314 ? -3.823 0.977 28.852 1.00 91.88 314 LEU A O 1
ATOM 2453 N N . PRO A 1 315 ? -3.786 2.429 27.130 1.00 87.62 315 PRO A N 1
ATOM 2454 C CA . PRO A 1 315 ? -2.422 2.903 27.358 1.00 87.62 315 PRO A CA 1
ATOM 2455 C C . PRO A 1 315 ? -2.354 3.908 28.526 1.00 87.62 315 PRO A C 1
ATOM 2457 O O . PRO A 1 315 ? -2.089 5.094 28.331 1.00 87.62 315 PRO A O 1
ATOM 2460 N N . TYR A 1 316 ? -2.628 3.449 29.752 1.00 82.75 316 TYR A N 1
ATOM 2461 C CA . TYR A 1 316 ? -2.393 4.228 30.978 1.00 82.75 316 TYR A CA 1
ATOM 2462 C C . TYR A 1 316 ? -0.897 4.351 31.265 1.00 82.75 316 TYR A C 1
ATOM 2464 O O . TYR A 1 316 ? -0.143 3.433 30.960 1.00 82.75 316 TYR A O 1
ATOM 2472 N N . VAL A 1 317 ? -0.468 5.436 31.917 1.00 71.38 317 VAL A N 1
ATOM 2473 C CA . VAL A 1 317 ? 0.946 5.632 32.294 1.00 71.38 317 VAL A CA 1
ATOM 2474 C C . VAL A 1 317 ? 1.474 4.427 33.081 1.00 71.38 317 VAL A C 1
ATOM 2476 O O . VAL A 1 317 ? 2.560 3.940 32.791 1.00 71.38 317 VAL A O 1
ATOM 2479 N N . GLU A 1 318 ? 0.667 3.878 33.988 1.00 66.56 318 GLU A N 1
ATOM 2480 C CA . GLU A 1 318 ? 0.997 2.697 34.789 1.00 66.56 318 GLU A CA 1
ATOM 2481 C C . GLU A 1 318 ? 1.035 1.399 33.966 1.00 66.56 318 GLU A C 1
ATOM 2483 O O . GLU A 1 318 ? 1.803 0.497 34.282 1.00 66.56 318 GLU A O 1
ATOM 2488 N N . ALA A 1 319 ? 0.230 1.292 32.902 1.00 60.94 319 ALA A N 1
ATOM 2489 C CA . ALA A 1 319 ? 0.238 0.140 31.993 1.00 60.94 319 ALA A CA 1
ATOM 2490 C C . ALA A 1 319 ? 1.453 0.146 31.048 1.00 60.94 319 ALA A C 1
ATOM 2492 O O . ALA A 1 319 ? 1.796 -0.881 30.470 1.00 60.94 319 ALA A O 1
ATOM 2493 N N . LEU A 1 320 ? 2.098 1.304 30.890 1.00 67.38 320 LEU A N 1
ATOM 2494 C CA . LEU A 1 320 ? 3.289 1.493 30.065 1.00 67.38 320 LEU A CA 1
ATOM 2495 C C . LEU A 1 320 ? 4.591 1.219 30.845 1.00 67.38 320 LEU A C 1
ATOM 2497 O O . LEU A 1 320 ? 5.639 1.016 30.232 1.00 67.38 320 LEU A O 1
ATOM 2501 N N . GLU A 1 321 ? 4.553 1.186 32.183 1.00 61.94 321 GLU A N 1
ATOM 2502 C CA . GLU A 1 321 ? 5.727 0.894 33.013 1.00 61.94 321 GLU A CA 1
ATOM 2503 C C . GLU A 1 321 ? 6.122 -0.592 32.925 1.00 61.94 321 GLU A C 1
ATOM 2505 O O . GLU A 1 321 ? 5.417 -1.478 33.400 1.00 61.94 321 GLU A O 1
ATOM 2510 N N . GLY A 1 322 ? 7.290 -0.870 32.335 1.00 58.44 322 GLY A N 1
ATOM 2511 C CA . GLY A 1 322 ? 7.856 -2.224 32.240 1.00 58.44 322 GLY A CA 1
ATOM 2512 C C . GLY A 1 322 ? 7.452 -3.023 30.995 1.00 58.44 322 GLY A C 1
ATOM 2513 O O . GLY A 1 322 ? 7.884 -4.167 30.863 1.00 58.44 322 GLY A O 1
ATOM 2514 N N . HIS A 1 323 ? 6.684 -2.425 30.080 1.00 61.22 323 HIS A N 1
ATOM 2515 C CA . HIS A 1 323 ? 6.318 -3.015 28.790 1.00 61.22 323 HIS A CA 1
ATOM 2516 C C . HIS A 1 323 ? 7.126 -2.402 27.639 1.00 61.22 323 HIS A C 1
ATOM 2518 O O . HIS A 1 323 ? 7.596 -1.266 27.729 1.00 61.22 323 HIS A O 1
ATOM 2524 N N . ASP A 1 324 ? 7.288 -3.155 26.548 1.00 59.97 324 ASP A N 1
ATOM 2525 C CA . ASP A 1 324 ? 7.796 -2.593 25.298 1.00 59.97 324 ASP A CA 1
ATOM 2526 C C . ASP A 1 324 ? 6.693 -1.719 24.687 1.00 59.97 324 ASP A C 1
ATOM 2528 O O . ASP A 1 324 ? 5.645 -2.204 24.259 1.00 59.97 324 ASP A O 1
ATOM 2532 N N . THR A 1 325 ? 6.881 -0.404 24.771 1.00 59.78 325 THR A N 1
ATOM 2533 C CA . THR A 1 325 ? 5.860 0.601 24.434 1.00 59.78 325 THR A CA 1
ATOM 2534 C C . THR A 1 325 ? 5.983 1.101 23.005 1.00 59.78 325 THR A C 1
ATOM 2536 O O . THR A 1 325 ? 5.315 2.070 22.634 1.00 59.78 325 THR A O 1
ATOM 2539 N N . THR A 1 326 ? 6.831 0.471 22.192 1.00 59.59 326 THR A N 1
ATOM 2540 C CA . THR A 1 326 ? 6.890 0.763 20.769 1.00 59.59 326 THR A CA 1
ATOM 2541 C C . THR A 1 326 ? 5.560 0.320 20.134 1.00 59.59 326 THR A C 1
ATOM 2543 O O . THR A 1 326 ? 5.172 -0.849 20.228 1.00 59.59 326 THR A O 1
ATOM 2546 N N . PRO A 1 327 ? 4.774 1.251 19.553 1.00 58.56 327 PRO A N 1
ATOM 2547 C CA . PRO A 1 327 ? 3.556 0.901 18.835 1.00 58.56 327 PRO A CA 1
ATOM 2548 C C . PRO A 1 327 ? 3.988 0.204 17.554 1.00 58.56 327 PRO A C 1
ATOM 2550 O O . PRO A 1 327 ? 4.341 0.846 16.567 1.00 58.56 327 PRO A O 1
ATOM 2553 N N . GLU A 1 328 ? 4.063 -1.113 17.617 1.00 61.38 328 GLU A N 1
ATOM 2554 C CA . GLU A 1 328 ? 4.831 -1.882 16.662 1.00 61.38 328 GLU A CA 1
ATOM 2555 C C . GLU A 1 328 ? 3.973 -2.757 15.784 1.00 61.38 328 GLU A C 1
ATOM 2557 O O . GLU A 1 328 ? 4.582 -3.326 14.916 1.00 61.38 328 GLU A O 1
ATOM 2562 N N . THR A 1 329 ? 2.644 -2.876 15.905 1.00 61.25 329 THR A N 1
ATOM 2563 C CA . THR A 1 329 ? 1.874 -3.732 14.976 1.00 61.25 329 THR A CA 1
ATOM 2564 C C . THR A 1 329 ? 0.523 -3.136 14.587 1.00 61.25 329 THR A C 1
ATOM 2566 O O . THR A 1 329 ? -0.273 -2.721 15.429 1.00 61.25 329 THR A O 1
ATOM 2569 N N . PHE A 1 330 ? 0.224 -3.119 13.288 1.00 64.62 330 PHE A N 1
ATOM 2570 C CA . PHE A 1 330 ? -1.132 -2.910 12.778 1.00 64.62 330 PHE A CA 1
ATOM 2571 C C . PHE A 1 330 ? -1.541 -4.098 11.910 1.00 64.62 330 PHE A C 1
ATOM 2573 O O . PHE A 1 330 ? -0.710 -4.733 11.255 1.00 64.62 330 PHE A O 1
ATOM 2580 N N . SER A 1 331 ? -2.832 -4.432 11.931 1.00 61.50 331 SER A N 1
ATOM 2581 C CA . SER A 1 331 ? -3.328 -5.570 11.160 1.00 61.50 331 SER A CA 1
ATOM 2582 C C . SER A 1 331 ? -3.666 -5.172 9.736 1.00 61.50 331 SER A C 1
ATOM 2584 O O . SER A 1 331 ? -4.386 -4.198 9.495 1.00 61.50 331 SER A O 1
ATOM 2586 N N . CYS A 1 332 ? -3.217 -6.012 8.820 1.00 65.94 332 CYS A N 1
ATOM 2587 C CA . CYS A 1 332 ? -3.463 -5.896 7.403 1.00 65.94 332 CYS A CA 1
ATOM 2588 C C . CYS A 1 332 ? -4.243 -7.114 6.922 1.00 65.94 332 CYS A C 1
ATOM 2590 O O . CYS A 1 332 ? -3.831 -8.257 7.152 1.00 65.94 332 CYS A O 1
ATOM 2592 N N . ARG A 1 333 ? -5.377 -6.875 6.260 1.00 61.44 333 ARG A N 1
ATOM 2593 C CA . ARG A 1 333 ? -6.103 -7.915 5.539 1.00 61.44 333 ARG A CA 1
ATOM 2594 C C . ARG A 1 333 ? -5.549 -7.982 4.129 1.00 61.44 333 ARG A C 1
ATOM 2596 O O . ARG A 1 333 ? -5.579 -7.008 3.388 1.00 61.44 333 ARG A O 1
ATOM 2603 N N . VAL A 1 334 ? -5.072 -9.157 3.747 1.00 54.34 334 VAL A N 1
ATOM 2604 C CA . VAL A 1 334 ? -4.627 -9.423 2.379 1.00 54.34 334 VAL A CA 1
ATOM 2605 C C . VAL A 1 334 ? -5.784 -10.080 1.629 1.00 54.34 334 VAL A C 1
ATOM 2607 O O . VAL A 1 334 ? -6.190 -11.188 2.005 1.00 54.34 334 VAL A O 1
ATOM 2610 N N . PRO A 1 335 ? -6.364 -9.431 0.600 1.00 46.16 335 PRO A N 1
ATOM 2611 C CA . PRO A 1 335 ? -7.328 -10.074 -0.270 1.00 46.16 335 PRO A CA 1
ATOM 2612 C C . PRO A 1 335 ? -6.696 -11.278 -0.973 1.00 46.16 335 PRO A C 1
ATOM 2614 O O . PRO A 1 335 ? -5.557 -11.268 -1.428 1.00 46.16 335 PRO A O 1
ATOM 2617 N N . LYS A 1 336 ? -7.482 -12.343 -1.010 1.00 42.88 336 LYS A N 1
ATOM 2618 C CA . LYS A 1 336 ? -7.162 -13.704 -1.425 1.00 42.88 336 LYS A CA 1
ATOM 2619 C C . LYS A 1 336 ? -6.437 -13.818 -2.771 1.00 42.88 336 LYS A C 1
ATOM 2621 O O . LYS A 1 336 ? -7.018 -13.499 -3.801 1.00 42.88 336 LYS A O 1
ATOM 2626 N N . ASP A 1 337 ? -5.279 -14.483 -2.745 1.00 40.03 337 ASP A N 1
ATOM 2627 C CA . ASP A 1 337 ? -4.881 -15.441 -3.783 1.00 40.03 337 ASP A CA 1
ATOM 2628 C C . ASP A 1 337 ? -3.886 -16.490 -3.231 1.00 40.03 337 ASP A C 1
ATOM 2630 O O . ASP A 1 337 ? -2.676 -16.403 -3.405 1.00 40.03 337 ASP A O 1
ATOM 2634 N N . GLY A 1 338 ? -4.408 -17.498 -2.514 1.00 43.66 338 GLY A N 1
ATOM 2635 C CA . GLY A 1 338 ? -3.617 -18.612 -1.948 1.00 43.66 338 GLY A CA 1
ATOM 2636 C C . GLY A 1 338 ? -3.828 -18.881 -0.454 1.00 43.66 338 GLY A C 1
ATOM 2637 O O . GLY A 1 338 ? -3.469 -19.951 0.031 1.00 43.66 338 GLY A O 1
ATOM 2638 N N . PHE A 1 339 ? -4.493 -17.968 0.257 1.00 42.66 339 PHE A N 1
ATOM 2639 C CA . PHE A 1 339 ? -4.894 -18.144 1.653 1.00 42.66 339 PHE A CA 1
ATOM 2640 C C . PHE A 1 339 ? -6.418 -18.120 1.786 1.00 42.66 339 PHE A C 1
ATOM 2642 O O . PHE A 1 339 ? -7.095 -17.270 1.215 1.00 42.66 339 PHE A O 1
ATOM 2649 N N . ASN A 1 340 ? -6.983 -19.064 2.538 1.00 42.19 340 ASN A N 1
ATOM 2650 C CA . ASN A 1 340 ? -8.410 -19.080 2.865 1.00 42.19 340 ASN A CA 1
ATOM 2651 C C . ASN A 1 340 ? -8.751 -17.891 3.771 1.00 42.19 340 ASN A C 1
ATOM 2653 O O . ASN A 1 340 ? -8.639 -18.081 4.968 1.00 42.19 340 ASN A O 1
ATOM 2657 N N . ASP A 1 341 ? -9.141 -16.722 3.245 1.00 42.47 341 ASP A N 1
ATOM 2658 C CA . ASP A 1 341 ? -9.869 -15.604 3.903 1.00 42.47 341 ASP A CA 1
ATOM 2659 C C . ASP A 1 341 ? -9.504 -15.258 5.378 1.00 42.47 341 ASP A C 1
ATOM 2661 O O . ASP A 1 341 ? -10.306 -14.669 6.098 1.00 42.47 341 ASP A O 1
ATOM 2665 N N . LYS A 1 342 ? -8.329 -15.666 5.874 1.00 44.84 342 LYS A N 1
ATOM 2666 C CA . LYS A 1 342 ? -8.007 -15.750 7.311 1.00 44.84 342 LYS A CA 1
ATOM 2667 C C . LYS A 1 342 ? -6.520 -15.579 7.624 1.00 44.84 342 LYS A C 1
ATOM 2669 O O . LYS A 1 342 ? -6.123 -15.884 8.745 1.00 44.84 342 LYS A O 1
ATOM 2674 N N . LEU A 1 343 ? -5.695 -15.119 6.681 1.00 45.56 343 LEU A N 1
ATOM 2675 C CA . LEU A 1 343 ? -4.355 -14.666 7.049 1.00 45.56 343 LEU A CA 1
ATOM 2676 C C . LEU A 1 343 ? -4.401 -13.154 7.270 1.00 45.56 343 LEU A C 1
ATOM 2678 O O . LEU A 1 343 ? -4.398 -12.373 6.322 1.00 45.56 343 LEU A O 1
ATOM 2682 N N . GLN A 1 344 ? -4.514 -12.766 8.538 1.00 56.72 344 GLN A N 1
ATOM 2683 C CA . GLN A 1 344 ? -4.146 -11.425 8.969 1.00 56.72 344 GLN A CA 1
ATOM 2684 C C . GLN A 1 344 ? -2.625 -11.396 9.023 1.00 56.72 344 GLN A C 1
ATOM 2686 O O . GLN A 1 344 ? -2.021 -12.228 9.700 1.00 56.72 344 GLN A O 1
ATOM 2691 N N . ILE A 1 345 ? -2.018 -10.483 8.271 1.00 57.94 345 ILE A N 1
ATOM 2692 C CA . ILE A 1 345 ? -0.581 -10.254 8.361 1.00 57.94 345 ILE A CA 1
ATOM 2693 C C . ILE A 1 345 ? -0.379 -9.056 9.271 1.00 57.94 345 ILE A C 1
ATOM 2695 O O . ILE A 1 345 ? -1.040 -8.020 9.141 1.00 57.94 345 ILE A O 1
ATOM 2699 N N . TYR A 1 346 ? 0.518 -9.240 10.226 1.00 63.34 346 TYR A N 1
ATOM 2700 C CA . TYR A 1 346 ? 0.906 -8.221 11.175 1.00 63.34 346 TYR A CA 1
ATOM 2701 C C . TYR A 1 346 ? 2.106 -7.519 10.602 1.00 63.34 346 TYR A C 1
ATOM 2703 O O . TYR A 1 346 ? 3.153 -8.126 10.386 1.00 63.34 346 TYR A O 1
ATOM 2711 N N . ILE A 1 347 ? 1.916 -6.247 10.300 1.00 64.75 347 ILE A N 1
ATOM 2712 C CA . ILE A 1 347 ? 2.967 -5.444 9.715 1.00 64.75 347 ILE A CA 1
ATOM 2713 C C . ILE A 1 347 ? 3.393 -4.470 10.784 1.00 64.75 347 ILE A C 1
ATOM 2715 O O . ILE A 1 347 ? 2.529 -3.775 11.348 1.00 64.75 347 ILE A O 1
ATOM 2719 N N . PRO A 1 348 ? 4.695 -4.447 11.120 1.00 64.88 348 PRO A N 1
ATOM 2720 C CA . PRO A 1 348 ? 5.081 -3.589 12.189 1.00 64.88 348 PRO A CA 1
ATOM 2721 C C . PRO A 1 348 ? 4.873 -2.114 11.833 1.00 64.88 348 PRO A C 1
ATOM 2723 O O . PRO A 1 348 ? 4.817 -1.754 10.660 1.00 64.88 348 PRO A O 1
ATOM 2726 N N . SER A 1 349 ? 4.775 -1.210 12.796 1.00 65.44 349 SER A N 1
ATOM 2727 C CA . SER A 1 349 ? 4.977 0.213 12.486 1.00 65.44 349 SER A CA 1
ATOM 2728 C C . SER A 1 349 ? 6.466 0.527 12.651 1.00 65.44 349 SER A C 1
ATOM 2730 O O . SER A 1 349 ? 7.078 0.075 13.616 1.00 65.44 349 SER A O 1
ATOM 2732 N N . LYS A 1 350 ? 7.086 1.254 11.709 1.00 62.72 350 LYS A N 1
ATOM 2733 C CA . LYS A 1 350 ? 8.530 1.551 11.796 1.00 62.72 350 LYS A CA 1
ATOM 2734 C C . LYS A 1 350 ? 8.840 2.677 12.778 1.00 62.72 350 LYS A C 1
ATOM 2736 O O . LYS A 1 350 ? 9.832 2.616 13.499 1.00 62.72 350 LYS A O 1
ATOM 2741 N N . SER A 1 351 ? 8.028 3.730 12.775 1.00 67.69 351 SER A N 1
ATOM 2742 C CA . SER A 1 351 ? 8.178 4.900 13.645 1.00 67.69 351 SER A CA 1
ATOM 2743 C C . SER A 1 351 ? 6.992 5.850 13.474 1.00 67.69 351 SER A C 1
ATOM 2745 O O . SER A 1 351 ? 6.216 5.738 12.525 1.00 67.69 351 SER A O 1
ATOM 2747 N N . ARG A 1 352 ? 6.855 6.831 14.375 1.00 73.06 352 ARG A N 1
ATOM 2748 C CA . ARG A 1 352 ? 5.980 7.982 14.115 1.00 73.06 352 ARG A CA 1
ATOM 2749 C C . ARG A 1 352 ? 6.504 8.756 12.905 1.00 73.06 352 ARG A C 1
ATOM 2751 O O . ARG A 1 352 ? 7.706 9.005 12.822 1.00 73.06 352 ARG A O 1
ATOM 2758 N N . CYS A 1 353 ? 5.600 9.166 12.022 1.00 74.25 353 CYS A N 1
ATOM 2759 C CA . CYS A 1 353 ? 5.964 9.947 10.845 1.00 74.25 353 CYS A CA 1
ATOM 2760 C C . CYS A 1 353 ? 6.654 11.263 11.218 1.00 74.25 353 CYS A C 1
ATOM 2762 O O . CYS A 1 353 ? 6.309 11.914 12.212 1.00 74.25 353 CYS A O 1
ATOM 2764 N N . SER A 1 354 ? 7.562 11.701 10.356 1.00 65.00 354 SER A N 1
ATOM 2765 C CA . SER A 1 354 ? 8.050 13.069 10.293 1.00 65.00 354 SER A CA 1
ATOM 2766 C C . SER A 1 354 ? 7.020 13.990 9.623 1.00 65.00 354 SER A C 1
ATOM 2768 O O . SER A 1 354 ? 6.133 13.544 8.895 1.00 65.00 354 SER A O 1
ATOM 2770 N N . SER A 1 355 ? 7.149 15.307 9.817 1.00 58.41 355 SER A N 1
ATOM 2771 C CA . SER A 1 355 ? 6.300 16.298 9.137 1.00 58.41 355 SER A CA 1
ATOM 2772 C C . SER A 1 355 ? 6.403 16.254 7.611 1.00 58.41 355 SER A C 1
ATOM 2774 O O . SER A 1 355 ? 5.548 16.821 6.946 1.00 58.41 355 SER A O 1
ATOM 2776 N N . ASN A 1 356 ? 7.441 15.627 7.054 1.00 56.91 356 ASN A N 1
ATOM 2777 C CA . ASN A 1 356 ? 7.638 15.528 5.611 1.00 56.91 356 ASN A CA 1
ATOM 2778 C C . ASN A 1 356 ? 6.897 14.330 4.999 1.00 56.91 356 ASN A C 1
ATOM 2780 O O . ASN A 1 356 ? 6.595 14.364 3.810 1.00 56.91 356 ASN A O 1
ATOM 2784 N N . ASP A 1 357 ? 6.557 13.312 5.791 1.00 60.22 357 ASP A N 1
ATOM 2785 C CA . ASP A 1 357 ? 6.050 12.033 5.269 1.00 60.22 357 ASP A CA 1
ATOM 2786 C C . ASP A 1 357 ? 4.603 12.143 4.757 1.00 60.22 357 ASP A C 1
ATOM 2788 O O . ASP A 1 357 ? 4.179 11.362 3.911 1.00 60.22 357 ASP A O 1
ATOM 2792 N N . THR A 1 358 ? 3.843 13.138 5.226 1.00 59.72 358 THR A N 1
ATOM 2793 C CA . THR A 1 358 ? 2.465 13.411 4.777 1.00 59.72 358 THR A CA 1
ATOM 2794 C C . THR A 1 358 ? 2.363 14.536 3.746 1.00 59.72 358 THR A C 1
ATOM 2796 O O . THR A 1 358 ? 1.322 14.698 3.118 1.00 59.72 358 THR A O 1
ATOM 2799 N N . VAL A 1 359 ? 3.423 15.330 3.558 1.00 53.84 359 VAL A N 1
ATOM 2800 C CA . VAL A 1 359 ? 3.385 16.572 2.758 1.00 53.84 359 VAL A CA 1
ATOM 2801 C C . VAL A 1 359 ? 3.537 16.313 1.259 1.00 53.84 359 VAL A C 1
ATOM 2803 O O . VAL A 1 359 ? 3.071 17.112 0.450 1.00 53.84 359 VAL A O 1
ATOM 2806 N N . TYR A 1 360 ? 4.156 15.198 0.872 1.00 53.66 360 TYR A N 1
ATOM 2807 C CA . TYR A 1 360 ? 4.372 14.848 -0.537 1.00 53.66 360 TYR A CA 1
ATOM 2808 C C . TYR A 1 360 ? 3.210 14.083 -1.177 1.00 53.66 360 TYR A C 1
ATOM 2810 O O . TYR A 1 360 ? 3.323 13.665 -2.329 1.00 53.66 360 TYR A O 1
ATOM 2818 N N . ASP A 1 361 ? 2.110 13.895 -0.450 1.00 66.88 361 ASP A N 1
ATOM 2819 C CA . ASP A 1 361 ? 0.959 13.151 -0.935 1.00 66.88 361 ASP A CA 1
ATOM 2820 C C . ASP A 1 361 ? -0.292 14.032 -1.013 1.00 66.88 361 ASP A C 1
ATOM 2822 O O . ASP A 1 361 ? -0.895 14.398 -0.000 1.00 66.88 361 ASP A O 1
ATOM 2826 N N . GLU A 1 362 ? -0.680 14.369 -2.245 1.00 73.44 362 GLU A N 1
ATOM 2827 C CA . GLU A 1 362 ? -1.882 15.155 -2.534 1.00 73.44 362 GLU A CA 1
ATOM 2828 C C . GLU A 1 362 ? -3.149 14.500 -1.961 1.00 73.44 362 GLU A C 1
ATOM 2830 O O . GLU A 1 362 ? -4.055 15.213 -1.524 1.00 73.44 362 GLU A O 1
ATOM 2835 N N . GLU A 1 363 ? -3.201 13.165 -1.890 1.00 78.94 363 GLU A N 1
ATOM 2836 C CA . GLU A 1 363 ? -4.346 12.430 -1.350 1.00 78.94 363 GLU A CA 1
ATOM 2837 C C . GLU A 1 363 ? -4.485 12.649 0.163 1.00 78.94 363 GLU A C 1
ATOM 2839 O O . GLU A 1 363 ? -5.573 12.972 0.651 1.00 78.94 363 GLU A O 1
ATOM 2844 N N . TYR A 1 364 ? -3.380 12.577 0.913 1.00 78.94 364 TYR A N 1
ATOM 2845 C CA . TYR A 1 364 ? -3.395 12.823 2.360 1.00 78.94 364 TYR A CA 1
ATOM 2846 C C . TYR A 1 364 ? -3.733 14.275 2.674 1.00 78.94 364 TYR A C 1
ATOM 2848 O O . TYR A 1 364 ? -4.531 14.539 3.574 1.00 78.94 364 TYR A O 1
ATOM 2856 N N . MET A 1 365 ? -3.180 15.219 1.912 1.00 79.50 365 MET A N 1
ATOM 2857 C CA . MET A 1 365 ? -3.476 16.641 2.093 1.00 79.50 365 MET A CA 1
ATOM 2858 C C . MET A 1 365 ? -4.948 16.953 1.794 1.00 79.50 365 MET A C 1
ATOM 2860 O O . MET A 1 365 ? -5.569 17.740 2.509 1.00 79.50 365 MET A O 1
ATOM 2864 N N . ALA A 1 366 ? -5.539 16.296 0.791 1.00 85.31 366 ALA A N 1
ATOM 2865 C CA . ALA A 1 366 ? -6.965 16.412 0.499 1.00 85.31 366 ALA A CA 1
ATOM 2866 C C . ALA A 1 366 ? -7.844 15.787 1.597 1.00 85.31 366 ALA A C 1
ATOM 2868 O O . ALA A 1 366 ? -8.927 16.299 1.892 1.00 85.31 366 ALA A O 1
ATOM 2869 N N . ARG A 1 367 ? -7.394 14.687 2.214 1.00 86.69 367 ARG A N 1
ATOM 2870 C CA . ARG A 1 367 ? -8.153 13.964 3.243 1.00 86.69 367 ARG A CA 1
ATOM 2871 C C . ARG A 1 367 ? -8.051 14.595 4.636 1.00 86.69 367 ARG A C 1
ATOM 2873 O O . ARG A 1 367 ? -9.010 14.509 5.404 1.00 86.69 367 ARG A O 1
ATOM 2880 N N . PHE A 1 368 ? -6.934 15.257 4.936 1.00 87.50 368 PHE A N 1
ATOM 2881 C CA . PHE A 1 368 ? -6.651 15.922 6.211 1.00 87.50 368 PHE A CA 1
ATOM 2882 C C . PHE A 1 368 ? -6.322 17.416 6.019 1.00 87.50 368 PHE A C 1
ATOM 2884 O O . PHE A 1 368 ? -5.213 17.854 6.339 1.00 87.50 368 PHE A O 1
ATOM 2891 N N . PRO A 1 369 ? -7.276 18.234 5.533 1.00 86.50 369 PRO A N 1
ATOM 2892 C CA . PRO A 1 369 ? -7.031 19.642 5.204 1.00 86.50 369 PRO A CA 1
ATOM 2893 C C . PRO A 1 369 ? -6.668 20.515 6.418 1.00 86.50 369 PRO A C 1
ATOM 2895 O O . PRO A 1 369 ? -6.044 21.561 6.260 1.00 86.50 369 PRO A O 1
ATOM 2898 N N . GLU A 1 370 ? -7.032 20.098 7.635 1.00 86.19 370 GLU A N 1
ATOM 2899 C CA . GLU A 1 370 ? -6.687 20.783 8.892 1.00 86.19 370 GLU A CA 1
ATOM 2900 C C . GLU A 1 370 ? -5.391 20.224 9.524 1.00 86.19 370 GLU A C 1
ATOM 2902 O O . GLU A 1 370 ? -5.037 20.560 10.656 1.00 86.19 370 GLU A O 1
ATOM 2907 N N . GLY A 1 371 ? -4.678 19.345 8.808 1.00 85.00 371 GLY A N 1
ATOM 2908 C CA . GLY A 1 371 ? -3.581 18.543 9.346 1.00 85.00 371 GLY A CA 1
ATOM 2909 C C . GLY A 1 371 ? -4.078 17.444 10.290 1.00 85.00 371 GLY A C 1
ATOM 2910 O O . GLY A 1 371 ? -5.272 17.169 10.366 1.00 85.00 371 GLY A O 1
ATOM 2911 N N . LEU A 1 372 ? -3.168 16.795 11.019 1.00 84.38 372 LEU A N 1
ATOM 2912 C CA . LEU A 1 372 ? -3.503 15.666 11.906 1.00 84.38 372 LEU A CA 1
ATOM 2913 C C . LEU A 1 372 ? -3.992 16.101 13.304 1.00 84.38 372 LEU A C 1
ATOM 2915 O O . LEU A 1 372 ? -4.704 15.369 13.994 1.00 84.38 372 LEU A O 1
ATOM 2919 N N . GLY A 1 373 ? -3.653 17.317 13.737 1.00 81.44 373 GLY A N 1
ATOM 2920 C CA . GLY A 1 373 ? -4.006 17.811 15.070 1.00 81.44 373 GLY A CA 1
ATOM 2921 C C . GLY A 1 373 ? -3.417 16.958 16.206 1.00 81.44 373 GLY A C 1
ATOM 2922 O O . GLY A 1 373 ? -2.381 16.323 16.050 1.00 81.44 373 GLY A O 1
ATOM 2923 N N . LYS A 1 374 ? -4.062 16.974 17.384 1.00 78.88 374 LYS A N 1
ATOM 2924 C CA . LYS A 1 374 ? -3.612 16.224 18.580 1.00 78.88 374 LYS A CA 1
ATOM 2925 C C . LYS A 1 374 ? -4.212 14.820 18.716 1.00 78.88 374 LYS A C 1
ATOM 2927 O O . LYS A 1 374 ? -3.749 14.059 19.552 1.00 78.88 374 LYS A O 1
ATOM 2932 N N . ARG A 1 375 ? -5.290 14.522 17.983 1.00 85.81 375 ARG A N 1
ATOM 2933 C CA . ARG A 1 375 ? -6.075 13.279 18.127 1.00 85.81 375 ARG A CA 1
ATOM 2934 C C . ARG A 1 375 ? -5.756 12.236 17.061 1.00 85.81 375 ARG A C 1
ATOM 2936 O O . ARG A 1 375 ? -6.214 11.108 17.191 1.00 85.81 375 ARG A O 1
ATOM 2943 N N . LEU A 1 376 ? -5.009 12.598 16.021 1.00 89.75 376 LEU A N 1
ATOM 2944 C CA . LEU A 1 376 ? -4.527 11.656 15.022 1.00 89.75 376 LEU A CA 1
ATOM 2945 C C . LEU A 1 376 ? -3.020 11.489 15.183 1.00 89.75 376 LEU A C 1
ATOM 2947 O O . LEU A 1 376 ? -2.293 12.450 15.431 1.00 89.75 376 LEU A O 1
ATOM 2951 N N . SER A 1 377 ? -2.563 10.256 15.032 1.00 86.25 377 SER A N 1
ATOM 2952 C CA . SER A 1 377 ? -1.153 9.902 14.957 1.00 86.25 377 SER A CA 1
ATOM 2953 C C . SER A 1 377 ? -0.849 9.338 13.576 1.00 86.25 377 SER A C 1
ATOM 2955 O O . SER A 1 377 ? -1.715 8.751 12.933 1.00 86.25 377 SER A O 1
ATOM 2957 N N . CYS A 1 378 ? 0.383 9.547 13.130 1.00 84.75 378 CYS A N 1
ATOM 2958 C CA . CYS A 1 378 ? 0.890 9.051 11.861 1.00 84.75 378 CYS A CA 1
ATOM 2959 C C . CYS A 1 378 ? 2.029 8.083 12.135 1.00 84.75 378 CYS A C 1
ATOM 2961 O O . CYS A 1 378 ? 2.922 8.404 12.928 1.00 84.75 378 CYS A O 1
ATOM 2963 N N . PHE A 1 379 ? 2.005 6.940 11.461 1.00 80.56 379 PHE A N 1
ATOM 2964 C CA . PHE A 1 379 ? 3.024 5.909 11.557 1.00 80.56 379 PHE A CA 1
ATOM 2965 C C . PHE A 1 379 ? 3.567 5.558 10.173 1.00 80.56 379 PHE A C 1
ATOM 2967 O O . PHE A 1 379 ? 2.805 5.316 9.238 1.00 80.56 379 PHE A O 1
ATOM 2974 N N . GLY A 1 380 ? 4.893 5.544 10.049 1.00 75.94 380 GLY A N 1
ATOM 2975 C CA . GLY A 1 380 ? 5.589 5.105 8.851 1.00 75.94 380 GLY A CA 1
ATOM 2976 C C . GLY A 1 380 ? 5.487 3.591 8.691 1.00 75.94 380 GLY A C 1
ATOM 2977 O O . GLY A 1 380 ? 5.670 2.830 9.645 1.00 75.94 380 GLY A O 1
ATOM 2978 N N . THR A 1 381 ? 5.209 3.159 7.469 1.00 71.31 381 THR A N 1
ATOM 2979 C CA . THR A 1 381 ? 4.958 1.760 7.100 1.00 71.31 381 THR A CA 1
ATOM 2980 C C . THR A 1 381 ? 5.861 1.341 5.942 1.00 71.31 381 THR A C 1
ATOM 2982 O O . THR A 1 381 ? 5.458 0.554 5.101 1.00 71.31 381 THR A O 1
ATOM 2985 N N . GLU A 1 382 ? 7.065 1.914 5.854 1.00 71.19 382 GLU A N 1
ATOM 2986 C CA . GLU A 1 382 ? 7.974 1.797 4.705 1.00 71.19 382 GLU A CA 1
ATOM 2987 C C . GLU A 1 382 ? 8.544 0.376 4.531 1.00 71.19 382 GLU A C 1
ATOM 2989 O O . GLU A 1 382 ? 9.741 0.130 4.739 1.00 71.19 382 GLU A O 1
ATOM 2994 N N . TYR A 1 383 ? 7.706 -0.586 4.169 1.00 75.25 383 TYR A N 1
ATOM 2995 C CA . TYR A 1 383 ? 8.126 -1.927 3.817 1.00 75.25 383 TYR A CA 1
ATOM 2996 C C . TYR A 1 383 ? 8.318 -2.032 2.322 1.00 75.25 383 TYR A C 1
ATOM 2998 O O . TYR A 1 383 ? 7.738 -1.316 1.517 1.00 75.25 383 TYR A O 1
ATOM 3006 N N . ARG A 1 384 ? 9.149 -2.984 1.914 1.00 80.88 384 ARG A N 1
ATOM 3007 C CA . ARG A 1 384 ? 9.311 -3.308 0.499 1.00 80.88 384 ARG A CA 1
ATOM 3008 C C . ARG A 1 384 ? 8.096 -4.081 -0.015 1.00 80.88 384 ARG A C 1
ATOM 3010 O O . ARG A 1 384 ? 8.296 -5.029 -0.744 1.00 80.88 384 ARG A O 1
ATOM 3017 N N . LEU A 1 385 ? 6.870 -3.748 0.378 1.00 81.62 385 LEU A N 1
ATOM 3018 C CA . LEU A 1 385 ? 5.658 -4.412 -0.096 1.00 81.62 385 LEU A CA 1
ATOM 3019 C C . LEU A 1 385 ? 5.207 -3.828 -1.428 1.00 81.62 385 LEU A C 1
ATOM 3021 O O . LEU A 1 385 ? 5.416 -2.648 -1.713 1.00 81.62 385 LEU A O 1
ATOM 3025 N N . VAL A 1 386 ? 4.575 -4.663 -2.247 1.00 85.06 386 VAL A N 1
ATOM 3026 C CA . VAL A 1 386 ? 3.909 -4.187 -3.460 1.00 85.06 386 VAL A CA 1
ATOM 3027 C C . VAL A 1 386 ? 2.683 -3.357 -3.052 1.00 85.06 386 VAL A C 1
ATOM 3029 O O . VAL A 1 386 ? 1.826 -3.868 -2.321 1.00 85.06 386 VAL A O 1
ATOM 3032 N N . PRO A 1 387 ? 2.575 -2.096 -3.510 1.00 81.38 387 PRO A N 1
ATOM 3033 C CA . PRO A 1 387 ? 1.411 -1.256 -3.251 1.00 81.38 387 PRO A CA 1
ATOM 3034 C C . PRO A 1 387 ? 0.106 -1.935 -3.678 1.00 81.38 387 PRO A C 1
ATOM 3036 O O . PRO A 1 387 ? 0.037 -2.542 -4.746 1.00 81.38 387 PRO A O 1
ATOM 3039 N N . GLY A 1 388 ? -0.931 -1.817 -2.849 1.00 78.38 388 GLY A N 1
ATOM 3040 C CA . GLY A 1 388 ? -2.270 -2.343 -3.145 1.00 78.38 388 GLY A CA 1
ATOM 3041 C C . GLY A 1 388 ? -2.476 -3.846 -2.909 1.00 78.38 388 GLY A C 1
ATOM 3042 O O . GLY A 1 388 ? -3.558 -4.348 -3.189 1.00 78.38 388 GLY A O 1
ATOM 3043 N N . LEU A 1 389 ? -1.490 -4.585 -2.384 1.00 74.19 389 LEU A N 1
ATOM 3044 C CA . LEU A 1 389 ? -1.669 -6.010 -2.051 1.00 74.19 389 LEU A CA 1
ATOM 3045 C C . LEU A 1 389 ? -2.553 -6.293 -0.835 1.00 74.19 389 LEU A C 1
ATOM 3047 O O . LEU A 1 389 ? -2.892 -7.447 -0.586 1.00 74.19 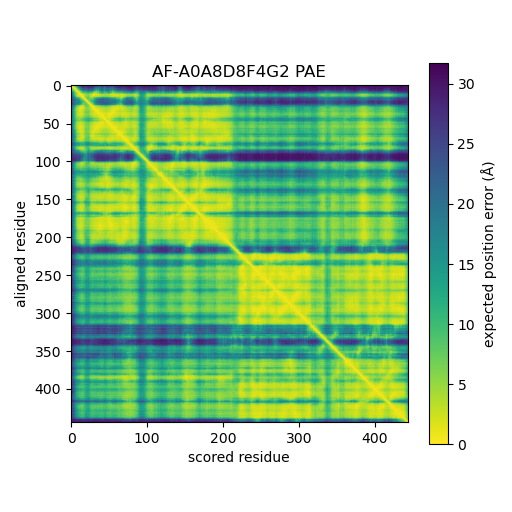389 LEU A O 1
ATOM 3051 N N . GLY A 1 390 ? -2.916 -5.273 -0.069 1.00 71.94 390 GLY A N 1
ATOM 3052 C CA . GLY A 1 390 ? -3.731 -5.442 1.117 1.00 71.94 390 GLY A CA 1
ATOM 3053 C C . GLY A 1 390 ? -4.512 -4.186 1.457 1.00 71.94 390 GLY A C 1
ATOM 3054 O O . GLY A 1 390 ? -4.132 -3.076 1.076 1.00 71.94 390 GLY A O 1
ATOM 3055 N N . GLU A 1 391 ? -5.576 -4.392 2.223 1.00 72.19 391 GLU A N 1
ATOM 3056 C CA . GLU A 1 391 ? -6.383 -3.339 2.816 1.00 72.19 391 GLU A CA 1
ATOM 3057 C C . GLU A 1 391 ? -6.183 -3.321 4.332 1.00 72.19 391 GLU A C 1
ATOM 3059 O O . GLU A 1 391 ? -6.185 -4.355 5.010 1.00 72.19 391 GLU A O 1
ATOM 3064 N N . ILE A 1 392 ? -5.999 -2.126 4.887 1.00 76.94 392 ILE A N 1
ATOM 3065 C CA . ILE A 1 392 ? -5.973 -1.970 6.336 1.00 76.94 392 ILE A CA 1
ATOM 3066 C C . ILE A 1 392 ? -7.383 -2.158 6.878 1.00 76.94 392 ILE A C 1
ATOM 3068 O O . ILE A 1 392 ? -8.352 -1.608 6.358 1.00 76.94 392 ILE A O 1
ATOM 3072 N N . ASP A 1 393 ? -7.473 -2.889 7.985 1.00 80.12 393 ASP A N 1
ATOM 3073 C CA . ASP A 1 393 ? -8.702 -3.042 8.748 1.00 80.12 393 ASP A CA 1
ATOM 3074 C C . ASP A 1 393 ? -9.120 -1.689 9.318 1.00 80.12 393 ASP A C 1
ATOM 3076 O O . ASP A 1 393 ? -8.662 -1.290 10.393 1.00 80.12 393 ASP A O 1
ATOM 3080 N N . ALA A 1 394 ? -9.992 -0.977 8.608 1.00 87.25 394 ALA A N 1
ATOM 3081 C CA . ALA A 1 394 ? -10.586 0.255 9.098 1.00 87.25 394 ALA A CA 1
ATOM 3082 C C . ALA A 1 394 ? -11.306 -0.012 10.429 1.00 87.25 394 ALA A C 1
ATOM 3084 O O . ALA A 1 394 ? -12.031 -0.998 10.565 1.00 87.25 394 ALA A O 1
ATOM 3085 N N . GLY A 1 395 ? -11.061 0.821 11.441 1.00 91.06 395 GLY A N 1
ATOM 3086 C CA . GLY A 1 395 ? -11.544 0.588 12.805 1.00 91.06 395 GLY A CA 1
ATOM 3087 C C . GLY A 1 395 ? -10.794 -0.494 13.593 1.00 91.06 395 GLY A C 1
ATOM 3088 O O . GLY A 1 395 ? -11.008 -0.608 14.798 1.00 91.06 395 GLY A O 1
ATOM 3089 N N . GLY A 1 396 ? -9.892 -1.248 12.959 1.00 88.94 396 GLY A N 1
ATOM 3090 C CA . GLY A 1 396 ? -8.992 -2.190 13.624 1.00 88.94 396 GLY A CA 1
ATOM 3091 C C . GLY A 1 396 ? -7.932 -1.497 14.494 1.00 88.94 396 GLY A C 1
ATOM 3092 O O . GLY A 1 396 ? -7.791 -0.271 14.447 1.00 88.94 396 GLY A O 1
ATOM 3093 N N . PRO A 1 397 ? -7.185 -2.255 15.314 1.00 88.38 397 PRO A N 1
ATOM 3094 C CA . PRO A 1 397 ? -6.237 -1.674 16.253 1.00 88.38 397 PRO A CA 1
ATOM 3095 C C . PRO A 1 397 ? -4.829 -1.478 15.678 1.00 88.38 397 PRO A C 1
ATOM 3097 O O . PRO A 1 397 ? -4.335 -2.297 14.901 1.00 88.38 397 PRO A O 1
ATOM 3100 N N . LEU A 1 398 ? -4.153 -0.458 16.205 1.00 86.88 398 LEU A N 1
ATOM 3101 C CA . LEU A 1 398 ? -2.697 -0.380 16.312 1.00 86.88 398 LEU A CA 1
ATOM 3102 C C . LEU A 1 398 ? -2.301 -0.823 17.728 1.00 86.88 398 LEU A C 1
ATOM 3104 O O . LEU A 1 398 ? -2.674 -0.153 18.700 1.00 86.88 398 LEU A O 1
ATOM 3108 N N . LEU A 1 399 ? -1.583 -1.940 17.844 1.00 83.00 399 LEU A N 1
ATOM 3109 C CA . LEU A 1 399 ? -1.225 -2.570 19.115 1.00 83.00 399 LEU A CA 1
ATOM 3110 C C . LEU A 1 399 ? 0.275 -2.460 19.435 1.00 83.00 399 LEU A C 1
ATOM 3112 O O . LEU A 1 399 ? 1.104 -2.132 18.583 1.00 83.00 399 LEU A O 1
ATOM 3116 N N . SER A 1 400 ? 0.612 -2.736 20.696 1.00 78.56 400 SER A N 1
ATOM 3117 C CA . SER A 1 400 ? 1.965 -3.110 21.113 1.00 78.56 400 SER A CA 1
ATOM 3118 C C . SER A 1 400 ? 2.409 -4.399 20.422 1.00 78.56 400 SER A C 1
ATOM 3120 O O . SER A 1 400 ? 1.590 -5.203 19.976 1.00 78.56 400 SER A O 1
ATOM 3122 N N . ARG A 1 401 ? 3.723 -4.633 20.382 1.00 72.38 401 ARG A N 1
ATOM 3123 C CA . ARG A 1 401 ? 4.311 -5.839 19.781 1.00 72.38 401 ARG A CA 1
ATOM 3124 C C . ARG A 1 401 ? 3.771 -7.152 20.362 1.00 72.38 401 ARG A C 1
ATOM 3126 O O . ARG A 1 401 ? 3.648 -8.135 19.644 1.00 72.38 401 ARG A O 1
ATOM 3133 N N . ASP A 1 402 ? 3.463 -7.171 21.656 1.00 71.88 402 ASP A N 1
ATOM 3134 C CA . ASP A 1 402 ? 2.874 -8.324 22.352 1.00 71.88 402 ASP A CA 1
ATOM 3135 C C . ASP A 1 402 ? 1.336 -8.380 22.268 1.00 71.88 402 ASP A C 1
ATOM 3137 O O . ASP A 1 402 ? 0.714 -9.261 22.861 1.00 71.88 402 ASP A O 1
ATOM 3141 N N . GLU A 1 403 ? 0.732 -7.436 21.544 1.00 77.25 403 GLU A N 1
ATOM 3142 C CA . GLU A 1 403 ? -0.704 -7.311 21.288 1.00 77.25 403 GLU A CA 1
ATOM 3143 C C . GLU A 1 403 ? -1.576 -7.073 22.524 1.00 77.25 403 GLU A C 1
ATOM 3145 O O . GLU A 1 403 ? -2.798 -7.241 22.497 1.00 77.25 403 GLU A O 1
ATOM 3150 N N . THR A 1 404 ? -0.960 -6.645 23.624 1.00 80.50 404 THR A N 1
ATOM 3151 C CA . THR A 1 404 ? -1.665 -6.440 24.889 1.00 80.50 404 THR A CA 1
ATOM 3152 C C . THR A 1 404 ? -2.224 -5.033 25.047 1.00 80.50 404 THR A C 1
ATOM 3154 O O . THR A 1 404 ? -3.253 -4.874 25.702 1.00 80.50 404 THR A O 1
ATOM 3157 N N . ILE A 1 405 ? -1.593 -4.016 24.455 1.00 85.94 405 ILE A N 1
ATOM 3158 C CA . ILE A 1 405 ? -1.946 -2.602 24.628 1.00 85.94 405 ILE A CA 1
ATOM 3159 C C . ILE A 1 405 ? -2.384 -2.014 23.291 1.00 85.94 405 ILE A C 1
ATOM 3161 O O . ILE A 1 405 ? -1.705 -2.183 22.283 1.00 85.94 405 ILE A O 1
ATOM 3165 N N . ILE A 1 406 ? -3.494 -1.275 23.283 1.00 89.56 406 ILE A N 1
ATOM 3166 C CA . ILE A 1 406 ? -3.942 -0.521 22.107 1.00 89.56 406 ILE A CA 1
ATOM 3167 C C . ILE A 1 406 ? -3.468 0.932 22.155 1.00 89.56 406 ILE A C 1
ATOM 3169 O O . ILE A 1 406 ? -3.749 1.662 23.101 1.00 89.56 406 ILE A O 1
ATOM 3173 N N . PHE A 1 407 ? -2.790 1.377 21.100 1.00 88.56 407 PHE A N 1
ATOM 3174 C CA . PHE A 1 407 ? -2.338 2.763 20.946 1.00 88.56 407 PHE A CA 1
ATOM 3175 C C . PHE A 1 407 ? -3.227 3.572 20.004 1.00 88.56 407 PHE A C 1
ATOM 3177 O O . PHE A 1 407 ? -3.372 4.785 20.170 1.00 88.56 407 PHE A O 1
ATOM 3184 N N . GLY A 1 408 ? -3.835 2.911 19.018 1.00 90.75 408 GLY A N 1
ATOM 3185 C CA . GLY A 1 408 ? -4.584 3.589 17.971 1.00 90.75 408 GLY A CA 1
ATOM 3186 C C . GLY A 1 408 ? -5.748 2.780 17.421 1.00 90.75 408 GLY A C 1
ATOM 3187 O O . GLY A 1 408 ? -5.760 1.553 17.488 1.00 90.75 408 GLY A O 1
ATOM 3188 N N . VAL A 1 409 ? -6.714 3.493 16.849 1.00 93.12 409 VAL A N 1
ATOM 3189 C CA . VAL A 1 409 ? -7.760 2.933 15.983 1.00 93.12 409 VAL A CA 1
ATOM 3190 C C . VAL A 1 409 ? -7.446 3.345 14.550 1.00 93.12 409 VAL A C 1
ATOM 3192 O O . VAL A 1 409 ? -7.322 4.540 14.280 1.00 93.12 409 VAL A O 1
ATOM 3195 N N . ASN A 1 410 ? -7.310 2.383 13.641 1.00 89.88 410 ASN A N 1
ATOM 3196 C CA . ASN A 1 410 ? -6.996 2.627 12.236 1.00 89.88 410 ASN A CA 1
ATOM 3197 C C . ASN A 1 410 ? -8.080 3.502 11.599 1.00 89.88 410 ASN A C 1
ATOM 3199 O O . ASN A 1 410 ? -9.238 3.090 11.487 1.00 89.88 410 ASN A O 1
ATOM 3203 N N . ALA A 1 411 ? -7.696 4.711 11.191 1.00 88.88 411 ALA A N 1
ATOM 3204 C CA . ALA A 1 411 ? -8.595 5.672 10.564 1.00 88.88 411 ALA A CA 1
ATOM 3205 C C . ALA A 1 411 ? -8.437 5.647 9.042 1.00 88.88 411 ALA A C 1
ATOM 3207 O O . ALA A 1 411 ? -9.433 5.655 8.321 1.00 88.88 411 ALA A O 1
ATOM 3208 N N . TYR A 1 412 ? -7.192 5.614 8.550 1.00 86.62 412 TYR A N 1
ATOM 3209 C CA . TYR A 1 412 ? -6.916 5.641 7.117 1.00 86.62 412 TYR A CA 1
ATOM 3210 C C . TYR A 1 412 ? -5.497 5.192 6.765 1.00 86.62 412 TYR A C 1
ATOM 3212 O O . TYR A 1 412 ? -4.528 5.595 7.409 1.00 86.62 412 TYR A O 1
ATOM 3220 N N . ALA A 1 413 ? -5.397 4.422 5.688 1.00 81.00 413 ALA A N 1
ATOM 3221 C CA . ALA A 1 413 ? -4.199 4.229 4.884 1.00 81.00 413 ALA A CA 1
ATOM 3222 C C . ALA A 1 413 ? -4.625 3.827 3.471 1.00 81.00 413 ALA A C 1
ATOM 3224 O O . ALA A 1 413 ? -5.743 3.348 3.270 1.00 81.00 413 ALA A O 1
ATOM 3225 N N . THR A 1 414 ? -3.731 4.003 2.509 1.00 75.56 414 THR A N 1
ATOM 3226 C CA . THR A 1 414 ? -3.963 3.608 1.115 1.00 75.56 414 THR A CA 1
ATOM 3227 C C . THR A 1 414 ? -3.628 2.141 0.852 1.00 75.56 414 THR A C 1
ATOM 3229 O O . THR A 1 414 ? -4.219 1.537 -0.038 1.00 75.56 414 THR A O 1
ATOM 3232 N N . ASP A 1 415 ? -2.714 1.552 1.626 1.00 76.12 415 ASP A N 1
ATOM 3233 C CA . ASP A 1 415 ? -2.371 0.135 1.567 1.00 76.12 415 ASP A CA 1
ATOM 3234 C C . ASP A 1 415 ? -1.825 -0.382 2.905 1.00 76.12 415 ASP A C 1
ATOM 3236 O O . ASP A 1 415 ? -1.656 0.359 3.875 1.00 76.12 415 ASP A O 1
ATOM 3240 N N . CYS A 1 416 ? -1.549 -1.682 2.945 1.00 71.31 416 CYS A N 1
ATOM 3241 C CA . CYS A 1 416 ? -1.028 -2.396 4.103 1.00 71.31 416 CYS A CA 1
ATOM 3242 C C . CYS A 1 416 ? 0.436 -2.106 4.465 1.00 71.31 416 CYS A C 1
ATOM 3244 O O . CYS A 1 416 ? 0.979 -2.772 5.335 1.00 71.31 416 CYS A O 1
ATOM 3246 N N . GLY A 1 417 ? 1.090 -1.121 3.856 1.00 68.00 417 GLY A N 1
ATOM 3247 C CA . GLY A 1 417 ? 2.441 -0.727 4.237 1.00 68.00 417 GLY A CA 1
ATOM 3248 C C . GLY A 1 417 ? 3.461 -0.928 3.139 1.00 68.00 417 GLY A C 1
ATOM 3249 O O . GLY A 1 417 ? 4.476 -1.578 3.339 1.00 68.00 417 GLY A O 1
ATOM 3250 N N . SER A 1 418 ? 3.213 -0.353 1.971 1.00 68.56 418 SER A N 1
ATOM 3251 C CA . SER A 1 418 ? 4.290 -0.127 1.018 1.00 68.56 418 SER A CA 1
ATOM 3252 C C . SER A 1 418 ? 5.089 1.104 1.461 1.00 68.56 418 SER A C 1
ATOM 3254 O O . SER A 1 418 ? 6.171 0.999 2.029 1.00 68.56 418 SER A O 1
ATOM 3256 N N . PHE A 1 419 ? 4.531 2.295 1.262 1.00 72.81 419 PHE A N 1
ATOM 3257 C CA . PHE A 1 419 ? 5.267 3.562 1.317 1.00 72.81 419 PHE A CA 1
ATOM 3258 C C . PHE A 1 419 ? 4.419 4.720 1.840 1.00 72.81 419 PHE A C 1
ATOM 3260 O O . PHE A 1 419 ? 4.830 5.877 1.756 1.00 72.81 419 PHE A O 1
ATOM 3267 N N . LYS A 1 420 ? 3.203 4.425 2.303 1.00 76.81 420 LYS A N 1
ATOM 3268 C CA . LYS A 1 420 ? 2.178 5.416 2.618 1.00 76.81 420 LYS A CA 1
ATOM 3269 C C . LYS A 1 420 ? 1.815 5.324 4.093 1.00 76.81 420 LYS A C 1
ATOM 3271 O O . LYS A 1 420 ? 1.554 4.226 4.583 1.00 76.81 420 LYS A O 1
ATOM 3276 N N . PRO A 1 421 ? 1.816 6.448 4.820 1.00 80.50 421 PRO A N 1
ATOM 3277 C CA . PRO A 1 421 ? 1.708 6.396 6.264 1.00 80.50 421 PRO A CA 1
ATOM 3278 C C . PRO A 1 421 ? 0.340 5.893 6.731 1.00 80.50 421 PRO A C 1
ATOM 3280 O O . PRO A 1 421 ? -0.702 6.254 6.184 1.00 80.50 421 PRO A O 1
ATOM 3283 N N . LEU A 1 422 ? 0.336 5.122 7.811 1.00 84.38 422 LEU A N 1
ATOM 3284 C CA . LEU A 1 422 ? -0.882 4.759 8.522 1.00 84.38 422 LEU A CA 1
ATOM 3285 C C . LEU A 1 422 ? -1.305 5.914 9.434 1.00 84.38 422 LEU A C 1
ATOM 3287 O O . LEU A 1 422 ? -0.522 6.375 10.268 1.00 84.38 422 LEU A O 1
ATOM 3291 N N . ILE A 1 423 ? -2.561 6.344 9.321 1.00 88.25 423 ILE A N 1
ATOM 3292 C CA . ILE A 1 423 ? -3.169 7.329 10.215 1.00 88.25 423 ILE A CA 1
ATOM 3293 C C . ILE A 1 423 ? -4.123 6.631 11.177 1.00 88.25 423 ILE A C 1
ATOM 3295 O O . ILE A 1 423 ? -5.043 5.917 10.766 1.00 88.25 423 ILE A O 1
ATOM 3299 N N . THR A 1 424 ? -3.938 6.883 12.471 1.00 89.88 424 THR A N 1
ATOM 3300 C CA . THR A 1 424 ? -4.769 6.311 13.534 1.00 89.88 424 THR A CA 1
ATOM 3301 C C . THR A 1 424 ? -5.335 7.387 14.446 1.00 89.88 424 THR A C 1
ATOM 3303 O O . THR A 1 424 ? -4.663 8.375 14.746 1.00 89.88 424 THR A O 1
ATOM 3306 N N . THR A 1 425 ? -6.528 7.160 14.985 1.00 92.81 425 THR A N 1
ATOM 3307 C CA . THR A 1 425 ? -7.045 7.929 16.122 1.00 92.81 425 THR A CA 1
ATOM 3308 C C . THR A 1 425 ? -6.307 7.517 17.398 1.00 92.81 425 THR A C 1
ATOM 3310 O O . THR A 1 425 ? -6.260 6.332 17.712 1.00 92.81 425 THR A O 1
ATOM 3313 N N . ASP A 1 426 ? -5.735 8.478 18.128 1.00 90.62 426 ASP A N 1
ATOM 3314 C CA . ASP A 1 426 ? -4.967 8.261 19.363 1.00 90.62 426 ASP A CA 1
ATOM 3315 C C . ASP A 1 426 ? -5.885 7.895 20.542 1.00 90.62 426 ASP A C 1
ATOM 3317 O O . ASP A 1 426 ? -6.668 8.723 21.031 1.00 90.62 426 ASP A O 1
ATOM 3321 N N . VAL A 1 427 ? -5.757 6.652 21.020 1.00 92.81 427 VAL A N 1
ATOM 3322 C CA . VAL A 1 427 ? -6.594 6.093 22.091 1.00 92.81 427 VAL A CA 1
ATOM 3323 C C . VAL A 1 427 ? -6.298 6.720 23.451 1.00 92.81 427 VAL A C 1
ATOM 3325 O O . VAL A 1 427 ? -7.227 6.881 24.245 1.00 92.81 427 VAL A O 1
ATOM 3328 N N . ALA A 1 428 ? -5.060 7.141 23.725 1.00 89.62 428 ALA A N 1
ATOM 3329 C CA . ALA A 1 428 ? -4.696 7.709 25.026 1.00 89.62 428 ALA A CA 1
ATOM 3330 C C . ALA A 1 428 ? -5.527 8.964 25.341 1.00 89.62 428 ALA A C 1
ATOM 3332 O O . ALA A 1 428 ? -5.980 9.171 26.467 1.00 89.62 428 ALA A O 1
ATOM 3333 N N . SER A 1 429 ? -5.816 9.766 24.312 1.00 88.69 429 SER A N 1
ATOM 3334 C CA . SER A 1 429 ? -6.642 10.973 24.431 1.00 88.69 429 SER A CA 1
ATOM 3335 C C . SER A 1 429 ? -8.134 10.701 24.692 1.00 88.69 429 SER A C 1
ATOM 3337 O O . SER A 1 429 ? -8.872 11.617 25.063 1.00 88.69 429 SER A O 1
ATOM 3339 N N . LEU A 1 430 ? -8.582 9.453 24.512 1.00 92.69 430 LEU A N 1
ATOM 3340 C CA . LEU A 1 430 ? -9.984 9.033 24.571 1.00 92.69 430 LEU A CA 1
ATOM 3341 C C . LEU A 1 430 ? -10.332 8.217 25.818 1.00 92.69 430 LEU A C 1
ATOM 3343 O O . LEU A 1 430 ? -11.516 7.971 26.055 1.00 92.69 430 LEU A O 1
ATOM 3347 N N . ILE A 1 431 ? -9.343 7.834 26.629 1.00 93.06 431 ILE A N 1
ATOM 3348 C CA . ILE A 1 431 ? -9.526 6.987 27.818 1.00 93.06 431 ILE A CA 1
ATOM 3349 C C . ILE A 1 431 ? -10.711 7.439 28.699 1.00 93.06 431 ILE A C 1
ATOM 3351 O O . ILE A 1 431 ? -11.589 6.610 28.944 1.00 93.06 431 ILE A O 1
ATOM 3355 N N . PRO A 1 432 ? -10.855 8.725 29.096 1.00 93.19 432 PRO A N 1
ATOM 3356 C CA . PRO A 1 432 ? -11.972 9.140 29.954 1.00 93.19 432 PRO A CA 1
ATOM 3357 C C . PRO A 1 432 ? -13.357 8.926 29.322 1.00 93.19 432 PRO A C 1
ATOM 3359 O O . PRO A 1 432 ? -14.343 8.674 30.017 1.00 93.19 432 PRO A O 1
ATOM 3362 N N . TRP A 1 433 ? -13.454 9.043 27.994 1.00 94.88 433 TRP A N 1
ATOM 3363 C CA . TRP A 1 433 ? -14.696 8.796 27.262 1.00 94.88 433 TRP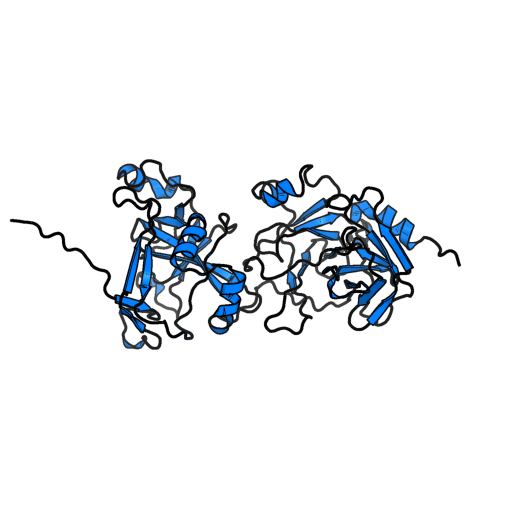 A CA 1
ATOM 3364 C C . TRP A 1 433 ? -14.997 7.293 27.174 1.00 94.88 433 TRP A C 1
ATOM 3366 O O . TRP A 1 433 ? -16.134 6.887 27.425 1.00 94.88 433 TRP A O 1
ATOM 3376 N N . ILE A 1 434 ? -13.972 6.469 26.925 1.00 95.44 434 ILE A N 1
ATOM 3377 C CA . ILE A 1 434 ? -14.077 5.003 26.902 1.00 95.44 434 ILE A CA 1
ATOM 3378 C C . ILE A 1 434 ? -14.529 4.470 28.267 1.00 95.44 434 ILE A C 1
ATOM 3380 O O . ILE A 1 434 ? -15.506 3.725 28.343 1.00 95.44 434 ILE A O 1
ATOM 3384 N N . GLU A 1 435 ? -13.889 4.897 29.357 1.00 93.62 435 GLU A N 1
ATOM 3385 C CA . GLU A 1 435 ? -14.246 4.488 30.721 1.00 93.62 435 GLU A CA 1
ATOM 3386 C C . GLU A 1 435 ? -15.694 4.834 31.064 1.00 93.62 435 GLU A C 1
ATOM 3388 O O . GLU A 1 435 ? -16.441 3.996 31.579 1.00 93.62 435 GLU A O 1
ATOM 3393 N N . LYS A 1 436 ? -16.114 6.066 30.745 1.00 94.88 436 LYS A N 1
ATOM 3394 C CA . LYS A 1 436 ? -17.481 6.528 30.991 1.00 94.88 436 LYS A CA 1
ATOM 3395 C C . LYS A 1 436 ? -18.502 5.628 30.305 1.00 94.88 436 LYS A C 1
ATOM 3397 O O . LYS A 1 436 ? -19.550 5.360 30.893 1.00 94.88 436 LYS A O 1
ATOM 3402 N N . PHE A 1 437 ? -18.215 5.173 29.087 1.00 95.38 437 PHE A N 1
ATOM 3403 C CA . PHE A 1 437 ? -19.066 4.219 28.395 1.00 95.38 437 PHE A CA 1
ATOM 3404 C C . PHE A 1 437 ? -19.016 2.856 29.084 1.00 95.38 437 PHE A C 1
ATOM 3406 O O . PHE A 1 437 ? -20.052 2.385 29.547 1.00 95.38 437 PHE A O 1
ATOM 3413 N N . VAL A 1 438 ? -17.837 2.239 29.212 1.00 93.12 438 VAL A N 1
ATOM 3414 C CA . VAL A 1 438 ? -17.665 0.873 29.741 1.00 93.12 438 VAL A CA 1
ATOM 3415 C C . VAL A 1 438 ? -18.328 0.715 31.114 1.00 93.12 438 VAL A C 1
ATOM 3417 O O . VAL A 1 438 ? -19.141 -0.195 31.295 1.00 93.12 438 VAL A O 1
ATOM 3420 N N . LEU A 1 439 ? -18.084 1.652 32.037 1.00 90.12 439 LEU A N 1
ATOM 3421 C CA . LEU A 1 439 ? -18.573 1.627 33.424 1.00 90.12 439 LEU A CA 1
ATOM 3422 C C . LEU A 1 439 ? -20.052 2.018 33.583 1.00 90.12 439 LEU A C 1
ATOM 3424 O O . LEU A 1 439 ? -20.618 1.912 34.678 1.00 90.12 439 LEU A O 1
ATOM 3428 N N . ARG A 1 440 ? -20.707 2.484 32.515 1.00 87.94 440 ARG A N 1
ATOM 3429 C CA . ARG A 1 440 ? -22.116 2.883 32.550 1.00 87.94 440 ARG A CA 1
ATOM 3430 C C . ARG A 1 440 ? -22.992 1.672 32.871 1.00 87.94 440 ARG A C 1
ATOM 3432 O O . ARG A 1 440 ? -23.054 0.715 32.103 1.00 87.94 440 ARG A O 1
ATOM 3439 N N . LYS A 1 441 ? -23.716 1.714 33.995 1.00 67.88 441 LYS A N 1
ATOM 3440 C CA . LYS A 1 441 ? -24.670 0.653 34.355 1.00 67.88 441 LYS A CA 1
ATOM 3441 C C . LYS A 1 441 ? -25.752 0.538 33.280 1.00 67.88 441 LYS A C 1
ATOM 3443 O O . LYS A 1 441 ? -26.401 1.533 32.955 1.00 67.88 441 LYS A O 1
ATOM 3448 N N . GLN A 1 442 ? -25.977 -0.675 32.776 1.00 60.84 442 GLN A N 1
ATOM 3449 C CA . GLN A 1 442 ? -27.120 -0.959 31.912 1.00 60.84 442 GLN A CA 1
ATOM 3450 C C . GLN A 1 442 ? -28.408 -0.667 32.690 1.00 60.84 442 GLN A C 1
ATOM 3452 O O . GLN A 1 442 ? -28.593 -1.157 33.809 1.00 60.84 442 GLN A O 1
ATOM 3457 N N . LYS A 1 443 ? -29.286 0.165 32.122 1.00 55.66 443 LYS A N 1
ATOM 3458 C CA . LYS A 1 443 ? -30.660 0.272 32.616 1.00 55.66 443 LYS A CA 1
ATOM 3459 C C . LYS A 1 443 ? -31.315 -1.082 32.337 1.00 55.66 443 LYS A C 1
ATOM 3461 O O . LYS A 1 443 ? -31.431 -1.454 31.175 1.00 55.66 443 LYS A O 1
ATOM 3466 N N . LYS A 1 444 ? -31.597 -1.824 33.410 1.00 44.41 444 LYS A N 1
ATOM 3467 C CA . LYS A 1 444 ? -32.306 -3.107 33.365 1.00 44.41 444 LYS A CA 1
ATOM 3468 C C . LYS A 1 444 ? -33.691 -2.959 32.761 1.00 44.41 444 LYS A C 1
ATOM 3470 O O . LYS A 1 444 ? -34.316 -1.905 33.029 1.00 44.41 444 LYS A O 1
#

Solvent-accessible surface area (backbone atoms only — not comparable to full-atom values): 24959 Å² total; per-residue (Å²): 136,86,81,77,78,79,79,82,70,86,60,72,49,77,44,29,63,87,50,96,89,45,83,87,65,42,86,49,44,46,81,36,46,58,67,46,76,51,63,41,89,80,41,42,101,74,36,80,45,62,64,50,66,50,75,40,58,66,62,87,82,78,75,41,95,57,30,64,87,64,39,54,37,64,60,90,74,70,93,65,62,58,38,36,32,58,79,44,61,63,60,80,87,70,74,84,68,80,98,64,62,62,44,67,25,34,60,45,66,55,78,77,57,37,59,67,39,48,74,71,49,33,30,81,80,54,78,50,95,53,36,47,25,33,34,45,96,58,88,42,34,28,56,67,68,34,56,32,25,42,74,24,32,72,63,54,21,42,41,49,24,39,44,26,29,32,62,40,60,53,41,55,47,24,41,25,29,40,37,24,86,42,43,72,59,51,28,67,74,72,73,48,84,72,50,55,47,60,42,51,63,76,46,47,91,51,37,53,80,36,66,60,95,76,63,56,78,74,73,65,77,47,52,31,61,32,33,50,34,43,93,52,71,93,46,45,54,79,24,28,16,28,24,62,37,56,35,31,33,40,24,20,33,67,62,49,36,34,91,86,65,47,60,52,50,33,38,38,41,96,95,45,77,43,45,56,68,44,76,51,60,42,90,79,42,46,94,95,53,70,56,58,35,31,22,40,35,34,40,69,53,72,59,74,87,45,91,44,37,42,48,34,42,68,63,42,77,75,66,48,65,94,50,77,74,57,65,28,28,35,54,18,40,49,72,70,86,91,52,83,92,69,59,72,46,54,38,56,38,78,43,73,52,57,85,66,71,56,68,84,34,71,67,52,43,69,68,36,76,85,56,60,70,91,52,39,45,49,28,29,22,77,40,58,36,49,61,64,57,21,45,52,33,35,8,15,51,27,19,21,72,86,56,48,36,40,53,24,28,28,60,48,57,85,28,53,22,22,79,46,51,40,32,21,33,39,38,63,86,39,47,75,61,52,50,58,57,72,72,50,76,79,85,126

Radius of gyration: 26.57 Å; Cα contacts (8 Å, |Δi|>4): 930; chains: 1; bounding box: 70×46×86 Å